Protein AF-A0A0D8XT05-F1 (afdb_monomer_lite)

Secondary structure (DSSP, 8-state):
------S------PPP-----------------------------PPPPHHHHHTS-TT-EEEE-SSTHHHHHHHTSS-GGGEEEEEEHHHHHHHHHH-HHHHHHHHHHSEEEEE--TT-TT-----HHHHHTTT--EE---TTS-SHHHHHHHHHTTSGGG-S--PPPGGGT---HHHHHHS-SS-EEEEEEEEEEESPPPPTT--SS-S---EEEEEEEESSTTT-EEEEPPPPTT-SSS-EEEEEEEEEES-GGG-EEEEEEEE--TTSPEEEEEEEEEGGGPPPEEEEEEEE-TTSPEEEEEEEEEEEEEEETTS-----HHHHHHHHHHHHHHHHHHHHHHHHHHHHHHTT--TT--HHHHHHHHHHHHHHHHHHS-----------------------------------------------

Sequence (428 aa):
MYHLVAGTIRLVSEPEGRRLDCFSDDKEAYENVSISCYSRQKSPRTSLCKELSELIPSFLHVKTFHDLSSTSSNFSTGNCQQIVANFKETTAFRLIQNYPQEFDWLSKDQIVFVSPDSCRTDSSNLNPQEFWNHGIQLVALNYQTPGLMIDLQKGRFSENGGCGYVLKPATMIEDSVEAREKLPASPQILHLRILSGQQFPRPRGSNVKGDSSDPFVVIEIFGTPSDCAEERTKTVRNDGYNPSFDESFQFQVTVPELALVRFLVLDDEFIGDDFIGQYTIPFECLQPGFRHVPLLNNEGDPLPNATLFVHIAITNKRGGGMVDDQFKTAVVPLCESIIMRNKLETALAEWQEECDLGPAGTIRQGIRLIHTRMMALAMTTPPSSPSLASEKNRIKVDAVSFMIESDDRKSSDIRTENTENLNLVKYY

Organism: Dictyocaulus viviparus (NCBI:txid29172)

Foldseek 3Di:
DDDDDPDPDDPDDDDDDDDDDDDDDDDDDDDDDPDDDPPPPPDPPDDDDPVVVVPAPQLEAEDEDQDCVVVVVCVPPPRLSSYEYEYEPVRVVVCCVPPLPSLLVSLQRYAYAYDYDPVPVVQDFDAVLSVVLSNHQHYDGSLVDFDDNVLQVQQLCPPPVNPSDDDRQPVSHDPDPVSVVPQLQFWKKKKKWFFKKAQFDDFPPPPPDPQFFFKKKKKFKGFPPVQTDIDIFHTFTRDPHIGTRGDIDMGTGRDQRSIKIKIWMWTDDPPDTGGGFMHIHRSVPDDAAWDWDFTADRSRHTDPGTTTTMGIFMATPVRDGPCPVVNVVVPVVVVVVVVVVVVVLVVVVVLCVVLVHDSPDDPVNSVVSVVVVVVVVVVPDDDDDDDDDDDDDDDDPDPPDDDDDDDDDDDDDDDDDDDDDDDDDDDD

Radius of gyration: 36.96 Å; chains: 1; bounding box: 57×83×130 Å

Structure (mmCIF, N/CA/C/O backbone):
data_AF-A0A0D8XT05-F1
#
_entry.id   AF-A0A0D8XT05-F1
#
loop_
_atom_site.group_PDB
_atom_site.id
_atom_site.type_symbol
_atom_site.label_atom_id
_atom_site.label_alt_id
_atom_site.label_comp_id
_atom_site.label_asym_id
_atom_site.label_entity_id
_atom_site.label_seq_id
_atom_site.pdbx_PDB_ins_code
_atom_site.Cartn_x
_atom_site.Cartn_y
_atom_site.Cartn_z
_atom_site.occupancy
_atom_site.B_iso_or_equiv
_atom_site.auth_seq_id
_atom_site.auth_comp_id
_atom_site.auth_asym_id
_atom_site.auth_atom_id
_atom_site.pdbx_PDB_model_num
ATOM 1 N N . MET A 1 1 ? -16.859 30.145 3.350 1.00 26.09 1 MET A N 1
ATOM 2 C CA . MET A 1 1 ? -16.898 28.801 2.738 1.00 26.09 1 MET A CA 1
ATOM 3 C C . MET A 1 1 ? -16.712 27.822 3.891 1.00 26.09 1 MET A C 1
ATOM 5 O O . MET A 1 1 ? -15.701 27.910 4.571 1.00 26.09 1 MET A O 1
ATOM 9 N N . TYR A 1 2 ? -17.756 27.075 4.254 1.00 22.02 2 TYR A N 1
ATOM 10 C CA . TYR A 1 2 ? -17.811 26.300 5.500 1.00 22.02 2 TYR A CA 1
ATOM 11 C C . TYR A 1 2 ? -17.007 24.999 5.359 1.00 22.02 2 TYR A C 1
ATOM 13 O O . TYR A 1 2 ? -17.349 24.171 4.521 1.00 22.02 2 TYR A O 1
ATOM 21 N N . HIS A 1 3 ? -15.967 24.811 6.174 1.00 25.38 3 HIS A N 1
ATOM 22 C CA . HIS A 1 3 ? -15.280 23.526 6.314 1.00 25.38 3 HIS A CA 1
ATOM 23 C C . HIS A 1 3 ? -15.941 22.726 7.444 1.00 25.38 3 HIS A C 1
ATOM 25 O O . HIS A 1 3 ? -15.813 23.075 8.617 1.00 25.38 3 HIS A O 1
ATOM 31 N N . LEU A 1 4 ? -16.670 21.664 7.086 1.00 24.69 4 LEU A N 1
ATOM 32 C CA . LEU A 1 4 ? -17.077 20.626 8.030 1.00 24.69 4 LEU A CA 1
ATOM 33 C C . LEU A 1 4 ? -15.859 19.745 8.330 1.00 24.69 4 LEU A C 1
ATOM 35 O O . LEU A 1 4 ? -15.494 18.887 7.533 1.00 24.69 4 LEU A O 1
ATOM 39 N N . VAL A 1 5 ? -15.248 19.945 9.494 1.00 30.88 5 VAL A N 1
ATOM 40 C CA . VAL A 1 5 ? -14.382 18.946 10.125 1.00 30.88 5 VAL A CA 1
ATOM 41 C C . VAL A 1 5 ? -15.262 18.201 11.119 1.00 30.88 5 VAL A C 1
ATOM 43 O O . VAL A 1 5 ? -15.761 18.798 12.073 1.00 30.88 5 VAL A O 1
ATOM 46 N N . ALA A 1 6 ? -15.487 16.907 10.890 1.00 31.94 6 ALA A N 1
ATOM 47 C CA . ALA A 1 6 ? -16.166 16.027 11.836 1.00 31.94 6 ALA A CA 1
ATOM 48 C C . ALA A 1 6 ? -15.231 15.724 13.021 1.00 31.94 6 ALA A C 1
ATOM 50 O O . ALA A 1 6 ? -14.705 14.629 13.182 1.00 31.94 6 ALA A O 1
ATOM 51 N N . GLY A 1 7 ? -14.998 16.744 13.840 1.00 30.02 7 GLY A N 1
ATOM 52 C CA . GLY A 1 7 ? -14.502 16.639 15.200 1.00 30.02 7 GLY A CA 1
ATOM 53 C C . GLY A 1 7 ? -15.605 17.119 16.132 1.00 30.02 7 GLY A C 1
ATOM 54 O O . GLY A 1 7 ? -16.443 17.934 15.752 1.00 30.02 7 GLY A O 1
ATOM 55 N N . THR A 1 8 ? -15.639 16.586 17.348 1.00 29.19 8 THR A N 1
ATOM 56 C CA . THR A 1 8 ? -16.544 17.006 18.422 1.00 29.19 8 THR A CA 1
ATOM 57 C C . THR A 1 8 ? -16.773 18.521 18.394 1.00 29.19 8 THR A C 1
ATOM 59 O O . THR A 1 8 ? -15.820 19.280 18.565 1.00 29.19 8 THR A O 1
ATOM 62 N N . ILE A 1 9 ? -18.023 18.959 18.191 1.00 25.33 9 ILE A N 1
ATOM 63 C CA . ILE A 1 9 ? -18.400 20.375 18.254 1.00 25.33 9 ILE A CA 1
ATOM 64 C C . ILE A 1 9 ? -18.073 20.880 19.666 1.00 25.33 9 ILE A C 1
ATOM 66 O O . ILE A 1 9 ? -18.837 20.700 20.613 1.00 25.33 9 ILE A O 1
ATOM 70 N N . ARG A 1 10 ? -16.904 21.502 19.819 1.00 27.34 10 ARG A N 1
ATOM 71 C CA . ARG A 1 10 ? -16.603 22.411 20.920 1.00 27.34 10 ARG A CA 1
ATOM 72 C C . ARG A 1 10 ? -16.822 23.814 20.385 1.00 27.34 10 ARG A C 1
ATOM 74 O O . ARG A 1 10 ? -15.942 24.386 19.755 1.00 27.34 10 ARG A O 1
ATOM 81 N N . LEU A 1 11 ? -18.007 24.360 20.644 1.00 24.41 11 LEU A N 1
ATOM 82 C CA . LEU A 1 11 ? -18.227 25.797 20.541 1.00 24.41 11 LEU A CA 1
ATOM 83 C C . LEU A 1 11 ? -17.446 26.451 21.684 1.00 24.41 11 LEU A C 1
ATOM 85 O O . LEU A 1 11 ? -17.877 26.429 22.836 1.00 24.41 11 LEU A O 1
ATOM 89 N N . VAL A 1 12 ? -16.259 26.961 21.371 1.00 27.39 12 VAL A N 1
ATOM 90 C CA . VAL A 1 12 ? -15.524 27.867 22.252 1.00 27.39 12 VAL A CA 1
ATOM 91 C C . VAL A 1 12 ? -16.000 29.272 21.906 1.00 27.39 12 VAL A C 1
ATOM 93 O O . VAL A 1 12 ? -15.786 29.740 20.793 1.00 27.39 12 VAL A O 1
ATOM 96 N N . SER A 1 13 ? -16.690 29.931 22.834 1.00 25.09 13 SER A N 1
ATOM 97 C CA . SER A 1 13 ? -16.923 31.371 22.748 1.00 25.09 13 SER A CA 1
ATOM 98 C C . SER A 1 13 ? -15.599 32.084 23.030 1.00 25.09 13 SER A C 1
ATOM 100 O O . SER A 1 13 ? -15.106 32.012 24.158 1.00 25.09 13 SER A O 1
ATOM 102 N N . GLU A 1 14 ? -15.009 32.739 22.033 1.00 25.30 14 GLU A N 1
ATOM 103 C CA . GLU A 1 14 ? -13.878 33.643 22.261 1.00 25.30 14 GLU A CA 1
ATOM 104 C C . GLU A 1 14 ? -14.356 34.901 23.004 1.00 25.30 14 GLU A C 1
ATOM 106 O O . GLU A 1 14 ? -15.332 35.524 22.579 1.00 25.30 14 GLU A O 1
ATOM 111 N N . PRO A 1 15 ? -13.691 35.316 24.096 1.00 29.11 15 PRO A N 1
ATOM 112 C CA . PRO A 1 15 ? -13.760 36.692 24.546 1.00 29.11 15 PRO A CA 1
ATOM 113 C C . PRO A 1 15 ? -12.804 37.544 23.699 1.00 29.11 15 PRO A C 1
ATOM 115 O O . PRO A 1 15 ? -11.661 37.167 23.440 1.00 29.11 15 PRO A O 1
ATOM 118 N N . GLU A 1 16 ? -13.293 38.702 23.271 1.00 27.58 16 GLU A N 1
ATOM 119 C CA . GLU A 1 16 ? -12.567 39.676 22.463 1.00 27.58 16 GLU A CA 1
ATOM 120 C C . GLU A 1 16 ? -11.218 40.090 23.082 1.00 27.58 16 GLU A C 1
ATOM 122 O O . GLU A 1 16 ? -11.130 40.484 24.244 1.00 27.58 16 GLU A O 1
ATOM 127 N N . GLY A 1 17 ? -10.185 40.108 22.236 1.00 29.83 17 GLY A N 1
ATOM 128 C CA . GLY A 1 17 ? -9.115 41.101 22.287 1.00 29.83 17 GLY A CA 1
ATOM 129 C C . GLY A 1 17 ? -7.998 40.901 23.315 1.00 29.83 17 GLY A C 1
ATOM 130 O O . GLY A 1 17 ? -8.048 41.439 24.419 1.00 29.83 17 GLY A O 1
ATOM 131 N N . ARG A 1 18 ? -6.871 40.336 22.860 1.00 26.41 18 ARG A N 1
ATOM 132 C CA . ARG A 1 18 ? -5.553 40.982 23.012 1.00 26.41 18 ARG A CA 1
ATOM 133 C C . ARG A 1 18 ? -4.489 40.317 22.138 1.00 26.41 18 ARG A C 1
ATOM 135 O O . ARG A 1 18 ? -4.141 39.158 22.311 1.00 26.41 18 ARG A O 1
ATOM 142 N N . ARG A 1 19 ? -3.973 41.120 21.212 1.00 26.56 19 ARG A N 1
ATOM 143 C CA . ARG A 1 19 ? -2.763 40.908 20.417 1.00 26.56 19 ARG A CA 1
ATOM 144 C C . ARG A 1 19 ? -1.552 40.894 21.357 1.00 26.56 19 ARG A C 1
ATOM 146 O O . ARG A 1 19 ? -1.458 41.796 22.187 1.00 26.56 19 ARG A O 1
ATOM 153 N N . LEU A 1 20 ? -0.650 39.924 21.224 1.00 25.34 20 LEU A N 1
ATOM 154 C CA . LEU A 1 20 ? 0.716 40.018 21.743 1.00 25.34 20 LEU A CA 1
ATOM 155 C C . LEU A 1 20 ? 1.654 39.192 20.863 1.00 25.34 20 LEU A C 1
ATOM 157 O O . LEU A 1 20 ? 1.377 38.042 20.532 1.00 25.34 20 LEU A O 1
ATOM 161 N N . ASP A 1 21 ? 2.702 39.884 20.440 1.00 23.61 21 ASP A N 1
ATOM 162 C CA . ASP A 1 21 ? 3.666 39.526 19.415 1.00 23.61 21 ASP A CA 1
ATOM 163 C C . ASP A 1 21 ? 4.572 38.354 19.814 1.00 23.61 21 ASP A C 1
ATOM 165 O O . ASP A 1 21 ? 4.884 38.137 20.986 1.00 23.61 21 ASP A O 1
ATOM 169 N N . CYS A 1 22 ? 5.023 37.618 18.800 1.00 21.84 22 CYS A N 1
ATOM 170 C CA . CYS A 1 22 ? 6.042 36.587 18.914 1.00 21.84 22 CYS A CA 1
ATOM 171 C C . CYS A 1 22 ? 7.424 37.245 19.033 1.00 21.84 22 CYS A C 1
ATOM 173 O O . CYS A 1 22 ? 7.827 37.986 18.138 1.00 21.84 22 CYS A O 1
ATOM 175 N N . PHE A 1 23 ? 8.166 36.927 20.093 1.00 24.20 23 PHE A N 1
ATOM 176 C CA . PHE A 1 23 ? 9.620 37.081 20.125 1.00 24.20 23 PHE A CA 1
ATOM 177 C C . PHE A 1 23 ? 10.283 35.719 20.317 1.00 24.20 23 PHE A C 1
ATOM 179 O O . PHE A 1 23 ? 9.770 34.843 21.012 1.00 24.20 23 PHE A O 1
ATOM 186 N N . SER A 1 24 ? 11.397 35.586 19.612 1.00 25.44 24 SER A N 1
ATOM 187 C CA . SER A 1 24 ? 12.261 34.432 19.419 1.00 25.44 24 SER A CA 1
ATOM 188 C C . SER A 1 24 ? 13.253 34.192 20.563 1.00 25.44 24 SER A C 1
ATOM 190 O O . SER A 1 24 ? 13.651 35.126 21.252 1.00 25.44 24 SER A O 1
ATOM 192 N N . ASP A 1 25 ? 13.692 32.933 20.606 1.00 25.72 25 ASP A N 1
ATOM 193 C CA . ASP A 1 25 ? 14.973 32.374 21.052 1.00 25.72 25 ASP A CA 1
ATOM 194 C C . ASP A 1 25 ? 15.390 32.299 22.537 1.00 25.72 25 ASP A C 1
ATOM 196 O O . ASP A 1 25 ? 15.433 33.265 23.293 1.00 25.72 25 ASP A O 1
ATOM 200 N N . ASP A 1 26 ? 15.848 31.073 22.822 1.00 26.12 26 ASP A N 1
ATOM 201 C CA . ASP A 1 26 ? 16.984 30.648 23.643 1.00 26.12 26 ASP A CA 1
ATOM 202 C C . ASP A 1 26 ? 16.828 30.008 25.036 1.00 26.12 26 ASP A C 1
ATOM 204 O O . ASP A 1 26 ? 15.874 30.179 25.791 1.00 26.12 26 ASP A O 1
ATOM 208 N N . LYS A 1 27 ? 17.821 29.134 25.250 1.00 27.27 27 LYS A N 1
ATOM 209 C CA . LYS A 1 27 ? 17.959 27.966 26.128 1.00 27.27 27 LYS A CA 1
ATOM 210 C C . LYS A 1 27 ? 18.143 28.250 27.630 1.00 27.27 27 LYS A C 1
ATOM 212 O O . LYS A 1 27 ? 18.641 29.291 28.029 1.00 27.27 27 LYS A O 1
ATOM 217 N N . GLU A 1 28 ? 17.931 27.159 28.379 1.00 25.52 28 GLU A N 1
ATOM 218 C CA . GLU A 1 28 ? 18.533 26.769 29.672 1.00 25.52 28 GLU A CA 1
ATOM 219 C C . GLU A 1 28 ? 18.052 27.421 30.985 1.00 25.52 28 GLU A C 1
ATOM 221 O O . GLU A 1 28 ? 18.173 28.618 31.206 1.00 25.52 28 GLU A O 1
ATOM 226 N N . ALA A 1 29 ? 17.624 26.540 31.905 1.00 26.58 29 ALA A N 1
ATOM 227 C CA . ALA A 1 29 ? 18.061 26.415 33.308 1.00 26.58 29 ALA A CA 1
ATOM 228 C C . ALA A 1 29 ? 16.904 26.174 34.299 1.00 26.58 29 ALA A C 1
ATOM 230 O O . ALA A 1 29 ? 15.897 26.876 34.338 1.00 26.58 29 ALA A O 1
ATOM 231 N N . TYR A 1 30 ? 17.090 25.138 35.115 1.00 27.47 30 TYR A N 1
ATOM 232 C CA . TYR A 1 30 ? 16.251 24.743 36.241 1.00 27.47 30 TYR A CA 1
ATOM 233 C C . TYR A 1 30 ? 16.379 25.744 37.402 1.00 27.47 30 TYR A C 1
ATOM 235 O O . TYR A 1 30 ? 17.496 25.994 37.832 1.00 27.47 30 TYR A O 1
ATOM 243 N N . GLU A 1 31 ? 15.262 26.238 37.951 1.00 25.47 31 GLU A N 1
ATOM 244 C CA . GLU A 1 31 ? 14.895 26.116 39.379 1.00 25.47 31 GLU A CA 1
ATOM 245 C C . GLU A 1 31 ? 13.611 26.898 39.734 1.00 25.47 31 GLU A C 1
ATOM 247 O O . GLU A 1 31 ? 13.479 28.092 39.491 1.00 25.47 31 GLU A O 1
ATOM 252 N N . ASN A 1 32 ? 12.678 26.177 40.363 1.00 27.86 32 ASN A N 1
ATOM 253 C CA . ASN A 1 32 ? 11.729 26.616 41.393 1.00 27.86 32 ASN A CA 1
ATOM 254 C C . ASN A 1 32 ? 11.041 27.986 41.239 1.00 27.86 32 ASN A C 1
ATOM 256 O O . ASN A 1 32 ? 11.369 28.949 41.929 1.00 27.86 32 ASN A O 1
ATOM 260 N N . VAL A 1 33 ? 9.930 27.999 40.496 1.00 24.09 33 VAL A N 1
ATOM 261 C CA . VAL A 1 33 ? 8.825 28.933 40.757 1.00 24.09 33 VAL A CA 1
ATOM 262 C C . VAL A 1 33 ? 7.605 28.128 41.190 1.00 24.09 33 VAL A C 1
ATOM 264 O O . VAL A 1 33 ? 7.008 27.374 40.423 1.00 24.09 33 VAL A O 1
ATOM 267 N N . SER A 1 34 ? 7.253 28.283 42.460 1.00 28.50 34 SER A N 1
ATOM 268 C CA . SER A 1 34 ? 6.017 27.820 43.075 1.00 28.50 34 SER A CA 1
ATOM 269 C C . SER A 1 34 ? 4.813 28.484 42.400 1.00 28.50 34 SER A C 1
ATOM 271 O O . SER A 1 34 ? 4.380 29.571 42.779 1.00 28.50 34 SER A O 1
ATOM 273 N N . ILE A 1 35 ? 4.248 27.825 41.385 1.00 25.73 35 ILE A N 1
ATOM 274 C CA . ILE A 1 35 ? 2.974 28.246 40.800 1.00 25.73 35 ILE A CA 1
ATOM 275 C C . ILE A 1 35 ? 1.856 27.761 41.717 1.00 25.73 35 ILE A C 1
ATOM 277 O O . ILE A 1 35 ? 1.576 26.569 41.848 1.00 25.73 35 ILE A O 1
ATOM 281 N N . SER A 1 36 ? 1.254 28.738 42.384 1.00 24.23 36 SER A N 1
ATOM 282 C CA . SER A 1 36 ? 0.063 28.613 43.201 1.00 24.23 36 SER A CA 1
ATOM 283 C C . SER A 1 36 ? -1.044 27.841 42.482 1.00 24.23 36 SER A C 1
ATOM 285 O O . SER A 1 36 ? -1.292 27.980 41.283 1.00 24.23 36 SER A O 1
ATOM 287 N N . CYS A 1 37 ? -1.728 27.016 43.264 1.00 25.69 37 CYS A N 1
ATOM 288 C CA . CYS A 1 37 ? -2.872 26.214 42.874 1.00 25.69 37 CYS A CA 1
ATOM 289 C C . CYS A 1 37 ? -4.021 27.125 42.410 1.00 25.69 37 CYS A C 1
ATOM 291 O O . CYS A 1 37 ? -4.890 27.488 43.202 1.00 25.69 37 CYS A O 1
ATOM 293 N N . TYR A 1 38 ? -4.068 27.487 41.128 1.00 25.97 38 TYR A N 1
ATOM 294 C CA . TYR A 1 38 ? -5.300 27.998 40.542 1.00 25.97 38 TYR A CA 1
ATOM 295 C C . TYR A 1 38 ? -6.287 26.837 40.477 1.00 25.97 38 TYR A C 1
ATOM 297 O O . TYR A 1 38 ? -6.140 25.902 39.687 1.00 25.97 38 TYR A O 1
ATOM 305 N N . SER A 1 39 ? -7.294 26.881 41.348 1.00 30.78 39 SER A N 1
ATOM 306 C CA . SER A 1 39 ? -8.466 26.024 41.252 1.00 30.78 39 SER A CA 1
ATOM 307 C C . SER A 1 39 ? -9.000 26.101 39.821 1.00 30.78 39 SER A C 1
ATOM 309 O O . SER A 1 39 ? -9.498 27.151 39.409 1.00 30.78 39 SER A O 1
ATOM 311 N N . ARG A 1 40 ? -8.900 25.004 39.057 1.00 34.19 40 ARG A N 1
ATOM 312 C CA . ARG A 1 40 ? -9.631 24.839 37.796 1.00 34.19 40 ARG A CA 1
ATOM 313 C C . ARG A 1 40 ? -11.112 25.000 38.120 1.00 34.19 40 ARG A C 1
ATOM 315 O O . ARG A 1 40 ? -11.751 24.065 38.603 1.00 34.19 40 ARG A O 1
ATOM 322 N N . GLN A 1 41 ? -11.652 26.192 37.884 1.00 35.78 41 GLN A N 1
ATOM 323 C CA . GLN A 1 41 ? -13.090 26.387 37.848 1.00 35.78 41 GLN A CA 1
ATOM 324 C C . GLN A 1 41 ? -13.620 25.446 36.765 1.00 35.78 41 GLN A C 1
ATOM 326 O O . GLN A 1 41 ? -13.229 25.538 35.601 1.00 35.78 41 GLN A O 1
ATOM 331 N N . LYS A 1 42 ? -14.444 24.469 37.168 1.00 38.94 42 LYS A N 1
ATOM 332 C CA . LYS A 1 42 ? -15.168 23.620 36.222 1.00 38.94 42 LYS A CA 1
ATOM 333 C C . LYS A 1 42 ? -16.013 24.556 35.365 1.00 38.94 42 LYS A C 1
ATOM 335 O O . LYS A 1 42 ? -16.954 25.158 35.875 1.00 38.94 42 LYS A O 1
ATOM 340 N N . SER A 1 43 ? -15.668 24.677 34.086 1.00 49.59 43 SER A N 1
ATOM 341 C CA . SER A 1 43 ? -16.533 25.318 33.103 1.00 49.59 43 SER A CA 1
ATOM 342 C C . SER A 1 43 ? -17.923 24.676 33.184 1.00 49.59 43 SER A C 1
ATOM 344 O O . SER A 1 43 ? -18.002 23.448 33.341 1.00 49.59 43 SER A O 1
ATOM 346 N N . PRO A 1 44 ? -19.013 25.459 33.110 1.00 46.19 44 PRO A N 1
ATOM 347 C CA . PRO A 1 44 ? -20.362 24.912 33.153 1.00 46.19 44 PRO A CA 1
ATOM 348 C C . PRO A 1 44 ? -20.508 23.839 32.069 1.00 46.19 44 PRO A C 1
ATOM 350 O O . PRO A 1 44 ? -20.058 24.024 30.938 1.00 46.19 44 PRO A O 1
ATOM 353 N N . ARG A 1 45 ? -21.090 22.685 32.429 1.00 54.12 45 ARG A N 1
ATOM 354 C CA . ARG A 1 45 ? -21.432 21.641 31.456 1.00 54.12 45 ARG A CA 1
ATOM 355 C C . ARG A 1 45 ? -22.404 22.259 30.460 1.00 54.12 45 ARG A C 1
ATOM 357 O O . ARG A 1 45 ? -23.546 22.535 30.816 1.00 54.12 45 ARG A O 1
ATOM 364 N N . THR A 1 46 ? -21.949 22.484 29.237 1.00 60.84 46 THR A N 1
ATOM 365 C CA . THR A 1 46 ? -22.822 22.843 28.127 1.00 60.84 46 THR A CA 1
ATOM 366 C C . THR A 1 46 ? -23.793 21.686 27.914 1.00 60.84 46 THR A C 1
ATOM 368 O O . THR A 1 46 ? -23.385 20.553 27.656 1.00 60.84 46 THR A O 1
ATOM 371 N N . SER A 1 47 ? -25.086 21.936 28.116 1.00 74.50 47 SER A N 1
ATOM 372 C CA . SER A 1 47 ? -26.124 20.947 27.834 1.00 74.50 47 SER A CA 1
ATOM 373 C C . SER A 1 47 ? -26.278 20.822 26.322 1.00 74.50 47 SER A C 1
ATOM 375 O O . SER A 1 47 ? -26.517 21.826 25.650 1.00 74.50 47 SER A O 1
ATOM 377 N N . LEU A 1 48 ? -26.144 19.606 25.791 1.00 77.94 48 LEU A N 1
ATOM 378 C CA . LEU A 1 48 ? -26.459 19.314 24.393 1.00 77.94 48 LEU A CA 1
ATOM 379 C C . LEU A 1 48 ? -27.941 19.636 24.146 1.00 77.94 48 LEU A C 1
ATOM 381 O O . LEU A 1 48 ? -28.792 19.200 24.924 1.00 77.94 48 LEU A O 1
ATOM 385 N N . CYS A 1 49 ? -28.256 20.417 23.108 1.00 87.12 49 CYS A N 1
ATOM 386 C CA . CYS A 1 49 ? -29.652 20.687 22.776 1.00 87.12 49 CYS A CA 1
ATOM 387 C C . CYS A 1 49 ? -30.341 19.407 22.284 1.00 87.12 49 CYS A C 1
ATOM 389 O O . CYS A 1 49 ? -29.713 18.516 21.702 1.00 87.12 49 CYS A O 1
ATOM 391 N N . LYS A 1 50 ? -31.644 19.311 22.551 1.00 85.12 50 LYS A N 1
ATOM 392 C CA . LYS A 1 50 ? -32.439 18.110 22.289 1.00 85.12 50 LYS A CA 1
ATOM 393 C C . LYS A 1 50 ? -32.450 17.770 20.801 1.00 85.12 50 LYS A C 1
ATOM 395 O O . LYS A 1 50 ? -32.281 16.611 20.453 1.00 85.12 50 LYS A O 1
ATOM 400 N N . GLU A 1 51 ? -32.529 18.784 19.948 1.00 88.88 51 GLU A N 1
ATOM 401 C CA . GLU A 1 51 ? -32.567 18.657 18.493 1.00 88.88 51 GLU A CA 1
ATOM 402 C C . GLU A 1 51 ? -31.298 17.991 17.946 1.00 88.88 51 GLU A C 1
ATOM 404 O O . GLU A 1 51 ? -31.387 17.110 17.100 1.00 88.88 51 GLU A O 1
ATOM 409 N N . LEU A 1 52 ? -30.112 18.351 18.459 1.00 86.12 52 LEU A N 1
ATOM 410 C CA . LEU A 1 52 ? -28.860 17.691 18.066 1.00 86.12 52 LEU A CA 1
ATOM 411 C C . LEU A 1 52 ? -28.733 16.292 18.673 1.00 86.12 52 LEU A C 1
ATOM 413 O O . LEU A 1 52 ? -28.196 15.392 18.032 1.00 86.12 52 LEU A O 1
ATOM 417 N N . SER A 1 53 ? -29.227 16.097 19.897 1.00 84.25 53 SER A N 1
ATOM 418 C CA . SER A 1 53 ? -29.222 14.781 20.538 1.00 84.25 53 SER A CA 1
ATOM 419 C C . SER A 1 53 ? -30.124 13.780 19.813 1.00 84.25 53 SER A C 1
ATOM 421 O O . SER A 1 53 ? -29.788 12.602 19.769 1.00 84.25 53 SER A O 1
ATOM 423 N N . GLU A 1 54 ? -31.248 14.231 19.255 1.00 85.81 54 GLU A N 1
ATOM 424 C CA . GLU A 1 54 ? -32.200 13.399 18.508 1.00 85.81 54 GLU A CA 1
ATOM 425 C C . GLU A 1 54 ? -31.664 12.955 17.138 1.00 85.81 54 GLU A C 1
ATOM 427 O O . GLU A 1 54 ? -32.141 11.959 16.599 1.00 85.81 54 GLU A O 1
ATOM 432 N N . LEU A 1 55 ? -30.650 13.639 16.589 1.00 87.69 55 LEU A N 1
ATOM 433 C CA . LEU A 1 55 ? -29.976 13.217 15.355 1.00 87.69 55 LEU A CA 1
ATOM 434 C C . LEU A 1 55 ? -29.030 12.032 15.562 1.00 87.69 55 LEU A C 1
ATOM 436 O O . LEU A 1 55 ? -28.666 11.376 14.587 1.00 87.69 55 LEU A O 1
ATOM 440 N N . ILE A 1 56 ? -28.598 11.773 16.799 1.00 81.69 56 ILE A N 1
ATOM 441 C CA . ILE A 1 56 ? -27.693 10.667 17.103 1.00 81.69 56 ILE A CA 1
ATOM 442 C C . ILE A 1 56 ? -28.518 9.376 17.137 1.00 81.69 56 ILE A C 1
ATOM 444 O O . ILE A 1 56 ? -29.378 9.235 18.011 1.00 81.69 56 ILE A O 1
ATOM 448 N N . PRO A 1 57 ? -28.267 8.413 16.229 1.00 77.06 57 PRO A N 1
ATOM 449 C CA . PRO A 1 57 ? -28.972 7.144 16.264 1.00 77.06 57 PRO A CA 1
ATOM 450 C C . PRO A 1 57 ? -28.783 6.457 17.615 1.00 77.06 57 PRO A C 1
ATOM 452 O O . PRO A 1 57 ? -27.707 6.511 18.209 1.00 77.06 57 PRO A O 1
ATOM 455 N N . SER A 1 58 ? -29.804 5.740 18.079 1.00 67.94 58 SER A N 1
ATOM 456 C CA . SER A 1 58 ? -29.766 5.022 19.360 1.00 67.94 58 SER A CA 1
ATOM 457 C C . SER A 1 58 ? -28.657 3.966 19.449 1.00 67.94 58 SER A C 1
ATOM 459 O O . SER A 1 58 ? -28.342 3.506 20.537 1.00 67.94 58 SER A O 1
ATOM 461 N N . PHE A 1 59 ? -28.066 3.578 18.315 1.00 68.44 59 PHE A N 1
ATOM 462 C CA . PHE A 1 59 ? -26.936 2.653 18.239 1.00 68.44 59 PHE A CA 1
ATOM 463 C C . PHE A 1 59 ? -25.560 3.339 18.187 1.00 68.44 59 PHE A C 1
ATOM 465 O O . PHE A 1 59 ? -24.555 2.650 18.055 1.00 68.44 59 PHE A O 1
ATOM 472 N N . LEU A 1 60 ? -25.490 4.674 18.233 1.00 73.62 60 LEU A N 1
ATOM 473 C CA . LEU A 1 60 ? -24.248 5.422 18.044 1.00 73.62 60 LEU A CA 1
ATOM 474 C C . LEU A 1 60 ? -23.963 6.331 19.242 1.00 73.62 60 LEU A C 1
ATOM 476 O O . LEU A 1 60 ? -24.197 7.536 19.218 1.00 73.62 60 LEU A O 1
ATOM 480 N N . HIS A 1 61 ? -23.420 5.769 20.313 1.00 78.88 61 HIS A N 1
ATOM 481 C CA . HIS A 1 61 ? -23.002 6.536 21.482 1.00 78.88 61 HIS A CA 1
ATOM 482 C C . HIS A 1 61 ? -21.484 6.637 21.551 1.00 78.88 61 HIS A C 1
ATOM 484 O O . HIS A 1 61 ? -20.799 5.694 21.936 1.00 78.88 61 HIS A O 1
ATOM 490 N N . VAL A 1 62 ? -20.945 7.805 21.199 1.00 79.62 62 VAL A N 1
ATOM 491 C CA . VAL A 1 62 ? -19.501 8.052 21.279 1.00 79.62 62 VAL A CA 1
ATOM 492 C C . VAL A 1 62 ? -19.105 8.281 22.735 1.00 79.62 62 VAL A C 1
ATOM 494 O O . VAL A 1 62 ? -19.529 9.256 23.361 1.00 79.62 62 VAL A O 1
ATOM 497 N N . LYS A 1 63 ? -18.264 7.398 23.276 1.00 82.44 63 LYS A N 1
ATOM 498 C CA . LYS A 1 63 ? -17.679 7.542 24.613 1.00 82.44 63 LYS A CA 1
ATOM 499 C C . LYS A 1 63 ? -16.165 7.623 24.495 1.00 82.44 63 LYS A C 1
ATOM 501 O O . LYS A 1 63 ? -15.539 6.755 23.899 1.00 82.44 63 LYS A O 1
ATOM 506 N N . THR A 1 64 ? -15.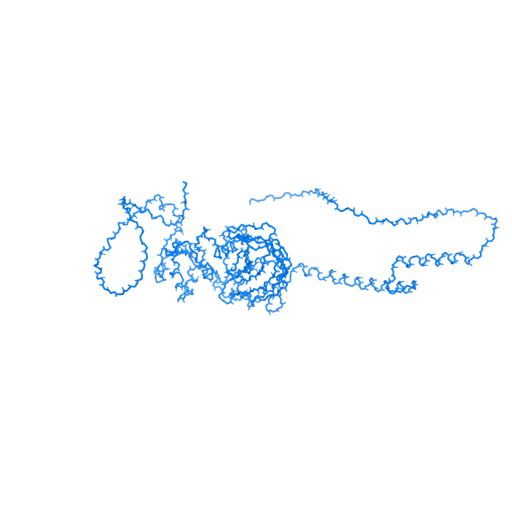580 8.667 25.074 1.00 82.38 64 THR A N 1
ATOM 507 C CA . THR A 1 64 ? -14.123 8.802 25.150 1.00 82.38 64 THR A CA 1
ATOM 508 C C . THR A 1 64 ? -13.595 8.004 26.332 1.00 82.38 64 THR A C 1
ATOM 510 O O . THR A 1 64 ? -14.019 8.234 27.467 1.00 82.38 64 THR A O 1
ATOM 513 N N . PHE A 1 65 ? -12.656 7.104 26.066 1.00 80.94 65 PHE A N 1
ATOM 514 C CA . PHE A 1 65 ? -12.023 6.260 27.070 1.00 80.94 65 PHE A CA 1
ATOM 515 C C . PHE A 1 65 ? -10.556 6.650 27.261 1.00 80.94 65 PHE A C 1
ATOM 517 O O . PHE A 1 65 ? -9.867 7.071 26.333 1.00 80.94 65 PHE A O 1
ATOM 524 N N . HIS A 1 66 ? -10.086 6.520 28.500 1.00 80.31 66 HIS A N 1
ATOM 525 C CA . HIS A 1 66 ? -8.693 6.782 28.876 1.00 80.31 66 HIS A CA 1
ATOM 526 C C . HIS A 1 66 ? -7.947 5.515 29.311 1.00 80.31 66 HIS A C 1
ATOM 528 O O . HIS A 1 66 ? -6.724 5.541 29.418 1.00 80.31 66 HIS A O 1
ATOM 534 N N . ASP A 1 67 ? -8.685 4.435 29.572 1.00 74.94 67 ASP A N 1
ATOM 535 C CA . ASP A 1 67 ? -8.178 3.136 30.002 1.00 74.94 67 ASP A CA 1
ATOM 536 C C . ASP A 1 67 ? -9.247 2.045 29.779 1.00 74.94 67 ASP A C 1
ATOM 538 O O . ASP A 1 67 ? -10.446 2.347 29.718 1.00 74.94 67 ASP A O 1
ATOM 542 N N . LEU A 1 68 ? -8.822 0.781 29.709 1.00 70.62 68 LEU A N 1
ATOM 543 C CA . LEU A 1 68 ? -9.693 -0.390 29.555 1.00 70.62 68 LEU A CA 1
ATOM 544 C C . LEU A 1 68 ? -10.527 -0.670 30.809 1.00 70.62 68 LEU A C 1
ATOM 546 O O . LEU A 1 68 ? -11.670 -1.111 30.696 1.00 70.62 68 LEU A O 1
ATOM 550 N N . SER A 1 69 ? -10.047 -0.338 32.011 1.00 65.88 69 SER A N 1
ATOM 551 C CA . SER A 1 69 ? -10.844 -0.483 33.244 1.00 65.88 69 SER A CA 1
ATOM 552 C C . SER A 1 69 ? -12.175 0.284 33.175 1.00 65.88 69 SER A C 1
ATOM 554 O O . SER A 1 69 ? -13.203 -0.186 33.663 1.00 65.88 69 SER A O 1
ATOM 556 N N . SER A 1 70 ? -12.196 1.416 32.465 1.00 58.84 70 SER A N 1
ATOM 557 C CA . SER A 1 70 ? -13.403 2.220 32.227 1.00 58.84 70 SER A CA 1
ATOM 558 C C . SER A 1 70 ? -14.350 1.607 31.188 1.00 58.84 70 SER A C 1
ATOM 560 O O . SER A 1 70 ? -15.526 1.973 31.133 1.00 58.84 70 SER A O 1
ATOM 562 N N . THR A 1 71 ? -13.860 0.668 30.374 1.00 57.78 71 THR A N 1
ATOM 563 C CA . THR A 1 71 ? -14.692 -0.125 29.460 1.00 57.78 71 THR A CA 1
ATOM 564 C C . THR A 1 71 ? -15.389 -1.266 30.217 1.00 57.78 71 THR A C 1
ATOM 566 O O . THR A 1 71 ? -16.586 -1.463 30.017 1.00 57.78 71 THR A O 1
ATOM 569 N N . SER A 1 72 ? -14.704 -1.910 31.182 1.00 52.44 72 SER A N 1
ATOM 570 C CA . SER A 1 72 ? -15.176 -3.081 31.958 1.00 52.44 72 SER A CA 1
ATOM 571 C C . SER A 1 72 ? -16.516 -2.889 32.691 1.00 52.44 72 SER A C 1
ATOM 573 O O . SER A 1 72 ? -17.374 -3.767 32.649 1.00 52.44 72 SER A O 1
ATOM 575 N N . SER A 1 73 ? -16.761 -1.718 33.291 1.00 46.75 73 SER A N 1
ATOM 576 C CA . SER A 1 73 ? -18.005 -1.427 34.026 1.00 46.75 73 SER A CA 1
ATOM 577 C C . SER A 1 73 ? -19.246 -1.278 33.133 1.00 46.75 73 SER A C 1
ATOM 579 O O . SER A 1 73 ? -20.363 -1.262 33.648 1.00 46.75 73 SER A O 1
ATOM 581 N N . ASN A 1 74 ? -19.069 -1.205 31.807 1.00 48.94 74 ASN A N 1
ATOM 582 C CA . ASN A 1 74 ? -20.154 -1.145 30.824 1.00 48.94 74 ASN A CA 1
ATOM 583 C C . ASN A 1 74 ? -20.346 -2.465 30.047 1.00 48.94 74 ASN A C 1
ATOM 585 O O . ASN A 1 74 ? -21.326 -2.575 29.317 1.00 48.94 74 ASN A O 1
ATOM 589 N N . PHE A 1 75 ? -19.471 -3.472 30.196 1.00 49.38 75 PHE A N 1
ATOM 590 C CA . PHE A 1 75 ? -19.676 -4.790 29.562 1.00 49.38 75 PHE A CA 1
ATOM 591 C C . PHE A 1 75 ? -20.839 -5.570 30.202 1.00 49.38 75 PHE A C 1
ATOM 593 O O . PHE A 1 75 ? -21.446 -6.419 29.558 1.00 49.38 75 PHE A O 1
ATOM 600 N N . SER A 1 76 ? -21.196 -5.254 31.451 1.00 44.19 76 SER A N 1
ATOM 601 C CA . SER A 1 76 ? -22.235 -5.952 32.226 1.00 44.19 76 SER A CA 1
ATOM 602 C C . SER A 1 76 ? -23.650 -5.383 32.055 1.00 44.19 76 SER A C 1
ATOM 604 O O . SER A 1 76 ? -24.593 -5.904 32.648 1.00 44.19 76 SER A O 1
ATOM 606 N N . THR A 1 77 ? -23.822 -4.299 31.293 1.00 45.34 77 THR A N 1
ATOM 607 C CA . THR A 1 77 ? -25.133 -3.682 31.032 1.00 45.34 77 THR A CA 1
ATOM 608 C C . THR A 1 77 ? -25.404 -3.736 29.534 1.00 45.34 77 THR A C 1
ATOM 610 O O . THR A 1 77 ? -24.726 -3.081 28.751 1.00 45.34 77 THR A O 1
ATOM 613 N N . GLY A 1 78 ? -26.352 -4.591 29.137 1.00 48.22 78 GLY A N 1
ATOM 614 C CA . GLY A 1 78 ? -26.642 -4.921 27.741 1.00 48.22 78 GLY A CA 1
ATOM 615 C C . GLY A 1 78 ? -26.748 -3.690 26.836 1.00 48.22 78 GLY A C 1
ATOM 616 O O . GLY A 1 78 ? -27.431 -2.733 27.193 1.00 48.22 78 GLY A O 1
ATOM 617 N N . ASN A 1 79 ? -26.066 -3.775 25.682 1.00 55.72 79 ASN A N 1
ATOM 618 C CA . ASN A 1 79 ? -25.934 -2.814 24.567 1.00 55.72 79 ASN A CA 1
ATOM 619 C C . ASN A 1 79 ? -24.512 -2.253 24.325 1.00 55.72 79 ASN A C 1
ATOM 621 O O . ASN A 1 79 ? -24.355 -1.142 23.824 1.00 55.72 79 ASN A O 1
ATOM 625 N N . CYS A 1 80 ? -23.458 -3.030 24.594 1.00 57.09 80 CYS A N 1
ATOM 626 C CA . CYS A 1 80 ? -22.079 -2.700 24.196 1.00 57.09 80 CYS A CA 1
ATOM 627 C C . CYS A 1 80 ? -21.924 -2.396 22.687 1.00 57.09 80 CYS A C 1
ATOM 629 O O . CYS A 1 80 ? -21.173 -1.497 22.326 1.00 57.09 80 CYS A O 1
ATOM 631 N N . GLN A 1 81 ? -22.708 -3.056 21.826 1.00 60.41 81 GLN A N 1
ATOM 632 C CA . GLN A 1 81 ? -22.726 -2.857 20.366 1.00 60.41 81 GLN A CA 1
ATOM 633 C C . GLN A 1 81 ? -23.220 -1.465 19.921 1.00 60.41 81 GLN A C 1
ATOM 635 O O . GLN A 1 81 ? -23.126 -1.125 18.747 1.00 60.41 81 GLN A O 1
ATOM 640 N N . GLN A 1 82 ? -23.762 -0.659 20.841 1.00 66.31 82 GLN A N 1
ATOM 641 C CA . GLN A 1 82 ? -24.271 0.688 20.560 1.00 66.31 82 GLN A CA 1
ATOM 642 C C . GLN A 1 82 ? -23.250 1.794 20.883 1.00 66.31 82 GLN A C 1
ATOM 644 O O . GLN A 1 82 ? -23.568 2.982 20.802 1.00 66.31 82 GLN A O 1
ATOM 649 N N . ILE A 1 83 ? -22.039 1.432 21.320 1.00 75.38 83 ILE A N 1
ATOM 650 C CA . ILE A 1 83 ? -21.015 2.378 21.767 1.00 75.38 83 ILE A CA 1
ATOM 651 C C . ILE A 1 83 ? -19.880 2.436 20.744 1.00 75.38 83 ILE A C 1
ATOM 653 O O . ILE A 1 83 ? -19.321 1.414 20.358 1.00 75.38 83 ILE A O 1
ATOM 657 N N . VAL A 1 84 ? -19.502 3.657 20.362 1.00 83.56 84 VAL A N 1
ATOM 658 C CA . VAL A 1 84 ? -18.241 3.925 19.665 1.00 83.56 84 VAL A CA 1
ATOM 659 C C . VAL A 1 84 ? -17.202 4.303 20.710 1.00 83.56 84 VAL A C 1
ATOM 661 O O . VAL A 1 84 ? -17.320 5.344 21.370 1.00 83.56 84 VAL A O 1
ATOM 664 N N . ALA A 1 85 ? -16.193 3.454 20.870 1.00 88.62 85 ALA A N 1
ATOM 665 C CA . ALA A 1 85 ? -15.111 3.671 21.813 1.00 88.62 85 ALA A CA 1
ATOM 666 C C . ALA A 1 85 ? -14.064 4.608 21.199 1.00 88.62 85 ALA A C 1
ATOM 668 O O . ALA A 1 85 ? -13.320 4.227 20.302 1.00 88.62 85 ALA A O 1
ATOM 669 N N . ASN A 1 86 ? -14.030 5.855 21.668 1.00 90.62 86 ASN A N 1
ATOM 670 C CA . ASN A 1 86 ? -13.113 6.882 21.184 1.00 90.62 86 ASN A CA 1
ATOM 671 C C . ASN A 1 86 ? -11.842 6.936 22.041 1.00 90.62 86 ASN A C 1
ATOM 673 O O . ASN A 1 86 ? -11.912 7.173 23.252 1.00 90.62 86 ASN A O 1
ATOM 677 N N . PHE A 1 87 ? -10.688 6.804 21.396 1.00 93.19 87 PHE A N 1
ATOM 678 C CA . PHE A 1 87 ? -9.369 6.894 22.000 1.00 93.19 87 PHE A CA 1
ATOM 679 C C . PHE A 1 87 ? -8.513 7.958 21.311 1.00 93.19 87 PHE A C 1
ATOM 681 O O . PHE A 1 87 ? -8.635 8.264 20.121 1.00 93.19 87 PHE A O 1
ATOM 688 N N . LYS A 1 88 ? -7.607 8.529 22.099 1.00 94.44 88 LYS A N 1
ATOM 689 C CA . LYS A 1 88 ? -6.503 9.338 21.591 1.00 94.44 88 LYS A CA 1
ATOM 690 C C . LYS A 1 88 ? -5.344 8.438 21.197 1.00 94.44 88 LYS A C 1
ATOM 692 O O . LYS A 1 88 ? -5.152 7.408 21.840 1.00 94.44 88 LYS A O 1
ATOM 697 N N . GLU A 1 89 ? -4.593 8.836 20.180 1.00 94.62 89 GLU A N 1
ATOM 698 C CA . GLU A 1 89 ? -3.452 8.098 19.633 1.00 94.62 89 GLU A CA 1
ATOM 699 C C . GLU A 1 89 ? -2.516 7.555 20.725 1.00 94.62 89 GLU A C 1
ATOM 701 O O . GLU A 1 89 ? -2.396 6.338 20.855 1.00 94.62 89 GLU A O 1
ATOM 706 N N . THR A 1 90 ? -1.955 8.410 21.592 1.00 94.50 90 THR A N 1
ATOM 707 C CA . THR A 1 90 ? -1.068 7.969 22.689 1.00 94.50 90 THR A CA 1
ATOM 708 C C . THR A 1 90 ? -1.738 6.956 23.627 1.00 94.50 90 THR A C 1
ATOM 710 O O . THR A 1 90 ? -1.083 6.067 24.174 1.00 94.50 90 THR A O 1
ATOM 713 N N . THR A 1 91 ? -3.046 7.085 23.866 1.00 93.62 91 THR A N 1
ATOM 714 C CA . THR A 1 91 ? -3.787 6.143 24.717 1.00 93.62 91 THR A CA 1
ATOM 715 C C . THR A 1 91 ? -3.980 4.807 24.011 1.00 93.62 91 THR A C 1
ATOM 717 O O . THR A 1 91 ? -3.666 3.779 24.600 1.00 93.62 91 THR A O 1
ATOM 720 N N . ALA A 1 92 ? -4.453 4.815 22.764 1.00 94.44 92 ALA A N 1
ATOM 721 C CA . ALA A 1 92 ? -4.668 3.607 21.974 1.00 94.44 92 ALA A CA 1
ATOM 722 C C . ALA A 1 92 ? -3.357 2.835 21.767 1.00 94.44 92 ALA A C 1
ATOM 724 O O . ALA A 1 92 ? -3.317 1.630 21.994 1.00 94.44 92 ALA A O 1
ATOM 725 N N . PHE A 1 93 ? -2.265 3.535 21.453 1.00 94.19 93 PHE A N 1
ATOM 726 C CA . PHE A 1 93 ? -0.942 2.930 21.311 1.00 94.19 93 PHE A CA 1
ATOM 727 C C . PHE A 1 93 ? -0.465 2.269 22.615 1.00 94.19 93 PHE A C 1
ATOM 729 O O . PHE A 1 93 ? 0.016 1.138 22.618 1.00 94.19 93 PHE A O 1
ATOM 736 N N . ARG A 1 94 ? -0.680 2.920 23.766 1.00 94.25 94 ARG A N 1
ATOM 737 C CA . ARG A 1 94 ? -0.372 2.322 25.074 1.00 94.25 94 ARG A CA 1
ATOM 738 C C . ARG A 1 94 ? -1.197 1.060 25.344 1.00 94.25 94 ARG A C 1
ATOM 740 O O . ARG A 1 94 ? -0.676 0.131 25.959 1.00 94.25 94 ARG A O 1
ATOM 747 N N . LEU A 1 95 ? -2.464 1.028 24.927 1.00 91.38 95 LEU A N 1
ATOM 748 C CA . LEU A 1 95 ? -3.319 -0.154 25.075 1.00 91.38 95 LEU A CA 1
ATOM 749 C C . LEU A 1 95 ? -2.841 -1.304 24.190 1.00 91.38 95 LEU A C 1
ATOM 751 O O . LEU A 1 95 ? -2.722 -2.412 24.693 1.00 91.38 95 LEU A O 1
ATOM 755 N N . ILE A 1 96 ? -2.462 -1.023 22.942 1.00 91.88 96 ILE A N 1
ATOM 756 C CA . ILE A 1 96 ? -1.832 -2.000 22.043 1.00 91.88 96 ILE A CA 1
ATOM 757 C C . ILE A 1 96 ? -0.591 -2.630 22.695 1.00 91.88 96 ILE A C 1
ATOM 759 O O . ILE A 1 96 ? -0.420 -3.844 22.665 1.00 91.88 96 ILE A O 1
ATOM 763 N N . GLN A 1 97 ? 0.257 -1.826 23.340 1.00 91.50 97 GLN A N 1
ATOM 764 C CA . GLN A 1 97 ? 1.495 -2.329 23.942 1.00 91.50 97 GLN A CA 1
ATOM 765 C C . GLN A 1 97 ? 1.289 -3.141 25.227 1.00 91.50 97 GLN A C 1
ATOM 767 O O . GLN A 1 97 ? 2.018 -4.102 25.461 1.00 91.50 97 GLN A O 1
ATOM 772 N N . ASN A 1 98 ? 0.352 -2.736 26.089 1.00 91.00 98 ASN A N 1
ATOM 773 C CA . ASN A 1 98 ? 0.208 -3.330 27.424 1.00 91.00 98 ASN A CA 1
ATOM 774 C C . ASN A 1 98 ? -0.918 -4.370 27.511 1.00 91.00 98 ASN A C 1
ATOM 776 O O . ASN A 1 98 ? -0.841 -5.262 28.350 1.00 91.00 98 ASN A O 1
ATOM 780 N N . TYR A 1 99 ? -1.943 -4.249 26.665 1.00 88.19 99 TYR A N 1
ATOM 781 C CA . TYR A 1 99 ? -3.177 -5.043 26.696 1.00 88.19 99 TYR A CA 1
ATOM 782 C C . TYR A 1 99 ? -3.682 -5.374 25.270 1.00 88.19 99 TYR A C 1
ATOM 784 O O . TYR A 1 99 ? -4.818 -5.035 24.919 1.00 88.19 99 TYR A O 1
ATOM 792 N N . PRO A 1 100 ? -2.847 -5.983 24.400 1.00 86.75 100 PRO A N 1
ATOM 793 C CA . PRO A 1 100 ? -3.201 -6.210 22.997 1.00 86.75 100 PRO A CA 1
ATOM 794 C C . PRO A 1 100 ? -4.430 -7.113 22.830 1.00 86.75 100 PRO A C 1
ATOM 796 O O . PRO A 1 100 ? -5.303 -6.806 22.027 1.00 86.75 100 PRO A O 1
ATOM 799 N N . GLN A 1 101 ? -4.540 -8.191 23.616 1.00 84.75 101 GLN A N 1
ATOM 800 C CA . GLN A 1 101 ? -5.636 -9.162 23.481 1.00 84.75 101 GLN A CA 1
ATOM 801 C C . GLN A 1 101 ? -6.988 -8.554 23.860 1.00 84.75 101 GLN A C 1
ATOM 803 O O . GLN A 1 101 ? -7.989 -8.758 23.175 1.00 84.75 101 GLN A O 1
ATOM 808 N N . GLU A 1 102 ? -7.019 -7.778 24.940 1.00 84.69 102 GLU A N 1
ATOM 809 C CA . GLU A 1 102 ? -8.220 -7.092 25.395 1.00 84.69 102 GLU A CA 1
ATOM 810 C C . GLU A 1 102 ? -8.666 -6.023 24.396 1.00 84.69 102 GLU A C 1
ATOM 812 O O . GLU A 1 102 ? -9.865 -5.816 24.201 1.00 84.69 102 GLU A O 1
ATOM 817 N N . PHE A 1 103 ? -7.712 -5.354 23.748 1.00 86.38 103 PHE A N 1
ATOM 818 C CA . PHE A 1 103 ? -8.011 -4.354 22.733 1.00 86.38 103 PHE A CA 1
ATOM 819 C C . PHE A 1 103 ? -8.504 -4.982 21.420 1.00 86.38 103 PHE A C 1
ATOM 821 O O . PHE A 1 103 ? -9.447 -4.459 20.822 1.00 86.38 103 PHE A O 1
ATOM 828 N N . ASP A 1 104 ? -7.968 -6.144 21.036 1.00 87.50 104 ASP A N 1
ATOM 829 C CA . ASP A 1 104 ? -8.477 -6.949 19.916 1.00 87.50 104 ASP A CA 1
ATOM 830 C C . ASP A 1 104 ? -9.918 -7.418 20.167 1.00 87.50 104 ASP A C 1
ATOM 832 O O . ASP A 1 104 ? -10.768 -7.353 19.280 1.00 87.50 104 ASP A O 1
ATOM 836 N N . TRP A 1 105 ? -10.233 -7.864 21.389 1.00 84.56 105 TRP A N 1
ATOM 837 C CA . TRP A 1 105 ? -11.610 -8.213 21.761 1.00 84.56 105 TRP A CA 1
ATOM 838 C C . TRP A 1 105 ? -12.539 -7.002 21.721 1.00 84.56 105 TRP A C 1
ATOM 840 O O . TRP A 1 105 ? -13.656 -7.093 21.210 1.00 84.56 105 TRP A O 1
ATOM 850 N N . LEU A 1 106 ? -12.072 -5.841 22.186 1.00 85.88 106 LEU A N 1
ATOM 851 C CA . LEU A 1 106 ? -12.851 -4.609 22.097 1.00 85.88 106 LEU A CA 1
ATOM 852 C C . LEU A 1 106 ? -13.190 -4.258 20.638 1.00 85.88 106 LEU A C 1
ATOM 854 O O . LEU A 1 106 ? -14.324 -3.872 20.359 1.00 85.88 106 LEU A O 1
ATOM 858 N N . SER A 1 107 ? -12.242 -4.419 19.709 1.00 88.25 107 SER A N 1
ATOM 859 C CA . SER A 1 107 ? -12.444 -4.123 18.283 1.00 88.25 107 SER A CA 1
ATOM 860 C C . SER A 1 107 ? -13.300 -5.164 17.546 1.00 88.25 107 SER A C 1
ATOM 862 O O . SER A 1 107 ? -13.779 -4.909 16.434 1.00 88.25 107 SER A O 1
ATOM 864 N N . LYS A 1 108 ? -13.527 -6.340 18.143 1.00 85.88 108 LYS A N 1
ATOM 865 C CA . LYS A 1 108 ? -14.495 -7.336 17.660 1.00 85.88 108 LYS A CA 1
ATOM 866 C C . LYS A 1 108 ? -15.930 -6.928 17.973 1.00 85.88 108 LYS A C 1
ATOM 868 O O . LYS A 1 108 ? -16.761 -6.917 17.068 1.00 85.88 108 LYS A O 1
ATOM 873 N N . ASP A 1 109 ? -16.186 -6.549 19.221 1.00 79.56 109 ASP A N 1
ATOM 874 C CA . ASP A 1 109 ? -17.544 -6.309 19.724 1.00 79.56 109 ASP A CA 1
ATOM 875 C C . ASP A 1 109 ? -18.028 -4.864 19.546 1.00 79.56 109 ASP A C 1
ATOM 877 O O . ASP A 1 109 ? -19.235 -4.601 19.571 1.00 79.56 109 ASP A O 1
ATOM 881 N N . GLN A 1 110 ? -17.100 -3.913 19.403 1.00 83.38 110 GLN A N 1
ATOM 882 C CA . GLN A 1 110 ? -17.387 -2.483 19.315 1.00 83.38 110 GLN A CA 1
ATOM 883 C C . GLN A 1 110 ? -16.654 -1.823 18.146 1.00 83.38 110 GLN A C 1
ATOM 885 O O . GLN A 1 110 ? -15.618 -2.283 17.659 1.00 83.38 110 GLN A O 1
ATOM 890 N N . ILE A 1 111 ? -17.192 -0.680 17.719 1.00 88.69 111 ILE A N 1
ATOM 891 C CA . ILE A 1 111 ? -16.494 0.211 16.797 1.00 88.69 111 ILE A CA 1
ATOM 892 C C . ILE A 1 111 ? -15.501 1.037 17.610 1.00 88.69 111 ILE A C 1
ATOM 894 O O . ILE A 1 111 ? -15.891 1.792 18.506 1.00 88.69 111 ILE A O 1
ATOM 898 N N . VAL A 1 112 ? -14.220 0.923 17.274 1.00 92.38 112 VAL A N 1
ATOM 899 C CA . VAL A 1 112 ? -13.147 1.683 17.912 1.00 92.38 112 VAL A CA 1
ATOM 900 C C . VAL A 1 112 ? -12.731 2.827 16.993 1.00 92.38 112 VAL A C 1
ATOM 902 O O . VAL A 1 112 ? -12.428 2.626 15.815 1.00 92.38 112 VAL A O 1
ATOM 905 N N . PHE A 1 113 ? -12.732 4.036 17.550 1.00 94.19 113 PHE A N 1
ATOM 906 C CA . PHE A 1 113 ? -12.298 5.261 16.894 1.00 94.19 113 PHE A CA 1
ATOM 907 C C . PHE A 1 113 ? -11.013 5.780 17.528 1.00 94.19 113 PHE A C 1
ATOM 909 O O . PHE A 1 113 ? -10.975 6.043 18.728 1.00 94.19 113 PHE A O 1
ATOM 916 N N . VAL A 1 114 ? -9.969 5.956 16.722 1.00 96.19 114 VAL A N 1
ATOM 917 C CA . VAL A 1 114 ? -8.690 6.536 17.138 1.00 96.19 114 VAL A CA 1
ATOM 918 C C . VAL A 1 114 ? -8.485 7.846 16.397 1.00 96.19 114 VAL A C 1
ATOM 920 O O . VAL A 1 114 ? -8.631 7.912 15.178 1.00 96.19 114 VAL A O 1
ATOM 923 N N . SER A 1 115 ? -8.143 8.896 17.143 1.00 94.38 115 SER A N 1
ATOM 924 C CA . SER A 1 115 ? -7.858 10.222 16.590 1.00 94.38 115 SER A CA 1
ATOM 925 C C . SER A 1 115 ? -6.423 10.665 16.879 1.00 94.38 115 SER A C 1
ATOM 927 O O . SER A 1 115 ? -5.926 10.354 17.969 1.00 94.38 115 SER A O 1
ATOM 929 N N . PRO A 1 116 ? -5.794 11.440 15.969 1.00 95.88 116 PRO A N 1
ATOM 930 C CA . PRO A 1 116 ? -4.472 12.005 16.200 1.00 95.88 116 PRO A CA 1
ATOM 931 C C . PRO A 1 116 ? -4.436 12.824 17.494 1.00 95.88 116 PRO A C 1
ATOM 933 O O . PRO A 1 116 ? -5.437 13.438 17.911 1.00 95.88 116 PRO A O 1
ATOM 936 N N . ASP A 1 117 ? -3.272 12.843 18.135 1.00 93.62 117 ASP A N 1
ATOM 937 C CA . ASP A 1 117 ? -3.076 13.668 19.319 1.00 93.62 117 ASP A CA 1
ATOM 938 C C . ASP A 1 117 ? -3.047 15.161 18.989 1.00 93.62 117 ASP A C 1
ATOM 940 O O . ASP A 1 117 ? -2.575 15.600 17.944 1.00 93.62 117 ASP A O 1
ATOM 944 N N . SER A 1 118 ? -3.515 15.979 19.934 1.00 91.12 118 SER A N 1
ATOM 945 C CA . SER A 1 118 ? -3.540 17.438 19.773 1.00 91.12 118 SER A CA 1
ATOM 946 C C . SER A 1 118 ? -2.149 18.077 19.707 1.00 91.12 118 SER A C 1
ATOM 948 O O . SER A 1 118 ? -2.049 19.256 19.388 1.00 91.12 118 SER A O 1
ATOM 950 N N . CYS A 1 119 ? -1.088 17.336 20.043 1.00 91.81 119 CYS A N 1
ATOM 951 C CA . CYS A 1 119 ? 0.293 17.797 19.897 1.00 91.81 119 CYS A CA 1
ATOM 952 C C . CYS A 1 119 ? 0.771 17.815 18.437 1.00 91.81 119 CYS A C 1
ATOM 954 O O . CYS A 1 119 ? 1.754 18.492 18.152 1.00 91.81 119 CYS A O 1
ATOM 956 N N . ARG A 1 120 ? 0.070 17.140 17.514 1.00 93.50 120 ARG A N 1
ATOM 957 C CA . ARG A 1 120 ? 0.336 17.167 16.066 1.00 93.50 120 ARG A CA 1
ATOM 958 C C . ARG A 1 120 ? -0.182 18.466 15.445 1.00 93.50 120 ARG A C 1
ATOM 960 O O . ARG A 1 120 ? -1.093 18.472 14.619 1.00 93.50 120 ARG A O 1
ATOM 967 N N . THR A 1 121 ? 0.359 19.594 15.901 1.00 94.19 121 THR A N 1
ATOM 968 C CA . THR A 1 121 ? -0.029 20.942 15.453 1.00 94.19 121 THR A CA 1
ATOM 969 C C . THR A 1 121 ? 0.317 21.194 13.987 1.00 94.19 121 THR A C 1
ATOM 971 O O . THR A 1 121 ? -0.328 22.013 13.338 1.00 94.19 121 THR A O 1
ATOM 974 N N . ASP A 1 122 ? 1.285 20.450 13.457 1.00 95.31 122 ASP A N 1
ATOM 975 C CA . ASP A 1 122 ? 1.681 20.404 12.049 1.00 95.31 122 ASP A CA 1
ATOM 976 C C . ASP A 1 122 ? 0.765 19.528 11.179 1.00 95.31 122 ASP A C 1
ATOM 978 O O . ASP A 1 122 ? 0.989 19.401 9.979 1.00 95.31 122 ASP A O 1
ATOM 982 N N . SER A 1 123 ? -0.279 18.927 11.762 1.00 95.81 123 SER A N 1
ATOM 983 C CA . SER A 1 123 ? -1.153 17.954 11.096 1.00 95.81 123 SER A CA 1
ATOM 984 C C . SER A 1 123 ? -0.428 16.701 10.592 1.00 95.81 123 SER A C 1
ATOM 986 O O . SER A 1 123 ? -0.915 16.042 9.670 1.00 95.81 123 SER A O 1
ATOM 988 N N . SER A 1 124 ? 0.707 16.331 11.190 1.00 96.50 124 SER A N 1
ATOM 989 C CA . SER A 1 124 ? 1.342 15.033 10.939 1.00 96.50 124 SER A CA 1
ATOM 990 C C . SER A 1 124 ? 0.381 13.869 11.225 1.00 96.50 124 SER A C 1
ATOM 992 O O . SER A 1 124 ? -0.617 14.014 11.937 1.00 96.50 124 SER A O 1
ATOM 994 N N . ASN A 1 125 ? 0.653 12.703 10.641 1.00 96.81 125 ASN A N 1
ATOM 995 C CA . ASN A 1 125 ? -0.197 11.520 10.764 1.00 96.81 125 ASN A CA 1
ATOM 996 C C . ASN A 1 125 ? 0.434 10.450 11.662 1.00 96.81 125 ASN A C 1
ATOM 998 O O . ASN A 1 125 ? 1.651 10.264 11.670 1.00 96.81 125 ASN A O 1
ATOM 1002 N N . LEU A 1 126 ? -0.418 9.748 12.408 1.00 95.88 126 LEU A N 1
ATOM 1003 C CA . LEU A 1 126 ? -0.125 8.458 13.032 1.00 95.88 126 LEU A CA 1
ATOM 1004 C C . LEU A 1 126 ? -0.041 7.349 11.979 1.00 95.88 126 LEU A C 1
ATOM 1006 O O . LEU A 1 126 ? -0.598 7.491 10.891 1.00 95.88 126 LEU A O 1
ATOM 1010 N N . ASN A 1 127 ? 0.624 6.244 12.318 1.00 96.62 127 ASN A N 1
ATOM 1011 C CA . ASN A 1 127 ? 0.684 5.073 11.453 1.00 96.62 127 ASN A CA 1
ATOM 1012 C C . ASN A 1 127 ? -0.611 4.258 11.555 1.00 96.62 127 ASN A C 1
ATOM 1014 O O . ASN A 1 127 ? -0.848 3.647 12.597 1.00 96.62 127 ASN A O 1
ATOM 1018 N N . PRO A 1 128 ? -1.458 4.212 10.510 1.00 97.31 128 PRO A N 1
ATOM 1019 C CA . PRO A 1 128 ? -2.732 3.519 10.602 1.00 97.31 128 PRO A CA 1
ATOM 1020 C C . PRO A 1 128 ? -2.581 1.993 10.659 1.00 97.31 128 PRO A C 1
ATOM 1022 O O . PRO A 1 128 ? -3.423 1.329 11.268 1.00 97.31 128 PRO A O 1
ATOM 1025 N N . GLN A 1 129 ? -1.495 1.440 10.101 1.00 96.56 129 GLN A N 1
ATOM 1026 C CA . GLN A 1 129 ? -1.246 -0.002 10.070 1.00 96.56 129 GLN A CA 1
ATOM 1027 C C . GLN A 1 129 ? -1.143 -0.591 11.480 1.00 96.56 129 GLN A C 1
ATOM 1029 O O . GLN A 1 129 ? -1.659 -1.679 11.730 1.00 96.56 129 GLN A O 1
ATOM 1034 N N . GLU A 1 130 ? -0.540 0.143 12.421 1.00 95.00 130 GLU A N 1
ATOM 1035 C CA . GLU A 1 130 ? -0.420 -0.295 13.817 1.00 95.00 130 GLU A CA 1
ATOM 1036 C C . GLU A 1 130 ? -1.788 -0.548 14.453 1.00 95.00 130 GLU A C 1
ATOM 1038 O O . GLU A 1 130 ? -1.946 -1.487 15.223 1.00 95.00 130 GLU A O 1
ATOM 1043 N N . PHE A 1 131 ? -2.797 0.244 14.093 1.00 96.38 131 PHE A N 1
ATOM 1044 C CA . PHE A 1 131 ? -4.153 0.106 14.617 1.00 96.38 131 PHE A CA 1
ATOM 1045 C C . PHE A 1 131 ? -4.958 -0.952 13.852 1.00 96.38 131 PHE A C 1
ATOM 1047 O O . PHE A 1 131 ? -5.702 -1.724 14.462 1.00 96.38 131 PHE A O 1
ATOM 1054 N N . TRP A 1 132 ? -4.786 -1.043 12.530 1.00 96.12 132 TRP A N 1
ATOM 1055 C CA . TRP A 1 132 ? -5.439 -2.077 11.717 1.00 96.12 132 TRP A CA 1
ATOM 1056 C C . TRP A 1 132 ? -5.001 -3.487 12.091 1.00 96.12 132 TRP A C 1
ATOM 1058 O O . TRP A 1 132 ? -5.837 -4.387 12.082 1.00 96.12 132 TRP A O 1
ATOM 1068 N N . ASN A 1 133 ? -3.743 -3.664 12.504 1.00 93.75 133 ASN A N 1
ATOM 1069 C CA . ASN A 1 133 ? -3.235 -4.933 13.030 1.00 93.75 133 ASN A CA 1
ATOM 1070 C C . ASN A 1 133 ? -4.022 -5.439 14.254 1.00 93.75 133 ASN A C 1
ATOM 1072 O O . ASN A 1 133 ? -4.044 -6.642 14.496 1.00 93.75 133 ASN A O 1
ATOM 1076 N N . HIS A 1 134 ? -4.705 -4.539 14.970 1.00 92.62 134 HIS A N 1
ATOM 1077 C CA . HIS A 1 134 ? -5.552 -4.820 16.137 1.00 92.62 134 HIS A CA 1
ATOM 1078 C C . HIS A 1 134 ? -7.060 -4.681 15.846 1.00 92.62 134 HIS A C 1
ATOM 1080 O O . HIS A 1 134 ? -7.903 -4.671 16.743 1.00 92.62 134 HIS A O 1
ATOM 1086 N N . GLY A 1 135 ? -7.440 -4.561 14.570 1.00 92.62 135 GLY A N 1
ATOM 1087 C CA . GLY A 1 135 ? -8.831 -4.655 14.111 1.00 92.62 135 GLY A CA 1
ATOM 1088 C C . GLY A 1 135 ? -9.624 -3.371 14.296 1.00 92.62 135 GLY A C 1
ATOM 1089 O O . GLY A 1 135 ? -10.849 -3.369 14.156 1.00 92.62 135 GLY A O 1
ATOM 1090 N N . ILE A 1 136 ? -8.926 -2.283 14.608 1.00 94.94 136 ILE A N 1
ATOM 1091 C CA . ILE A 1 136 ? -9.499 -0.963 14.831 1.00 94.94 136 ILE A CA 1
ATOM 1092 C C . ILE A 1 136 ? -9.945 -0.398 13.490 1.00 94.94 136 ILE A C 1
ATOM 1094 O O . ILE A 1 136 ? -9.170 -0.321 12.539 1.00 94.94 136 ILE A O 1
ATOM 1098 N N . GLN A 1 137 ? -11.213 -0.013 13.417 1.00 93.94 137 GLN A N 1
ATOM 1099 C CA . GLN A 1 137 ? -11.879 0.275 12.152 1.00 93.94 137 GLN A CA 1
ATOM 1100 C C . GLN A 1 137 ? -11.757 1.749 11.769 1.00 93.94 137 GLN A C 1
ATOM 1102 O O . GLN A 1 137 ? -11.481 2.075 10.617 1.00 93.94 137 GLN A O 1
ATOM 1107 N N . LEU A 1 138 ? -11.970 2.651 12.731 1.00 95.38 138 LEU A N 1
ATOM 1108 C CA . LEU A 1 138 ? -12.009 4.085 12.468 1.00 95.38 138 LEU A CA 1
ATOM 1109 C C . LEU A 1 138 ? -10.705 4.735 12.938 1.00 95.38 138 LEU A C 1
ATOM 1111 O O . LEU A 1 138 ? -10.613 5.255 14.047 1.00 95.38 138 LEU A O 1
ATOM 1115 N N . VAL A 1 139 ? -9.687 4.717 12.083 1.00 97.38 139 VAL A N 1
ATOM 1116 C CA . VAL A 1 139 ? -8.414 5.409 12.331 1.00 97.38 139 VAL A CA 1
ATOM 1117 C C . VAL A 1 139 ? -8.439 6.741 11.584 1.00 97.38 139 VAL A C 1
ATOM 1119 O O . VAL A 1 139 ? -8.362 6.773 10.358 1.00 97.38 139 VAL A O 1
ATOM 1122 N N . ALA A 1 140 ? -8.618 7.852 12.301 1.00 96.56 140 ALA A N 1
ATOM 1123 C CA . ALA A 1 140 ? -8.662 9.171 11.676 1.00 96.56 140 ALA A CA 1
ATOM 1124 C C . ALA A 1 140 ? -7.262 9.646 11.296 1.00 96.56 140 ALA A C 1
ATOM 1126 O O . ALA A 1 140 ? -6.381 9.714 12.144 1.00 96.56 140 ALA A O 1
ATOM 1127 N N . LEU A 1 141 ? -7.106 10.067 10.044 1.00 97.06 141 LEU A N 1
ATOM 1128 C CA . LEU A 1 141 ? -5.900 10.703 9.527 1.00 97.06 141 LEU A CA 1
ATOM 1129 C C . LEU A 1 141 ? -6.215 12.132 9.064 1.00 97.06 141 LEU A C 1
ATOM 1131 O O . LEU A 1 141 ? -7.337 12.455 8.671 1.00 97.06 141 LEU A O 1
ATOM 1135 N N . ASN A 1 142 ? -5.197 12.979 9.071 1.00 96.62 142 ASN A N 1
ATOM 1136 C CA . ASN A 1 142 ? -5.162 14.290 8.445 1.00 96.62 142 ASN A CA 1
ATOM 1137 C C . ASN A 1 142 ? -4.961 14.123 6.928 1.00 96.62 142 ASN A C 1
ATOM 1139 O O . ASN A 1 142 ? -3.827 14.068 6.452 1.00 96.62 142 ASN A O 1
ATOM 1143 N N . TYR A 1 143 ? -6.058 14.026 6.169 1.00 95.25 143 TYR A N 1
ATOM 1144 C CA . TYR A 1 143 ? -6.044 13.823 4.707 1.00 95.25 143 TYR A CA 1
ATOM 1145 C C . TYR A 1 143 ? -5.377 14.962 3.925 1.00 95.25 143 TYR A C 1
ATOM 1147 O O . TYR A 1 143 ? -4.951 14.759 2.792 1.00 95.25 143 TYR A O 1
ATOM 1155 N N . GLN A 1 144 ? -5.284 16.152 4.520 1.00 94.56 144 GLN A N 1
ATOM 1156 C CA . GLN A 1 144 ? -4.590 17.302 3.944 1.00 94.56 144 GLN A CA 1
ATOM 1157 C C . GLN A 1 144 ? -3.061 17.164 3.952 1.00 94.56 144 GLN A C 1
ATOM 1159 O O . GLN A 1 144 ? -2.389 17.945 3.285 1.00 94.56 144 GLN A O 1
ATOM 1164 N N . THR A 1 145 ? -2.516 16.215 4.720 1.00 95.69 145 THR A N 1
ATOM 1165 C CA . THR A 1 145 ? -1.072 16.025 4.887 1.00 95.69 145 THR A CA 1
ATOM 1166 C C . THR A 1 145 ? -0.625 14.807 4.077 1.00 95.69 145 THR A C 1
ATOM 1168 O O . THR A 1 145 ? -0.798 13.680 4.553 1.00 95.69 145 THR A O 1
AT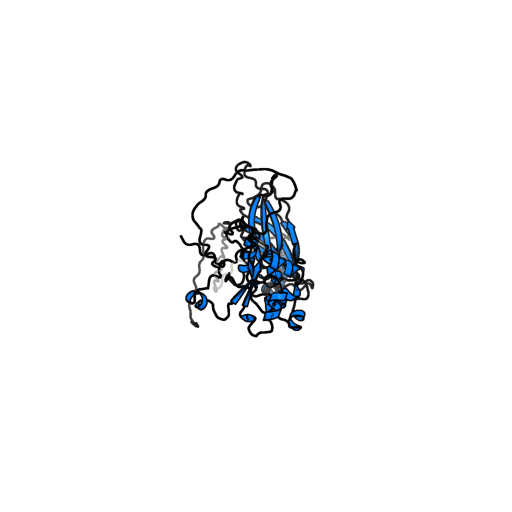OM 1171 N N . PRO A 1 146 ? -0.077 15.000 2.862 1.00 94.69 146 PRO A N 1
ATOM 1172 C CA . PRO A 1 146 ? 0.410 13.900 2.038 1.00 94.69 146 PRO A CA 1
ATOM 1173 C C . PRO A 1 146 ? 1.586 13.165 2.689 1.00 94.69 146 PRO A C 1
ATOM 1175 O O . PRO A 1 146 ? 2.237 13.674 3.604 1.00 94.69 146 PRO A O 1
ATOM 1178 N N . GLY A 1 147 ? 1.863 11.965 2.189 1.00 94.94 147 GLY A N 1
ATOM 1179 C CA . GLY A 1 147 ? 2.967 11.122 2.629 1.00 94.94 147 GLY A CA 1
ATOM 1180 C C . GLY A 1 147 ? 2.518 9.705 2.964 1.00 94.94 147 GLY A C 1
ATOM 1181 O O . GLY A 1 147 ? 1.352 9.343 2.795 1.00 94.94 147 GLY A O 1
ATOM 1182 N N . LEU A 1 148 ? 3.454 8.922 3.506 1.00 96.88 148 LEU A N 1
ATOM 1183 C CA . LEU A 1 148 ? 3.312 7.477 3.698 1.00 96.88 148 LEU A CA 1
ATOM 1184 C C . LEU A 1 148 ? 1.977 7.064 4.337 1.00 96.88 148 LEU A C 1
ATOM 1186 O O . LEU A 1 148 ? 1.311 6.163 3.847 1.00 96.88 148 LEU A O 1
ATOM 1190 N N . MET A 1 149 ? 1.533 7.743 5.394 1.00 97.38 149 MET A N 1
ATOM 1191 C CA . MET A 1 149 ? 0.312 7.336 6.106 1.00 97.38 149 MET A CA 1
ATOM 1192 C C . MET A 1 149 ? -0.954 7.486 5.253 1.00 97.38 149 MET A C 1
ATOM 1194 O O . MET A 1 149 ? -1.862 6.660 5.344 1.00 97.38 149 MET A O 1
ATOM 1198 N N . ILE A 1 150 ? -1.008 8.508 4.393 1.00 97.69 150 ILE A N 1
ATOM 1199 C CA . ILE A 1 150 ? -2.103 8.683 3.432 1.00 97.69 150 ILE A CA 1
ATOM 1200 C C . ILE A 1 150 ? -1.947 7.730 2.245 1.00 97.69 150 ILE A C 1
ATOM 1202 O O . ILE A 1 150 ? -2.961 7.234 1.753 1.00 97.69 150 ILE A O 1
ATOM 1206 N N . ASP A 1 151 ? -0.720 7.410 1.830 1.00 98.06 151 ASP A N 1
ATOM 1207 C CA . ASP A 1 151 ? -0.463 6.386 0.810 1.00 98.06 151 ASP A CA 1
ATOM 1208 C C . ASP A 1 151 ? -1.018 5.021 1.249 1.00 98.06 151 ASP A C 1
ATOM 1210 O O . ASP A 1 151 ? -1.770 4.392 0.501 1.00 98.06 151 ASP A O 1
ATOM 1214 N N . LEU A 1 152 ? -0.733 4.607 2.493 1.00 97.88 152 LEU A N 1
ATOM 1215 C CA . LEU A 1 152 ? -1.251 3.368 3.085 1.00 97.88 152 LEU A CA 1
ATOM 1216 C C . LEU A 1 152 ? -2.780 3.373 3.173 1.00 97.88 152 LEU A C 1
ATOM 1218 O O . LEU A 1 152 ? -3.422 2.395 2.795 1.00 97.88 152 LEU A O 1
ATOM 1222 N N . GLN A 1 153 ? -3.374 4.482 3.621 1.00 97.19 153 GLN A N 1
ATOM 1223 C CA . GLN A 1 153 ? -4.827 4.665 3.669 1.00 97.19 153 GLN A CA 1
ATOM 1224 C C . GLN A 1 153 ? -5.462 4.525 2.283 1.00 97.19 153 GLN A C 1
ATOM 1226 O O . GLN A 1 153 ? -6.397 3.746 2.108 1.00 97.19 153 GLN A O 1
ATOM 1231 N N . LYS A 1 154 ? -4.963 5.256 1.284 1.00 96.31 154 LYS A N 1
ATOM 1232 C CA . LYS A 1 154 ? -5.498 5.194 -0.081 1.00 96.31 154 LYS A CA 1
ATOM 1233 C C . LYS A 1 154 ? -5.310 3.803 -0.691 1.00 96.31 154 LYS A C 1
ATOM 1235 O O . LYS A 1 154 ? -6.235 3.303 -1.323 1.00 96.31 154 LYS A O 1
ATOM 1240 N N . GLY A 1 155 ? -4.162 3.166 -0.453 1.00 96.44 155 GLY A N 1
ATOM 1241 C CA . GLY A 1 155 ? -3.877 1.801 -0.894 1.00 96.44 155 GLY A CA 1
ATOM 1242 C C . GLY A 1 155 ? -4.837 0.782 -0.282 1.00 96.44 155 GLY A C 1
ATOM 1243 O O . GLY A 1 155 ? -5.533 0.083 -1.015 1.00 96.44 155 GLY A O 1
ATOM 1244 N N . ARG A 1 156 ? -4.958 0.745 1.051 1.00 96.44 156 ARG A N 1
ATOM 1245 C CA . ARG A 1 156 ? -5.850 -0.187 1.764 1.00 96.44 156 ARG A CA 1
ATOM 1246 C C . ARG A 1 156 ? -7.305 -0.035 1.340 1.00 96.44 156 ARG A C 1
ATOM 1248 O O . ARG A 1 156 ? -7.975 -1.020 1.061 1.00 96.44 156 ARG A O 1
ATOM 1255 N N . PHE A 1 157 ? -7.793 1.199 1.259 1.00 96.44 157 PHE A N 1
ATOM 1256 C CA . PHE A 1 157 ? -9.183 1.471 0.898 1.00 96.44 157 PHE A CA 1
ATOM 1257 C C . PHE A 1 157 ? -9.428 1.527 -0.613 1.00 96.44 157 PHE A C 1
ATOM 1259 O O . PHE A 1 157 ? -10.538 1.863 -1.009 1.00 96.44 157 PHE A O 1
ATOM 1266 N N . SER A 1 158 ? -8.443 1.177 -1.451 1.00 94.50 158 SER A N 1
ATOM 1267 C CA . SER A 1 158 ? -8.671 0.892 -2.876 1.00 94.50 158 SER A CA 1
ATOM 1268 C C . SER A 1 158 ? -9.343 -0.470 -3.099 1.00 94.50 158 SER A C 1
ATOM 1270 O O . SER A 1 158 ? -9.960 -0.695 -4.143 1.00 94.50 158 SER A O 1
ATOM 1272 N N . GLU A 1 159 ? -9.280 -1.357 -2.096 1.00 91.38 159 GLU A N 1
ATOM 1273 C CA . GLU A 1 159 ? -10.034 -2.608 -2.058 1.00 91.38 159 GLU A CA 1
ATOM 1274 C C . GLU A 1 159 ? -11.542 -2.367 -2.140 1.00 91.38 159 GLU A C 1
ATOM 1276 O O . GLU A 1 159 ? -12.049 -1.274 -1.873 1.00 91.38 159 GLU A O 1
ATOM 1281 N N . ASN A 1 160 ? -12.280 -3.428 -2.477 1.00 92.62 160 ASN A N 1
ATOM 1282 C CA . ASN A 1 160 ? -13.742 -3.418 -2.465 1.00 92.62 160 ASN A CA 1
ATOM 1283 C C . ASN A 1 160 ? -14.341 -2.255 -3.288 1.00 92.62 160 ASN A C 1
ATOM 1285 O O . ASN A 1 160 ? -15.293 -1.586 -2.884 1.00 92.62 160 ASN A O 1
ATOM 1289 N N . GLY A 1 161 ? -13.725 -1.966 -4.439 1.00 91.56 161 GLY A N 1
ATOM 1290 C CA . GLY A 1 161 ? -14.165 -0.909 -5.349 1.00 91.56 161 GLY A CA 1
ATOM 1291 C C . GLY A 1 161 ? -14.022 0.510 -4.794 1.00 91.56 161 GLY A C 1
ATOM 1292 O O . GLY A 1 161 ? -14.690 1.414 -5.293 1.00 91.56 161 GLY A O 1
ATOM 1293 N N . GLY A 1 162 ? -13.195 0.730 -3.767 1.00 93.69 162 GLY A N 1
ATOM 1294 C CA . GLY A 1 162 ? -12.965 2.073 -3.241 1.00 93.69 162 GLY A CA 1
ATOM 1295 C C . GLY A 1 162 ? -14.089 2.610 -2.356 1.00 93.69 162 GLY A C 1
ATOM 1296 O O . GLY A 1 162 ? -14.185 3.819 -2.156 1.00 93.69 162 GLY A O 1
ATOM 1297 N N . CYS A 1 163 ? -14.980 1.755 -1.842 1.00 95.94 163 CYS A N 1
ATOM 1298 C CA . CYS A 1 163 ? -16.196 2.212 -1.158 1.00 95.94 163 CYS A CA 1
ATOM 1299 C C . CYS A 1 163 ? -15.961 2.760 0.265 1.00 95.94 163 CYS A C 1
ATOM 1301 O O . CYS A 1 163 ? -16.911 3.181 0.925 1.00 95.94 163 CYS A O 1
ATOM 1303 N N . GLY A 1 164 ? -14.722 2.711 0.765 1.00 94.00 164 GLY A N 1
ATOM 1304 C CA . GLY A 1 164 ? -14.357 3.141 2.119 1.00 94.00 164 GLY A CA 1
ATOM 1305 C C . GLY A 1 164 ? -14.609 2.102 3.218 1.00 94.00 164 GLY A C 1
ATOM 1306 O O . GLY A 1 164 ? -14.365 2.396 4.384 1.00 94.00 164 GLY A O 1
ATOM 1307 N N . TYR A 1 165 ? -15.053 0.888 2.870 1.00 94.75 165 TYR A N 1
ATOM 1308 C CA . TYR A 1 165 ? -15.258 -0.217 3.810 1.00 94.75 165 TYR A CA 1
ATOM 1309 C C . TYR A 1 165 ? -14.549 -1.473 3.310 1.00 94.75 165 TYR A C 1
ATOM 1311 O O . TYR A 1 165 ? -14.852 -1.974 2.227 1.00 94.75 165 TYR A O 1
ATOM 1319 N N . VAL A 1 166 ? -13.638 -1.996 4.128 1.00 92.75 166 VAL A N 1
ATOM 1320 C CA . VAL A 1 166 ? -12.880 -3.224 3.864 1.00 92.75 166 VAL A CA 1
ATOM 1321 C C . VAL A 1 166 ? -13.183 -4.213 4.981 1.00 92.75 166 VAL A C 1
ATOM 1323 O O . VAL A 1 166 ? -13.156 -3.849 6.160 1.00 92.75 166 VAL A O 1
ATOM 1326 N N . LEU A 1 167 ? -13.530 -5.447 4.617 1.00 90.69 167 LEU A N 1
ATOM 1327 C CA . LEU A 1 167 ? -13.839 -6.487 5.593 1.00 90.69 167 LEU A CA 1
ATOM 1328 C C . LEU A 1 167 ? -12.568 -6.852 6.372 1.00 90.69 167 LEU A C 1
ATOM 1330 O O . LEU A 1 167 ? -11.498 -7.007 5.789 1.00 90.69 167 LEU A O 1
ATOM 1334 N N . LYS A 1 168 ? -12.683 -6.979 7.697 1.00 90.75 168 LYS A N 1
ATOM 1335 C CA . LYS A 1 168 ? -11.563 -7.429 8.529 1.00 90.75 168 LYS A CA 1
ATOM 1336 C C . LYS A 1 168 ? -11.190 -8.883 8.192 1.00 90.75 168 LYS A C 1
ATOM 1338 O O . LYS A 1 168 ? -12.073 -9.652 7.810 1.00 90.75 168 LYS A O 1
ATOM 1343 N N . PRO A 1 169 ? -9.929 -9.279 8.417 1.00 86.12 169 PRO A N 1
ATOM 1344 C CA . PRO A 1 169 ? -9.520 -10.673 8.354 1.00 86.12 169 PRO A CA 1
ATOM 1345 C C . PRO A 1 169 ? -10.409 -11.600 9.183 1.00 86.12 169 PRO A C 1
ATOM 1347 O O . PRO A 1 169 ? -10.846 -11.221 10.276 1.00 86.12 169 PRO A O 1
ATOM 1350 N N . ALA A 1 170 ? -10.624 -12.835 8.724 1.00 81.62 170 ALA A N 1
ATOM 1351 C CA . ALA A 1 170 ? -11.482 -13.796 9.433 1.00 81.62 170 ALA A CA 1
ATOM 1352 C C . ALA A 1 170 ? -10.991 -14.059 10.870 1.00 81.62 170 ALA A C 1
ATOM 1354 O O . ALA A 1 170 ? -11.787 -14.164 11.803 1.00 81.62 170 ALA A O 1
ATOM 1355 N N . THR A 1 171 ? -9.670 -14.050 11.077 1.00 75.56 171 THR A N 1
ATOM 1356 C CA . THR A 1 171 ? -9.020 -14.174 12.395 1.00 75.56 171 THR A CA 1
ATOM 1357 C C . THR A 1 171 ? -9.388 -13.069 13.386 1.00 75.56 171 THR A C 1
ATOM 1359 O O . THR A 1 171 ? -9.281 -13.259 14.599 1.00 75.56 171 THR A O 1
ATOM 1362 N N . MET A 1 172 ? -9.828 -11.917 12.881 1.00 81.12 172 MET A N 1
ATOM 1363 C CA . MET A 1 172 ? -10.179 -10.723 13.652 1.00 81.12 172 MET A CA 1
ATOM 1364 C C . MET A 1 172 ? -11.692 -10.528 13.781 1.00 81.12 172 MET A C 1
ATOM 1366 O O . MET A 1 172 ? -12.139 -9.527 14.348 1.00 81.12 172 MET A O 1
ATOM 1370 N N . ILE A 1 173 ? -12.475 -11.456 13.230 1.00 80.12 173 ILE A N 1
ATOM 1371 C CA . ILE A 1 173 ? -13.938 -11.477 13.298 1.00 80.12 173 ILE A CA 1
ATOM 1372 C C . ILE A 1 173 ? -14.403 -12.699 14.091 1.00 80.12 173 ILE A C 1
ATOM 1374 O O . ILE A 1 173 ? -15.267 -12.570 14.952 1.00 80.12 173 ILE A O 1
ATOM 1378 N N . GLU A 1 174 ? -13.830 -13.875 13.832 1.00 69.75 174 GLU A N 1
ATOM 1379 C CA . GLU A 1 174 ? -14.291 -15.133 14.415 1.00 69.75 174 GLU A CA 1
ATOM 1380 C C . GLU A 1 174 ? -13.513 -15.515 15.687 1.00 69.75 174 GLU A C 1
ATOM 1382 O O . GLU A 1 174 ? -12.292 -15.369 15.776 1.00 69.75 174 GLU A O 1
ATOM 1387 N N . ASP A 1 175 ? -14.229 -16.062 16.673 1.00 62.75 175 ASP A N 1
ATOM 1388 C CA . ASP A 1 175 ? -13.650 -16.712 17.863 1.00 62.75 175 ASP A CA 1
ATOM 1389 C C . ASP A 1 175 ? -13.506 -18.234 17.688 1.00 62.75 175 ASP A C 1
ATOM 1391 O O . ASP A 1 175 ? -13.091 -18.949 18.605 1.00 62.75 175 ASP A O 1
ATOM 1395 N N . SER A 1 176 ? -13.875 -18.751 16.513 1.00 50.84 176 SER A N 1
ATOM 1396 C CA . SER A 1 176 ? -13.993 -20.182 16.263 1.00 50.84 176 SER A CA 1
ATOM 1397 C C . SER A 1 176 ? -12.616 -20.860 16.186 1.00 50.84 176 SER A C 1
ATOM 1399 O O . SER A 1 176 ? -11.663 -20.362 15.582 1.00 50.84 176 SER A O 1
ATOM 1401 N N . VAL A 1 177 ? -12.512 -22.051 16.785 1.00 49.91 177 VAL A N 1
ATOM 1402 C CA . VAL A 1 177 ? -11.362 -22.959 16.611 1.00 49.91 177 VAL A CA 1
ATOM 1403 C C . VAL A 1 177 ? -11.163 -23.290 15.121 1.00 49.91 177 VAL A C 1
ATOM 1405 O O . VAL A 1 177 ? -10.033 -23.425 14.664 1.00 49.91 177 VAL A O 1
ATOM 1408 N N . GLU A 1 178 ? -12.249 -23.293 14.343 1.00 47.41 178 GLU A N 1
ATOM 1409 C CA . GLU A 1 178 ? -12.257 -23.519 12.895 1.00 47.41 178 GLU A CA 1
ATOM 1410 C C . GLU A 1 178 ? -11.563 -22.405 12.091 1.00 47.41 178 GLU A C 1
ATOM 1412 O O . GLU A 1 178 ? -10.910 -22.709 11.096 1.00 47.41 178 GLU A O 1
ATOM 1417 N N . ALA A 1 179 ? -11.634 -21.133 12.507 1.00 48.00 179 ALA A N 1
ATOM 1418 C CA . ALA A 1 179 ? -10.897 -20.037 11.862 1.00 48.00 179 ALA A CA 1
ATOM 1419 C C . ALA A 1 179 ? -9.379 -20.190 12.038 1.00 48.00 179 ALA A C 1
ATOM 1421 O O . ALA A 1 179 ? -8.606 -19.902 11.125 1.00 48.00 179 ALA A O 1
ATOM 1422 N N . ARG A 1 180 ? -8.944 -20.715 13.193 1.00 46.81 180 ARG A N 1
ATOM 1423 C CA . ARG A 1 180 ? -7.530 -21.039 13.450 1.00 46.81 180 ARG A CA 1
ATOM 1424 C C . ARG A 1 180 ? -7.044 -22.229 12.621 1.00 46.81 180 ARG A C 1
ATOM 1426 O O . ARG A 1 180 ? -5.863 -22.284 12.292 1.00 46.81 180 ARG A O 1
ATOM 1433 N N . GLU A 1 181 ? -7.941 -23.151 12.274 1.00 44.09 181 GLU A N 1
ATOM 1434 C CA . GLU A 1 181 ? -7.655 -24.315 11.425 1.00 44.09 181 GLU A CA 1
ATOM 1435 C C . GLU A 1 181 ? -7.769 -24.019 9.914 1.00 44.09 181 GLU A C 1
ATOM 1437 O O . GLU A 1 181 ? -7.084 -24.666 9.122 1.00 44.09 181 GLU A O 1
ATOM 1442 N N . LYS A 1 182 ? -8.589 -23.035 9.505 1.00 45.97 182 LYS A N 1
ATOM 1443 C CA . LYS A 1 182 ? -8.777 -22.589 8.105 1.00 45.97 182 LYS A CA 1
ATOM 1444 C C . LYS A 1 182 ? -7.762 -21.557 7.620 1.00 45.97 182 LYS A C 1
ATOM 1446 O O . LYS A 1 182 ? -7.676 -21.331 6.414 1.00 45.97 182 LYS A O 1
ATOM 1451 N N . LEU A 1 183 ? -7.002 -20.938 8.522 1.00 51.03 183 LEU A N 1
ATOM 1452 C CA . LEU A 1 183 ? -5.851 -20.123 8.148 1.00 51.03 183 LEU A CA 1
ATOM 1453 C C . LEU A 1 183 ? -4.962 -20.918 7.180 1.00 51.03 183 LEU A C 1
ATOM 1455 O O . LEU A 1 183 ? -4.699 -22.098 7.441 1.00 51.03 183 LEU A O 1
ATOM 1459 N N . PRO A 1 184 ? -4.431 -20.316 6.102 1.00 51.97 184 PRO A N 1
ATOM 1460 C CA . PRO A 1 184 ? -3.318 -20.928 5.408 1.00 51.97 184 PRO A CA 1
ATOM 1461 C C . PRO A 1 184 ? -2.168 -20.993 6.417 1.00 51.97 184 PRO A C 1
ATOM 1463 O O . PRO A 1 184 ? -1.414 -20.046 6.600 1.00 51.97 184 PRO A O 1
ATOM 1466 N N . ALA A 1 185 ? -2.025 -22.135 7.096 1.00 55.34 185 ALA A N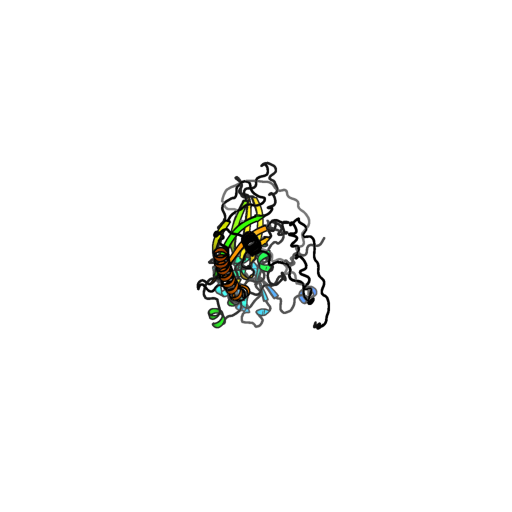 1
ATOM 1467 C CA . ALA A 1 185 ? -1.002 -22.391 8.112 1.00 55.34 185 ALA A CA 1
ATOM 1468 C C . ALA A 1 185 ? 0.435 -22.268 7.562 1.00 55.34 185 ALA A C 1
ATOM 1470 O O . ALA A 1 185 ? 1.413 -22.500 8.269 1.00 55.34 185 ALA A O 1
ATOM 1471 N N . SER A 1 186 ? 0.577 -21.956 6.274 1.00 68.44 186 SER A N 1
ATOM 1472 C CA . SER A 1 186 ? 1.828 -21.678 5.603 1.00 68.44 186 SER A CA 1
ATOM 1473 C C . SER A 1 186 ? 1.843 -20.231 5.108 1.00 68.44 186 SER A C 1
ATOM 1475 O O . SER A 1 186 ? 1.029 -19.910 4.242 1.00 68.44 186 SER A O 1
ATOM 1477 N N . PRO A 1 187 ? 2.804 -19.413 5.571 1.00 82.94 187 PRO A N 1
ATOM 1478 C CA . PRO A 1 187 ? 3.108 -18.120 4.978 1.00 82.94 187 PRO A CA 1
ATOM 1479 C C . PRO A 1 187 ? 3.178 -18.187 3.451 1.00 82.94 187 PRO A C 1
ATOM 1481 O O . PRO A 1 187 ? 3.701 -19.161 2.882 1.00 82.94 187 PRO A O 1
ATOM 1484 N N . GLN A 1 188 ? 2.675 -17.138 2.813 1.00 89.88 188 GLN A N 1
ATOM 1485 C CA . GLN A 1 188 ? 2.837 -16.925 1.386 1.00 89.88 188 GLN A CA 1
ATOM 1486 C C . GLN A 1 188 ? 4.208 -16.298 1.122 1.00 89.88 188 GLN A C 1
ATOM 1488 O O . GLN A 1 188 ? 4.775 -15.598 1.960 1.00 89.88 188 GLN A O 1
ATOM 1493 N N . ILE A 1 189 ? 4.771 -16.597 -0.038 1.00 93.06 189 ILE A N 1
ATOM 1494 C CA . ILE A 1 189 ? 6.030 -16.044 -0.514 1.00 93.06 189 ILE A CA 1
ATOM 1495 C C . ILE A 1 189 ? 5.720 -15.220 -1.757 1.00 93.06 189 ILE A C 1
ATOM 1497 O O . ILE A 1 189 ? 5.280 -15.773 -2.771 1.00 93.06 189 ILE A O 1
ATOM 1501 N N . LEU A 1 190 ? 5.983 -13.921 -1.667 1.00 96.06 190 LEU A N 1
ATOM 1502 C CA . LEU A 1 190 ? 5.953 -12.989 -2.783 1.00 96.06 190 LEU A CA 1
ATOM 1503 C C . LEU A 1 190 ? 7.326 -12.966 -3.445 1.00 96.06 190 LEU A C 1
ATOM 1505 O O . LEU A 1 190 ? 8.303 -12.527 -2.843 1.00 96.06 190 LEU A O 1
ATOM 1509 N N . HIS A 1 191 ? 7.378 -13.425 -4.689 1.00 96.94 191 HIS A N 1
ATOM 1510 C CA . HIS A 1 191 ? 8.512 -13.254 -5.588 1.00 96.94 191 HIS A CA 1
ATOM 1511 C C . HIS A 1 191 ? 8.223 -12.059 -6.483 1.00 96.94 191 HIS A C 1
ATOM 1513 O O . HIS A 1 191 ? 7.268 -12.075 -7.267 1.00 96.94 191 HIS A O 1
ATOM 1519 N N . LEU A 1 192 ? 9.043 -11.027 -6.364 1.00 97.75 192 LEU A N 1
ATOM 1520 C CA . LEU A 1 192 ? 8.855 -9.772 -7.071 1.00 97.75 192 LEU A CA 1
ATOM 1521 C C . LEU A 1 192 ? 10.111 -9.453 -7.866 1.00 97.75 192 LEU A C 1
ATOM 1523 O O . LEU A 1 192 ? 11.186 -9.319 -7.295 1.00 97.75 192 LEU A O 1
ATOM 1527 N N . ARG A 1 193 ? 9.980 -9.305 -9.182 1.00 97.94 193 ARG A N 1
ATOM 1528 C CA . ARG A 1 193 ? 11.072 -8.840 -10.038 1.00 97.94 193 ARG A CA 1
ATOM 1529 C C . ARG A 1 193 ? 10.746 -7.455 -10.565 1.00 97.94 193 ARG A C 1
ATOM 1531 O O . ARG A 1 193 ? 9.754 -7.292 -11.274 1.00 97.94 193 ARG A O 1
ATOM 1538 N N . ILE A 1 194 ? 11.574 -6.478 -10.218 1.00 98.25 194 ILE A N 1
ATOM 1539 C CA . ILE A 1 194 ? 11.503 -5.117 -10.744 1.00 98.25 194 ILE A CA 1
ATOM 1540 C C . ILE A 1 194 ? 12.330 -5.089 -12.023 1.00 98.25 194 ILE A C 1
ATOM 1542 O O . ILE A 1 194 ? 13.547 -5.244 -11.979 1.00 98.25 194 ILE A O 1
ATOM 1546 N N . LEU A 1 195 ? 11.666 -4.953 -13.171 1.00 97.38 195 LEU A N 1
ATOM 1547 C CA . LEU A 1 195 ? 12.318 -5.054 -14.475 1.00 97.38 195 LEU A CA 1
ATOM 1548 C C . LEU A 1 195 ? 12.785 -3.677 -14.935 1.00 97.38 195 LEU A C 1
ATOM 1550 O O . LEU A 1 195 ? 13.983 -3.459 -15.094 1.00 97.38 195 LEU A O 1
ATOM 1554 N N . SER A 1 196 ? 11.854 -2.738 -15.104 1.00 97.69 196 SER A N 1
ATOM 1555 C CA . SER A 1 196 ? 12.162 -1.414 -15.646 1.00 97.69 196 SER A CA 1
ATOM 1556 C C . SER A 1 196 ? 11.165 -0.340 -15.224 1.00 97.69 196 SER A C 1
ATOM 1558 O O . SER A 1 196 ? 10.006 -0.637 -14.948 1.00 97.69 196 SER A O 1
ATOM 1560 N N . GLY A 1 197 ? 11.587 0.921 -15.246 1.00 97.00 197 GLY A N 1
ATOM 1561 C CA . GLY A 1 197 ? 10.718 2.097 -15.177 1.00 97.00 197 GLY A CA 1
ATOM 1562 C C . GLY A 1 197 ? 10.355 2.632 -16.558 1.00 97.00 197 GLY A C 1
ATOM 1563 O O . GLY A 1 197 ? 11.020 2.316 -17.545 1.00 97.00 197 GLY A O 1
ATOM 1564 N N . GLN A 1 198 ? 9.269 3.390 -16.651 1.00 95.62 198 GLN A N 1
ATOM 1565 C CA . GLN A 1 198 ? 8.845 4.070 -17.872 1.00 95.62 198 GLN A CA 1
ATOM 1566 C C . GLN A 1 198 ? 8.459 5.506 -17.527 1.00 95.62 198 GLN A C 1
ATOM 1568 O O . GLN A 1 198 ? 7.629 5.709 -16.645 1.00 95.62 198 GLN A O 1
ATOM 1573 N N . GLN A 1 199 ? 9.028 6.470 -18.251 1.00 91.88 199 GLN A N 1
ATOM 1574 C CA . GLN A 1 199 ? 8.675 7.894 -18.252 1.00 91.88 199 GLN A CA 1
ATOM 1575 C C . GLN A 1 199 ? 8.538 8.517 -16.855 1.00 91.88 199 GLN A C 1
ATOM 1577 O O . GLN A 1 199 ? 7.521 9.142 -16.546 1.00 91.88 199 GLN A O 1
ATOM 1582 N N . PHE A 1 200 ? 9.552 8.365 -15.999 1.00 92.31 200 PHE A N 1
ATOM 1583 C CA . PHE A 1 200 ? 9.509 9.001 -14.687 1.00 92.31 200 PHE A CA 1
ATOM 1584 C C . PHE A 1 200 ? 9.497 10.531 -14.814 1.00 92.31 200 PHE A C 1
ATOM 1586 O O . PHE A 1 200 ? 10.258 11.097 -15.609 1.00 92.31 200 PHE A O 1
ATOM 1593 N N . PRO A 1 201 ? 8.615 11.225 -14.069 1.00 87.94 201 PRO A N 1
ATOM 1594 C CA . PRO A 1 201 ? 8.614 12.675 -14.051 1.00 87.94 201 PRO A CA 1
ATOM 1595 C C . PRO A 1 201 ? 9.900 13.181 -13.405 1.00 87.94 201 PRO A C 1
ATOM 1597 O O . PRO A 1 201 ? 10.440 12.571 -12.485 1.00 87.94 201 PRO A O 1
ATOM 1600 N N . ARG A 1 202 ? 10.359 14.346 -13.853 1.00 79.25 202 ARG A N 1
ATOM 1601 C CA . ARG A 1 202 ? 11.486 15.014 -13.206 1.00 79.25 202 ARG A CA 1
ATOM 1602 C C . ARG A 1 202 ? 11.052 15.558 -11.839 1.00 79.25 202 ARG A C 1
ATOM 1604 O O . ARG A 1 202 ? 10.009 16.226 -11.785 1.00 79.25 202 ARG A O 1
ATOM 1611 N N . PRO A 1 203 ? 11.835 15.340 -10.771 1.00 69.69 203 PRO A N 1
ATOM 1612 C CA . PRO A 1 203 ? 11.595 15.980 -9.486 1.00 69.69 203 PRO A CA 1
ATOM 1613 C C . PRO A 1 203 ? 11.520 17.510 -9.613 1.00 69.69 203 PRO A C 1
ATOM 1615 O O . PRO A 1 203 ? 12.222 18.145 -10.411 1.00 69.69 203 PRO A O 1
ATOM 1618 N N . ARG A 1 204 ? 10.618 18.139 -8.850 1.00 62.31 204 ARG A N 1
ATOM 1619 C CA . ARG A 1 204 ? 10.407 19.595 -8.898 1.00 62.31 204 ARG A CA 1
ATOM 1620 C C . ARG A 1 204 ? 11.619 20.310 -8.288 1.00 62.31 204 ARG A C 1
ATOM 1622 O O . ARG A 1 204 ? 11.722 20.400 -7.075 1.00 62.31 204 ARG A O 1
ATOM 1629 N N . GLY A 1 205 ? 12.481 20.891 -9.125 1.00 59.50 205 GLY A N 1
ATOM 1630 C CA . GLY A 1 205 ? 13.655 21.659 -8.673 1.00 59.50 205 GLY A CA 1
ATOM 1631 C C . GLY A 1 205 ? 14.953 21.331 -9.412 1.00 59.50 205 GLY A C 1
ATOM 1632 O O . GLY A 1 205 ? 15.920 22.086 -9.307 1.00 59.50 205 GLY A O 1
ATOM 1633 N N . SER A 1 206 ? 14.951 20.284 -10.242 1.00 57.72 206 SER A N 1
ATOM 1634 C CA . SER A 1 206 ? 16.112 19.737 -10.958 1.00 57.72 206 SER A CA 1
ATOM 1635 C C . SER A 1 206 ? 16.641 20.602 -12.125 1.00 57.72 206 SER A C 1
ATOM 1637 O O . SER A 1 206 ? 17.173 20.083 -13.104 1.00 57.72 206 SER A O 1
ATOM 1639 N N . ASN A 1 207 ? 16.511 21.932 -12.073 1.00 53.16 207 ASN A N 1
ATOM 1640 C CA . ASN A 1 207 ? 16.998 22.833 -13.133 1.00 53.16 207 ASN A CA 1
ATOM 1641 C C . ASN A 1 207 ? 18.535 22.973 -13.156 1.00 53.16 207 ASN A C 1
ATOM 1643 O O . ASN A 1 207 ? 19.077 23.627 -14.046 1.00 53.16 207 ASN A O 1
ATOM 1647 N N . VAL A 1 208 ? 19.234 22.415 -12.160 1.00 53.38 208 VAL A N 1
ATOM 1648 C CA . VAL A 1 208 ? 20.674 22.627 -11.928 1.00 53.38 208 VAL A CA 1
ATOM 1649 C C . VAL A 1 208 ? 21.538 21.467 -12.446 1.00 53.38 208 VAL A C 1
ATOM 1651 O O . VAL A 1 208 ? 22.711 21.680 -12.751 1.00 53.38 208 VAL A O 1
ATOM 1654 N N . LYS A 1 209 ? 20.974 20.267 -12.635 1.00 52.41 209 LYS A N 1
ATOM 1655 C CA . LYS A 1 209 ? 21.654 19.125 -13.265 1.00 52.41 209 LYS A CA 1
ATOM 1656 C C . LYS A 1 209 ? 20.984 18.839 -14.606 1.00 52.41 209 LYS A C 1
ATOM 1658 O O . LYS A 1 209 ? 19.773 18.665 -14.678 1.00 52.41 209 LYS A O 1
ATOM 1663 N N . GLY A 1 210 ? 21.761 18.867 -15.685 1.00 55.78 210 GLY A N 1
ATOM 1664 C CA . GLY A 1 210 ? 21.253 18.556 -17.018 1.00 55.78 210 GLY A CA 1
ATOM 1665 C C . GLY A 1 210 ? 20.671 17.146 -17.065 1.00 55.78 210 GLY A C 1
ATOM 1666 O O . GLY A 1 210 ? 21.327 16.244 -16.593 1.00 55.78 210 GLY A O 1
ATOM 1667 N N . ASP A 1 211 ? 19.466 17.011 -17.619 1.00 57.69 211 ASP A N 1
ATOM 1668 C CA . ASP A 1 211 ? 18.742 15.833 -18.152 1.00 57.69 211 ASP A CA 1
ATOM 1669 C C . ASP A 1 211 ? 18.842 14.430 -17.499 1.00 57.69 211 ASP A C 1
ATOM 1671 O O . ASP A 1 211 ? 18.208 13.499 -17.987 1.00 57.69 211 ASP A O 1
ATOM 1675 N N . SER A 1 212 ? 19.590 14.239 -16.417 1.00 70.75 212 SER A N 1
ATOM 1676 C CA . SER A 1 212 ? 19.899 12.933 -15.844 1.00 70.75 212 SER A CA 1
ATOM 1677 C C . SER A 1 212 ? 19.345 12.810 -14.429 1.00 70.75 212 SER A C 1
ATOM 1679 O O . SER A 1 212 ? 19.853 13.458 -13.515 1.00 70.75 212 SER A O 1
ATOM 1681 N N . SER A 1 213 ? 18.324 11.975 -14.262 1.00 84.25 213 SER A N 1
ATOM 1682 C CA . SER A 1 213 ? 17.914 11.438 -12.962 1.00 84.25 213 SER A CA 1
ATOM 1683 C C . SER A 1 213 ? 18.555 10.068 -12.750 1.00 84.25 213 SER A C 1
ATOM 1685 O O . SER A 1 213 ? 18.747 9.313 -13.715 1.00 84.25 213 SER A O 1
ATOM 1687 N N . ASP A 1 214 ? 18.806 9.739 -11.494 1.00 91.88 214 ASP A N 1
ATOM 1688 C CA . ASP A 1 214 ? 19.413 8.513 -11.004 1.00 91.88 214 ASP A CA 1
ATOM 1689 C C . ASP A 1 214 ? 18.373 7.691 -10.204 1.00 91.88 214 ASP A C 1
ATOM 1691 O O . ASP A 1 214 ? 18.451 7.603 -8.978 1.00 91.88 214 ASP A O 1
ATOM 1695 N N . PRO A 1 215 ? 17.346 7.095 -10.847 1.00 94.88 215 PRO A N 1
ATOM 1696 C CA . PRO A 1 215 ? 16.257 6.469 -10.112 1.00 94.88 215 PRO A CA 1
ATOM 1697 C C . PRO A 1 215 ? 16.642 5.142 -9.445 1.00 94.88 215 PRO A C 1
ATOM 1699 O O . PRO A 1 215 ? 17.412 4.339 -9.985 1.00 94.88 215 PRO A O 1
ATOM 1702 N N . PHE A 1 216 ? 15.991 4.857 -8.318 1.00 97.31 216 PHE A N 1
ATOM 1703 C CA . PHE A 1 216 ? 15.914 3.539 -7.686 1.00 97.31 216 PHE A CA 1
ATOM 1704 C C . PHE A 1 216 ? 14.507 3.272 -7.140 1.00 97.31 216 PHE A C 1
ATOM 1706 O O . PHE A 1 216 ? 13.698 4.186 -6.964 1.00 97.31 216 PHE A O 1
ATOM 1713 N N . VAL A 1 217 ? 14.197 1.996 -6.901 1.00 98.38 217 VAL A N 1
ATOM 1714 C CA . VAL A 1 217 ? 12.896 1.552 -6.392 1.00 98.38 217 VAL A CA 1
ATOM 1715 C C . VAL A 1 217 ? 13.077 0.927 -5.017 1.00 98.38 217 VAL A C 1
ATOM 1717 O O . VAL A 1 217 ? 13.877 0.008 -4.853 1.00 98.38 217 VAL A O 1
ATOM 1720 N N . VAL A 1 218 ? 12.302 1.395 -4.047 1.00 98.62 218 VAL A N 1
ATOM 1721 C CA . VAL A 1 218 ? 12.137 0.785 -2.728 1.00 98.62 218 VAL A CA 1
ATOM 1722 C C . VAL A 1 218 ? 10.828 -0.000 -2.722 1.00 98.62 218 VAL A C 1
ATOM 1724 O O . VAL A 1 218 ? 9.792 0.480 -3.190 1.00 98.62 218 VAL A O 1
ATOM 1727 N N . ILE A 1 219 ? 10.889 -1.229 -2.224 1.00 98.56 219 ILE A N 1
ATOM 1728 C CA . ILE A 1 219 ? 9.747 -2.108 -2.015 1.00 98.56 219 ILE A CA 1
ATOM 1729 C C . ILE A 1 219 ? 9.570 -2.268 -0.513 1.00 98.56 219 ILE A C 1
ATOM 1731 O O . ILE A 1 219 ? 10.442 -2.811 0.164 1.00 98.56 219 ILE A O 1
ATOM 1735 N N . GLU A 1 220 ? 8.422 -1.835 -0.013 1.00 98.50 220 GLU A N 1
ATOM 1736 C CA . GLU A 1 220 ? 8.071 -1.927 1.398 1.00 98.50 220 GLU A CA 1
ATOM 1737 C C . GLU A 1 220 ? 6.854 -2.837 1.567 1.00 98.50 220 GLU A C 1
ATOM 1739 O O . GLU A 1 220 ? 5.847 -2.712 0.862 1.00 98.50 220 GLU A O 1
ATOM 1744 N N . ILE A 1 221 ? 6.937 -3.746 2.530 1.00 98.38 221 ILE A N 1
ATOM 1745 C CA . ILE A 1 221 ? 5.821 -4.556 3.000 1.00 98.38 221 ILE A CA 1
ATOM 1746 C C . ILE A 1 221 ? 5.376 -3.971 4.334 1.00 98.38 221 ILE A C 1
ATOM 1748 O O . ILE A 1 221 ? 6.150 -3.924 5.288 1.00 98.38 221 ILE A O 1
ATOM 1752 N N . PHE A 1 222 ? 4.121 -3.542 4.406 1.00 98.25 222 PHE A N 1
ATOM 1753 C CA . PHE A 1 222 ? 3.463 -3.136 5.644 1.00 98.25 222 PHE A CA 1
ATOM 1754 C C . PHE A 1 222 ? 2.464 -4.209 6.037 1.00 98.25 222 PHE A C 1
ATOM 1756 O O . PHE A 1 222 ? 1.821 -4.796 5.178 1.00 98.25 222 PHE A O 1
ATOM 1763 N N . GLY A 1 223 ? 2.315 -4.479 7.326 1.00 95.19 223 GLY A N 1
ATOM 1764 C CA . GLY A 1 223 ? 1.427 -5.528 7.803 1.00 95.19 223 GLY A CA 1
ATOM 1765 C C . GLY A 1 223 ? 1.622 -5.748 9.291 1.00 95.19 223 GLY A C 1
ATOM 1766 O O . GLY A 1 223 ? 1.869 -4.803 10.046 1.00 95.19 223 GLY A O 1
ATOM 1767 N N . THR A 1 224 ? 1.558 -7.010 9.710 1.00 92.12 224 THR A N 1
ATOM 1768 C CA . THR A 1 224 ? 1.988 -7.391 11.057 1.00 92.12 224 THR A CA 1
ATOM 1769 C C . THR A 1 224 ? 3.492 -7.136 11.233 1.00 92.12 224 THR A C 1
ATOM 1771 O O . THR A 1 224 ? 4.234 -7.207 10.252 1.00 92.12 224 THR A O 1
ATOM 1774 N N . PRO A 1 225 ? 3.992 -6.899 12.461 1.00 92.31 225 PRO A N 1
ATOM 1775 C CA . PRO A 1 225 ? 5.418 -6.641 12.682 1.00 92.31 225 PRO A CA 1
ATOM 1776 C C . PRO A 1 225 ? 6.357 -7.728 12.138 1.00 92.31 225 PRO A C 1
ATOM 1778 O O . PRO A 1 225 ? 7.497 -7.430 11.804 1.00 92.31 225 PRO A O 1
ATOM 1781 N N . SER A 1 226 ? 5.896 -8.982 12.043 1.00 91.31 226 SER A N 1
ATOM 1782 C CA . SER A 1 226 ? 6.670 -10.092 11.471 1.00 91.31 226 SER A CA 1
ATOM 1783 C C . SER A 1 226 ? 6.738 -10.093 9.945 1.00 91.31 226 SER A C 1
ATOM 1785 O O . SER A 1 226 ? 7.611 -10.759 9.395 1.00 91.31 226 SER A O 1
ATOM 1787 N N . ASP A 1 227 ? 5.814 -9.398 9.282 1.00 94.31 227 ASP A N 1
ATOM 1788 C CA . ASP A 1 227 ? 5.735 -9.318 7.821 1.00 94.31 227 ASP A CA 1
ATOM 1789 C C . ASP A 1 227 ? 6.366 -8.026 7.281 1.00 94.31 227 ASP A C 1
ATOM 1791 O O . ASP A 1 227 ? 6.626 -7.933 6.083 1.00 94.31 227 ASP A O 1
ATOM 1795 N N . CYS A 1 228 ? 6.623 -7.040 8.150 1.00 96.75 228 CYS A N 1
ATOM 1796 C CA . CYS A 1 228 ? 7.248 -5.781 7.767 1.00 96.75 228 CYS A CA 1
ATOM 1797 C C . CYS A 1 228 ? 8.651 -6.007 7.192 1.00 96.75 228 CYS A C 1
ATOM 1799 O O . CYS A 1 228 ? 9.520 -6.581 7.852 1.00 96.75 228 CYS A O 1
ATOM 1801 N N . ALA A 1 229 ? 8.879 -5.518 5.977 1.00 97.38 229 ALA A N 1
ATOM 1802 C CA . ALA A 1 229 ? 10.148 -5.649 5.274 1.00 97.38 229 ALA A CA 1
ATOM 1803 C C . ALA A 1 229 ? 10.363 -4.460 4.336 1.00 97.38 229 ALA A C 1
ATOM 1805 O O . ALA A 1 229 ? 9.403 -3.896 3.819 1.00 97.38 229 ALA A O 1
ATOM 1806 N N . GLU A 1 230 ? 11.621 -4.114 4.091 1.00 97.88 230 GLU A N 1
ATOM 1807 C CA . GLU A 1 230 ? 12.019 -3.064 3.160 1.00 97.88 230 GLU A CA 1
ATOM 1808 C C . GLU A 1 230 ? 13.251 -3.543 2.396 1.00 97.88 230 GLU A C 1
ATOM 1810 O O . GLU A 1 230 ? 14.233 -3.978 2.998 1.00 97.88 230 GLU A O 1
ATOM 1815 N N . GLU A 1 231 ? 13.188 -3.484 1.073 1.00 98.31 231 GLU A N 1
ATOM 1816 C CA . GLU A 1 231 ? 14.302 -3.787 0.176 1.00 98.31 231 GLU A CA 1
ATOM 1817 C C . GLU A 1 231 ? 14.361 -2.722 -0.917 1.00 98.31 231 GLU A C 1
ATOM 1819 O O . GLU A 1 231 ? 13.346 -2.110 -1.256 1.00 98.31 231 GLU A O 1
ATOM 1824 N N . ARG A 1 232 ? 15.535 -2.508 -1.513 1.00 97.81 232 ARG A N 1
ATOM 1825 C CA . ARG A 1 232 ? 15.687 -1.541 -2.607 1.00 97.81 232 ARG A CA 1
ATOM 1826 C C . ARG A 1 232 ? 16.521 -2.079 -3.756 1.00 97.81 232 ARG A C 1
ATOM 1828 O O . ARG A 1 232 ? 17.448 -2.862 -3.550 1.00 97.81 232 ARG A O 1
ATOM 1835 N N . THR A 1 233 ? 16.224 -1.606 -4.961 1.00 98.38 233 THR A N 1
ATOM 1836 C CA . THR A 1 233 ? 17.076 -1.817 -6.132 1.00 98.38 233 THR A CA 1
ATOM 1837 C C . THR A 1 233 ? 18.354 -0.991 -6.025 1.00 98.38 233 THR A C 1
ATOM 1839 O O . THR A 1 233 ? 18.474 -0.044 -5.241 1.00 98.38 233 THR A O 1
ATOM 1842 N N . LYS A 1 234 ? 19.319 -1.319 -6.872 1.00 97.12 234 LYS A N 1
ATOM 1843 C CA . LYS A 1 234 ? 20.433 -0.438 -7.194 1.00 97.12 234 LYS A CA 1
ATOM 1844 C C . LYS A 1 234 ? 19.925 0.778 -7.959 1.00 97.12 234 LYS A C 1
ATOM 1846 O O . LYS A 1 234 ? 18.951 0.708 -8.711 1.00 97.12 234 LYS A O 1
ATOM 1851 N N . THR A 1 235 ? 20.652 1.870 -7.789 1.00 96.31 235 THR A N 1
ATOM 1852 C CA . THR A 1 235 ? 20.476 3.102 -8.545 1.00 96.31 235 THR A CA 1
ATOM 1853 C C . THR A 1 235 ? 20.886 2.906 -10.001 1.00 96.31 235 THR A C 1
ATOM 1855 O O . THR A 1 235 ? 22.013 2.478 -10.286 1.00 96.31 235 THR A O 1
ATOM 1858 N N . VAL A 1 236 ? 19.994 3.251 -10.927 1.00 94.19 236 VAL A N 1
ATOM 1859 C CA . VAL A 1 236 ? 20.306 3.338 -12.358 1.00 94.19 236 VAL A CA 1
ATOM 1860 C C . VAL A 1 236 ? 20.757 4.759 -12.648 1.00 94.19 236 VAL A C 1
ATOM 1862 O O . VAL A 1 236 ? 20.006 5.695 -12.428 1.00 94.19 236 VAL A O 1
ATOM 1865 N N . ARG A 1 237 ? 21.986 4.936 -13.136 1.00 90.44 237 ARG A N 1
ATOM 1866 C CA . ARG A 1 237 ? 22.553 6.274 -13.344 1.00 90.44 237 ARG A CA 1
ATOM 1867 C C . ARG A 1 237 ? 22.164 6.874 -14.690 1.00 90.44 237 ARG A C 1
ATOM 1869 O O . ARG A 1 237 ? 22.371 6.242 -15.724 1.00 90.44 237 ARG A O 1
ATOM 1876 N N . ASN A 1 238 ? 21.777 8.140 -14.668 1.00 82.75 238 ASN A N 1
ATOM 1877 C CA . ASN A 1 238 ? 21.482 9.007 -15.798 1.00 82.75 238 ASN A CA 1
ATOM 1878 C C . ASN A 1 238 ? 20.416 8.460 -16.760 1.00 82.75 238 ASN A C 1
ATOM 1880 O O . ASN A 1 238 ? 20.503 8.697 -17.966 1.00 82.75 238 ASN A O 1
ATOM 1884 N N . ASP A 1 239 ? 19.421 7.736 -16.244 1.00 81.81 239 ASP A N 1
ATOM 1885 C CA . ASP A 1 239 ? 18.313 7.207 -17.043 1.00 81.81 239 ASP A CA 1
ATOM 1886 C C . ASP A 1 239 ? 16.994 7.240 -16.260 1.00 81.81 239 ASP A C 1
ATOM 1888 O O . ASP A 1 239 ? 16.584 6.270 -15.633 1.00 81.81 239 ASP A O 1
ATOM 1892 N N . GLY A 1 240 ? 16.304 8.380 -16.311 1.00 77.62 240 GLY A N 1
ATOM 1893 C CA . GLY A 1 240 ? 14.932 8.511 -15.804 1.00 77.62 240 GLY A CA 1
ATOM 1894 C C . GLY A 1 240 ? 13.849 8.095 -16.781 1.00 77.62 240 GLY A C 1
ATOM 1895 O O . GLY A 1 240 ? 12.684 7.972 -16.404 1.00 77.62 240 GLY A O 1
ATOM 1896 N N . TYR A 1 241 ? 14.196 7.935 -18.057 1.00 85.19 241 TYR A N 1
ATOM 1897 C CA . TYR A 1 241 ? 13.183 7.757 -19.085 1.00 85.19 241 TYR A CA 1
ATOM 1898 C C . TYR A 1 241 ? 12.781 6.290 -19.203 1.00 85.19 241 TYR A C 1
ATOM 1900 O O . TYR A 1 241 ? 11.585 6.012 -19.228 1.00 85.19 241 TYR A O 1
ATOM 1908 N N . ASN A 1 242 ? 13.745 5.362 -19.229 1.00 90.69 242 ASN A N 1
ATOM 1909 C CA . ASN A 1 242 ? 13.473 3.921 -19.260 1.00 90.69 242 ASN A CA 1
ATOM 1910 C C . ASN A 1 242 ? 14.511 3.110 -18.450 1.00 90.69 242 ASN A C 1
ATOM 1912 O O . ASN A 1 242 ? 15.140 2.207 -19.014 1.00 90.69 242 ASN A O 1
ATOM 1916 N N . PRO A 1 243 ? 14.688 3.376 -17.141 1.00 94.38 243 PRO A N 1
ATOM 1917 C CA . PRO A 1 243 ? 15.679 2.665 -16.339 1.00 94.38 243 PRO A CA 1
ATOM 1918 C C . PRO A 1 243 ? 15.405 1.162 -16.328 1.00 94.38 243 PRO A C 1
ATOM 1920 O O . PRO A 1 243 ? 14.270 0.737 -16.115 1.00 94.38 243 PRO A O 1
ATOM 1923 N N . SER A 1 244 ? 16.449 0.352 -16.505 1.00 96.38 244 SER A N 1
ATOM 1924 C CA . SER A 1 244 ? 16.394 -1.105 -16.357 1.00 96.38 244 SER A CA 1
ATOM 1925 C C . SER A 1 244 ? 17.041 -1.511 -15.036 1.00 96.38 244 SER A C 1
ATOM 1927 O O . SER A 1 244 ? 18.253 -1.379 -14.880 1.00 96.38 244 SER A O 1
ATOM 1929 N N . PHE A 1 245 ? 16.241 -2.032 -14.110 1.00 96.56 245 PHE A N 1
ATOM 1930 C CA . PHE A 1 245 ? 16.698 -2.513 -12.805 1.00 96.56 245 PHE A CA 1
ATOM 1931 C C . PHE A 1 245 ? 17.077 -3.994 -12.875 1.00 96.56 245 PHE A C 1
ATOM 1933 O O . PHE A 1 245 ? 18.185 -4.379 -12.518 1.00 96.56 245 PHE A O 1
ATOM 1940 N N . ASP A 1 246 ? 16.161 -4.807 -13.399 1.00 95.75 246 ASP A N 1
ATOM 1941 C CA . ASP A 1 246 ? 16.253 -6.264 -13.493 1.00 95.75 246 ASP A CA 1
ATOM 1942 C C . ASP A 1 246 ? 16.683 -6.986 -12.196 1.00 95.75 246 ASP A C 1
ATOM 1944 O O . ASP A 1 246 ? 17.534 -7.878 -12.198 1.00 95.75 246 ASP A O 1
ATOM 1948 N N . GLU A 1 247 ? 16.072 -6.616 -11.067 1.00 97.44 247 GLU A N 1
ATOM 1949 C CA . GLU A 1 247 ? 16.374 -7.182 -9.745 1.00 97.44 247 GLU A CA 1
ATOM 1950 C C . GLU A 1 247 ? 15.188 -7.962 -9.174 1.00 97.44 247 GLU A C 1
ATOM 1952 O O . GLU A 1 247 ? 14.028 -7.614 -9.394 1.00 97.44 247 GLU A O 1
ATOM 1957 N N . SER A 1 248 ? 15.479 -9.060 -8.471 1.00 97.31 248 SER A N 1
ATOM 1958 C CA . SER A 1 248 ? 14.477 -9.964 -7.897 1.00 97.31 248 SER A CA 1
ATOM 1959 C C . SER A 1 248 ? 14.553 -9.968 -6.376 1.00 97.31 248 SER A C 1
ATOM 1961 O O . SER A 1 248 ? 15.633 -10.098 -5.806 1.00 97.31 248 SER A O 1
ATOM 1963 N N . PHE A 1 249 ? 13.390 -9.897 -5.746 1.00 97.69 249 PHE A N 1
ATOM 1964 C CA . PHE A 1 249 ? 13.188 -9.837 -4.308 1.00 97.69 249 PHE A CA 1
ATOM 1965 C C . PHE A 1 249 ? 12.225 -10.935 -3.874 1.00 97.69 249 PHE A C 1
ATOM 1967 O O . PHE A 1 249 ? 11.357 -11.372 -4.640 1.00 97.69 249 PHE A O 1
ATOM 1974 N N . GLN A 1 250 ? 12.376 -11.370 -2.628 1.00 96.62 250 GLN A N 1
ATOM 1975 C CA . GLN A 1 250 ? 11.529 -12.386 -2.032 1.00 96.62 250 GLN A CA 1
ATOM 1976 C C . GLN A 1 250 ? 11.089 -11.939 -0.641 1.00 96.62 250 GLN A C 1
ATOM 1978 O O . GLN A 1 250 ? 11.923 -11.716 0.231 1.00 96.62 250 GLN A O 1
ATOM 1983 N N . PHE A 1 251 ? 9.778 -11.893 -0.421 1.00 96.38 251 PHE A N 1
ATOM 1984 C CA . PHE A 1 251 ? 9.188 -11.533 0.865 1.00 96.38 251 PHE A CA 1
ATOM 1985 C C . PHE A 1 251 ? 8.322 -12.672 1.383 1.00 96.38 251 PHE A C 1
ATOM 1987 O O . PHE A 1 251 ? 7.598 -13.317 0.622 1.00 96.38 251 PHE A O 1
ATOM 1994 N N . GLN A 1 252 ? 8.391 -12.926 2.685 1.00 93.94 252 GLN A N 1
ATOM 1995 C CA . GLN A 1 252 ? 7.518 -13.881 3.351 1.00 93.94 252 GLN A CA 1
ATOM 1996 C C . GLN A 1 252 ? 6.399 -13.119 4.059 1.00 93.94 252 GLN A C 1
ATOM 1998 O O . GLN A 1 252 ? 6.679 -12.331 4.953 1.00 93.94 252 GLN A O 1
ATOM 2003 N N . VAL A 1 253 ? 5.150 -13.409 3.702 1.00 93.19 253 VAL A N 1
ATOM 2004 C CA . VAL A 1 253 ? 3.963 -12.767 4.272 1.00 93.19 253 VAL A CA 1
ATOM 2005 C C . VAL A 1 253 ? 3.126 -13.807 5.009 1.00 93.19 253 VAL A C 1
ATOM 2007 O O . VAL A 1 253 ? 2.638 -14.780 4.426 1.00 93.19 253 VAL A O 1
ATOM 2010 N N . THR A 1 254 ? 3.005 -13.627 6.319 1.00 89.06 254 THR A N 1
ATOM 2011 C CA . THR A 1 254 ? 2.305 -14.529 7.238 1.00 89.06 254 THR A CA 1
ATOM 2012 C C . THR A 1 254 ? 0.817 -14.219 7.293 1.00 89.06 254 THR A C 1
ATOM 2014 O O . THR A 1 254 ? 0.019 -15.157 7.303 1.00 89.06 254 THR A O 1
ATOM 2017 N N . VAL A 1 255 ? 0.436 -12.935 7.277 1.00 88.50 255 VAL A N 1
ATOM 2018 C CA . VAL A 1 255 ? -0.968 -12.490 7.272 1.00 88.50 255 VAL A CA 1
ATOM 2019 C C . VAL A 1 255 ? -1.259 -11.619 6.038 1.00 88.50 255 VAL A C 1
ATOM 2021 O O . VAL A 1 255 ? -1.325 -10.393 6.142 1.00 88.50 255 VAL A O 1
ATOM 2024 N N . PRO A 1 256 ? -1.461 -12.243 4.860 1.00 90.38 256 PRO A N 1
ATOM 2025 C CA . PRO A 1 256 ? -1.756 -11.555 3.599 1.00 90.38 256 PRO A CA 1
ATOM 2026 C C . PRO A 1 256 ? -2.906 -10.540 3.667 1.00 90.38 256 PRO A C 1
ATOM 2028 O O . PRO A 1 256 ? -2.795 -9.439 3.140 1.00 90.38 256 PRO A O 1
ATOM 2031 N N . GLU A 1 257 ? -3.976 -10.865 4.397 1.00 89.44 257 GLU A N 1
ATOM 2032 C CA . GLU A 1 257 ? -5.188 -10.036 4.515 1.00 89.44 257 GLU A CA 1
ATOM 2033 C C . GLU A 1 257 ? -4.948 -8.673 5.203 1.00 89.44 257 GLU A C 1
ATOM 2035 O O . GLU A 1 257 ? -5.777 -7.764 5.093 1.00 89.44 257 GLU A O 1
ATOM 2040 N N . LEU A 1 258 ? -3.827 -8.518 5.919 1.00 92.50 258 LEU A N 1
ATOM 2041 C CA . LEU A 1 258 ? -3.389 -7.259 6.541 1.00 92.50 258 LEU A CA 1
ATOM 2042 C C . LEU A 1 258 ? -2.212 -6.603 5.817 1.00 92.50 258 LEU A C 1
ATOM 2044 O O . LEU A 1 258 ? -1.831 -5.493 6.192 1.00 92.50 258 LEU A O 1
ATOM 2048 N N . ALA A 1 259 ? -1.619 -7.285 4.838 1.00 96.06 259 ALA A N 1
ATOM 2049 C CA . ALA A 1 259 ? -0.399 -6.838 4.203 1.00 96.06 259 ALA A CA 1
ATOM 2050 C C . ALA A 1 259 ? -0.677 -5.854 3.054 1.00 96.06 259 ALA A C 1
ATOM 2052 O O . ALA A 1 259 ? -1.556 -6.067 2.217 1.00 96.06 259 ALA A O 1
ATOM 2053 N N . LEU A 1 260 ? 0.119 -4.792 2.986 1.00 98.25 260 LEU A N 1
ATOM 2054 C CA . LEU A 1 260 ? 0.186 -3.827 1.894 1.00 98.25 260 LEU A CA 1
ATOM 2055 C C . LEU A 1 260 ? 1.593 -3.882 1.301 1.00 98.25 260 LEU A C 1
ATOM 2057 O O . LEU A 1 260 ? 2.580 -3.935 2.031 1.00 98.25 260 LEU A O 1
ATOM 2061 N N . VAL A 1 261 ? 1.681 -3.839 -0.021 1.00 98.44 261 VAL A N 1
ATOM 2062 C CA . VAL A 1 261 ? 2.934 -3.716 -0.763 1.00 98.44 261 VAL A CA 1
ATOM 2063 C C . VAL A 1 261 ? 2.998 -2.314 -1.342 1.00 98.44 261 VAL A C 1
ATOM 2065 O O . VAL A 1 261 ? 2.111 -1.905 -2.096 1.00 98.44 261 VAL A O 1
ATOM 2068 N N . ARG A 1 262 ? 4.039 -1.570 -0.983 1.00 98.56 262 ARG A N 1
ATOM 2069 C CA . ARG A 1 262 ? 4.292 -0.219 -1.473 1.00 98.56 262 ARG A CA 1
ATOM 2070 C C . ARG A 1 262 ? 5.532 -0.214 -2.352 1.00 98.56 262 ARG A C 1
ATOM 2072 O O . ARG A 1 262 ? 6.592 -0.693 -1.967 1.00 98.56 262 ARG A O 1
ATOM 2079 N N . PHE A 1 263 ? 5.367 0.333 -3.546 1.00 98.62 263 PHE A N 1
ATOM 2080 C CA . PHE A 1 263 ? 6.431 0.638 -4.486 1.00 98.62 263 PHE A CA 1
ATOM 2081 C C . PHE A 1 263 ? 6.717 2.127 -4.369 1.00 98.62 263 PHE A C 1
ATOM 2083 O O . PHE A 1 263 ? 5.818 2.937 -4.592 1.00 98.62 263 PHE A O 1
ATOM 2090 N N . LEU A 1 264 ? 7.944 2.491 -4.031 1.00 98.31 264 LEU A N 1
ATOM 2091 C CA . LEU A 1 264 ? 8.388 3.873 -3.925 1.00 98.31 264 LEU A CA 1
ATOM 2092 C C . LEU A 1 264 ? 9.543 4.088 -4.897 1.00 98.31 264 LEU A C 1
ATOM 2094 O O . LEU A 1 264 ? 10.536 3.372 -4.852 1.00 98.31 264 LEU A O 1
ATOM 2098 N N . VAL A 1 265 ? 9.413 5.071 -5.777 1.00 97.00 265 VAL A N 1
ATOM 2099 C CA . VAL A 1 265 ? 10.455 5.459 -6.727 1.00 97.00 265 VAL A CA 1
ATOM 2100 C C . VAL A 1 265 ? 11.050 6.780 -6.273 1.00 97.00 265 VAL A C 1
ATOM 2102 O O . VAL A 1 265 ? 10.322 7.760 -6.072 1.00 97.00 265 VAL A O 1
ATOM 2105 N N . LEU A 1 266 ? 12.368 6.789 -6.122 1.00 95.25 266 LEU A N 1
ATOM 2106 C CA . LEU A 1 266 ? 13.153 7.934 -5.679 1.00 95.25 266 LEU A CA 1
ATOM 2107 C C . LEU A 1 266 ? 14.284 8.209 -6.671 1.00 95.25 266 LEU A C 1
ATOM 2109 O O . LEU A 1 266 ? 14.721 7.298 -7.375 1.00 95.25 266 LEU A O 1
ATOM 2113 N N . ASP A 1 267 ? 14.735 9.456 -6.715 1.00 92.69 267 ASP A N 1
ATOM 2114 C CA . ASP A 1 267 ? 15.931 9.910 -7.422 1.00 92.69 267 ASP A CA 1
ATOM 2115 C C . ASP A 1 267 ? 17.095 10.015 -6.420 1.00 92.69 267 ASP A C 1
ATOM 2117 O O . ASP A 1 267 ? 16.980 10.739 -5.429 1.00 92.69 267 ASP A O 1
ATOM 2121 N N . ASP A 1 268 ? 18.178 9.263 -6.637 1.00 91.75 268 ASP A N 1
ATOM 2122 C CA . ASP A 1 268 ? 19.356 9.215 -5.755 1.00 91.75 268 ASP A CA 1
ATOM 2123 C C . ASP A 1 268 ? 20.155 10.520 -5.870 1.00 91.75 268 ASP A C 1
ATOM 2125 O O . ASP A 1 268 ? 20.866 10.779 -6.849 1.00 91.75 268 ASP A O 1
ATOM 2129 N N . GLU A 1 269 ? 20.042 11.366 -4.851 1.00 85.94 269 GLU A N 1
ATOM 2130 C CA . GLU A 1 269 ? 20.701 12.664 -4.798 1.00 85.94 269 GLU A CA 1
ATOM 2131 C C . GLU A 1 269 ? 21.701 12.742 -3.637 1.00 85.94 269 GLU A C 1
ATOM 2133 O O . GLU A 1 269 ? 21.510 12.218 -2.544 1.00 85.94 269 GLU A O 1
ATOM 2138 N N . PHE A 1 270 ? 22.777 13.515 -3.828 1.00 79.38 270 PHE A N 1
ATOM 2139 C CA . PHE A 1 270 ? 23.792 13.731 -2.788 1.00 79.38 270 PHE A CA 1
ATOM 2140 C C . PHE A 1 270 ? 23.235 14.310 -1.476 1.00 79.38 270 PHE A C 1
ATOM 2142 O O . PHE A 1 270 ? 23.870 14.146 -0.432 1.00 79.38 270 PHE A O 1
ATOM 2149 N N . ILE A 1 271 ? 22.114 15.040 -1.526 1.00 81.31 271 ILE A N 1
ATOM 2150 C CA . ILE A 1 271 ? 21.505 15.706 -0.367 1.00 81.31 271 ILE A CA 1
ATOM 2151 C C . ILE A 1 271 ? 20.045 15.259 -0.232 1.00 81.31 271 ILE A C 1
ATOM 2153 O O . ILE A 1 271 ? 19.128 16.065 -0.336 1.00 81.31 271 ILE A O 1
ATOM 2157 N N . GLY A 1 272 ? 19.864 13.971 0.059 1.00 82.06 272 GLY A N 1
ATOM 2158 C CA . GLY A 1 272 ? 18.555 13.374 0.315 1.00 82.06 272 GLY A CA 1
ATOM 2159 C C . GLY A 1 272 ? 17.807 13.049 -0.970 1.00 82.06 272 GLY A C 1
ATOM 2160 O O . GLY A 1 272 ? 17.785 13.848 -1.894 1.00 82.06 272 GLY A O 1
ATOM 2161 N N . ASP A 1 273 ? 17.201 11.868 -1.004 1.00 90.88 273 ASP A N 1
ATOM 2162 C CA . ASP A 1 273 ? 16.595 11.341 -2.220 1.00 90.88 273 ASP A CA 1
ATOM 2163 C C . ASP A 1 273 ? 15.288 12.065 -2.564 1.00 90.88 273 ASP A C 1
ATOM 2165 O O . ASP A 1 273 ? 14.421 12.283 -1.708 1.00 90.88 273 ASP A O 1
ATOM 2169 N N . ASP A 1 274 ? 15.134 12.405 -3.838 1.00 90.88 274 ASP A N 1
ATOM 2170 C CA . ASP A 1 274 ? 13.991 13.158 -4.334 1.00 90.88 274 ASP A CA 1
ATOM 2171 C C . ASP A 1 274 ? 12.830 12.214 -4.677 1.00 90.88 274 ASP A C 1
ATOM 2173 O O . ASP A 1 274 ? 12.983 11.207 -5.369 1.00 90.88 274 ASP A O 1
ATOM 2177 N N . PHE A 1 275 ? 11.621 12.540 -4.218 1.00 93.25 275 PHE A N 1
ATOM 2178 C CA . PHE A 1 275 ? 10.439 11.727 -4.501 1.00 93.25 275 PHE A CA 1
ATOM 2179 C C . PHE A 1 275 ? 10.017 11.833 -5.973 1.00 93.25 275 PHE A C 1
ATOM 2181 O O . PHE A 1 275 ? 9.692 12.922 -6.455 1.00 93.25 275 PHE A O 1
ATOM 2188 N N . ILE A 1 276 ? 9.920 10.689 -6.658 1.00 93.62 276 ILE A N 1
ATOM 2189 C CA . ILE A 1 276 ? 9.387 10.606 -8.024 1.00 93.62 276 ILE A CA 1
ATOM 2190 C C . ILE A 1 276 ? 7.916 10.186 -7.991 1.00 93.62 276 ILE A C 1
ATOM 2192 O O . ILE A 1 276 ? 7.057 10.874 -8.548 1.00 93.62 276 ILE A O 1
ATOM 2196 N N . GLY A 1 277 ? 7.615 9.056 -7.351 1.00 96.06 277 GLY A N 1
ATOM 2197 C CA . GLY A 1 277 ? 6.265 8.507 -7.328 1.00 96.06 277 GLY A CA 1
ATOM 2198 C C . GLY A 1 277 ? 6.125 7.287 -6.430 1.00 96.06 277 GLY A C 1
ATOM 2199 O O . GLY A 1 277 ? 7.111 6.642 -6.084 1.00 96.06 277 GLY A O 1
ATOM 2200 N N . GLN A 1 278 ? 4.891 6.949 -6.070 1.00 98.00 278 GLN A N 1
ATOM 2201 C CA . GLN A 1 278 ? 4.594 5.760 -5.272 1.00 98.00 278 GLN A CA 1
ATOM 2202 C C . GLN A 1 278 ? 3.350 5.029 -5.763 1.00 98.00 278 GLN A C 1
ATOM 2204 O O . GLN A 1 278 ? 2.482 5.621 -6.403 1.00 98.00 278 GLN A O 1
ATOM 2209 N N . TYR A 1 279 ? 3.238 3.752 -5.426 1.00 98.44 279 TYR A N 1
ATOM 2210 C CA . TYR A 1 279 ? 1.984 3.020 -5.517 1.00 98.44 279 TYR A CA 1
ATOM 2211 C C . TYR A 1 279 ? 1.871 2.024 -4.370 1.00 98.44 279 TYR A C 1
ATOM 2213 O O . TYR A 1 279 ? 2.769 1.211 -4.163 1.00 98.44 279 TYR A O 1
ATOM 2221 N N . THR A 1 280 ? 0.755 2.054 -3.647 1.00 98.50 280 THR A N 1
ATOM 2222 C CA . THR A 1 280 ? 0.476 1.123 -2.550 1.00 98.50 280 THR A CA 1
ATOM 2223 C C . THR A 1 280 ? -0.708 0.245 -2.916 1.00 98.50 280 THR A C 1
ATOM 2225 O O . THR A 1 280 ? -1.773 0.756 -3.259 1.00 98.50 280 THR A O 1
ATOM 2228 N N . ILE A 1 281 ? -0.531 -1.071 -2.819 1.00 97.69 281 ILE A N 1
ATOM 2229 C CA . ILE A 1 281 ? -1.551 -2.066 -3.142 1.00 97.69 281 ILE A CA 1
ATOM 2230 C C . ILE A 1 281 ? -1.654 -3.114 -2.028 1.00 97.69 281 ILE A C 1
ATOM 2232 O O . ILE A 1 281 ? -0.633 -3.589 -1.533 1.00 97.69 281 ILE A O 1
ATOM 2236 N N . PRO A 1 282 ? -2.863 -3.516 -1.626 1.00 97.06 282 PRO A N 1
ATOM 2237 C CA . PRO A 1 282 ? -3.040 -4.662 -0.750 1.00 97.06 282 PRO A CA 1
ATOM 2238 C C . PRO A 1 282 ? -2.529 -5.949 -1.366 1.00 97.06 282 PRO A C 1
ATOM 2240 O O . PRO A 1 282 ? -2.704 -6.198 -2.559 1.00 97.06 282 PRO A O 1
ATOM 2243 N N . PHE A 1 283 ? -1.934 -6.790 -0.528 1.00 95.81 283 PHE A N 1
ATOM 2244 C CA . PHE A 1 283 ? -1.329 -8.040 -0.959 1.00 95.81 283 PHE A CA 1
ATOM 2245 C C . PHE A 1 283 ? -2.333 -8.938 -1.695 1.00 95.81 283 PHE A C 1
ATOM 2247 O O . PHE A 1 283 ? -2.030 -9.432 -2.776 1.00 95.81 283 PHE A O 1
ATOM 2254 N N . GLU A 1 284 ? -3.555 -9.068 -1.173 1.00 91.69 284 GLU A N 1
ATOM 2255 C CA . GLU A 1 284 ? -4.636 -9.858 -1.789 1.00 91.69 284 GLU A CA 1
ATOM 2256 C C . GLU A 1 284 ? -5.093 -9.316 -3.156 1.00 91.69 284 GLU A C 1
ATOM 2258 O O . GLU A 1 284 ? -5.692 -10.034 -3.954 1.00 91.69 284 GLU A O 1
ATOM 2263 N N . CYS A 1 285 ? -4.796 -8.051 -3.461 1.00 94.50 285 CYS A N 1
ATOM 2264 C CA . CYS A 1 285 ? -5.123 -7.436 -4.746 1.00 94.50 285 CYS A CA 1
ATOM 2265 C C . CYS A 1 285 ? -4.001 -7.578 -5.787 1.00 94.50 285 CYS A C 1
ATOM 2267 O O . CYS A 1 285 ? -4.221 -7.254 -6.961 1.00 94.50 285 CYS A O 1
ATOM 2269 N N . LEU A 1 286 ? -2.815 -8.070 -5.405 1.00 94.56 286 LEU A N 1
ATOM 2270 C CA . LEU A 1 286 ? -1.706 -8.276 -6.334 1.00 94.56 286 LEU A CA 1
ATOM 2271 C C . LEU A 1 286 ? -2.066 -9.314 -7.397 1.00 94.56 286 LEU A C 1
ATOM 2273 O O . LEU A 1 286 ? -2.383 -10.465 -7.111 1.00 94.56 286 LEU A O 1
ATOM 2277 N N . GLN A 1 287 ? -1.951 -8.907 -8.658 1.00 92.69 287 GLN A N 1
ATOM 2278 C CA . GLN A 1 287 ? -2.184 -9.791 -9.790 1.00 92.69 287 GLN A CA 1
ATOM 2279 C C . GLN A 1 287 ? -0.863 -10.422 -10.247 1.00 92.69 287 GLN A C 1
ATOM 2281 O O . GLN A 1 287 ? 0.072 -9.683 -10.567 1.00 92.69 287 GLN A O 1
ATOM 2286 N N . PRO A 1 288 ? -0.765 -11.761 -10.339 1.00 93.62 288 PRO A N 1
ATOM 2287 C CA . PRO A 1 288 ? 0.453 -12.423 -10.789 1.00 93.62 288 PRO A CA 1
ATOM 2288 C C . PRO A 1 288 ? 0.743 -12.158 -12.276 1.00 93.62 288 PRO A C 1
ATOM 2290 O O . PRO A 1 288 ? -0.117 -11.691 -13.040 1.00 93.62 288 PRO A O 1
ATOM 2293 N N . GLY A 1 289 ? 1.969 -12.486 -12.683 1.00 95.31 289 GLY A N 1
ATOM 2294 C CA . GLY A 1 289 ? 2.499 -12.323 -14.033 1.00 95.31 289 GLY A CA 1
ATOM 2295 C C . GLY A 1 289 ? 3.203 -10.984 -14.250 1.00 95.31 289 GLY A C 1
ATOM 2296 O O . GLY A 1 289 ? 3.584 -10.294 -13.305 1.00 95.31 289 GLY A O 1
ATOM 2297 N N . PHE A 1 290 ? 3.392 -10.629 -15.520 1.00 97.44 290 PHE A N 1
ATOM 2298 C CA . PHE A 1 290 ? 3.960 -9.344 -15.924 1.00 97.44 290 PHE A CA 1
ATOM 2299 C C . PHE A 1 290 ? 2.905 -8.241 -15.827 1.00 97.44 290 PHE A C 1
ATOM 2301 O O . PHE A 1 290 ? 1.837 -8.348 -16.434 1.00 97.44 290 PHE A O 1
ATOM 2308 N N . ARG A 1 291 ? 3.194 -7.185 -15.065 1.00 98.00 291 ARG A N 1
ATOM 2309 C CA . ARG A 1 291 ? 2.262 -6.086 -14.783 1.00 98.00 291 ARG A CA 1
ATOM 2310 C C . ARG A 1 291 ? 2.965 -4.740 -14.874 1.00 98.00 291 ARG A C 1
ATOM 2312 O O . ARG A 1 291 ? 4.157 -4.636 -14.601 1.00 98.00 291 ARG A O 1
ATOM 2319 N N . HIS A 1 292 ? 2.193 -3.713 -15.217 1.00 97.81 292 HIS A N 1
ATOM 2320 C CA . HIS A 1 292 ? 2.591 -2.328 -15.000 1.00 97.81 292 HIS A CA 1
ATOM 2321 C C . HIS A 1 292 ? 1.970 -1.818 -13.702 1.00 97.81 292 HIS A C 1
ATOM 2323 O O . HIS A 1 292 ? 0.763 -1.957 -13.499 1.00 97.81 292 HIS A O 1
ATOM 2329 N N . VAL A 1 293 ? 2.791 -1.213 -12.852 1.00 98.06 293 VAL A N 1
ATOM 2330 C CA . VAL A 1 293 ? 2.368 -0.498 -11.649 1.00 98.06 293 VAL A CA 1
ATOM 2331 C C . VAL A 1 293 ? 2.316 0.992 -11.991 1.00 98.06 293 VAL A C 1
ATOM 2333 O O . VAL A 1 293 ? 3.370 1.572 -12.263 1.00 98.06 293 VAL A O 1
ATOM 2336 N N . PRO A 1 294 ? 1.127 1.617 -12.038 1.00 97.62 294 PRO A N 1
ATOM 2337 C CA . PRO A 1 294 ? 1.007 3.047 -12.291 1.00 97.62 294 PRO A CA 1
ATOM 2338 C C . PRO A 1 294 ? 1.461 3.846 -11.073 1.00 97.62 294 PRO A C 1
ATOM 2340 O O . PRO A 1 294 ? 1.033 3.565 -9.959 1.00 97.62 294 PRO A O 1
ATOM 2343 N N . LEU A 1 295 ? 2.314 4.846 -11.276 1.00 97.88 295 LEU A N 1
ATOM 2344 C CA . LEU A 1 295 ? 2.822 5.665 -10.180 1.00 97.88 295 LEU A CA 1
ATOM 2345 C C . LEU A 1 295 ? 1.883 6.835 -9.878 1.00 97.88 295 LEU A C 1
ATOM 2347 O O . LEU A 1 295 ? 1.272 7.423 -10.772 1.00 97.88 295 LEU A O 1
ATOM 2351 N N . LEU A 1 296 ? 1.797 7.184 -8.601 1.00 97.31 296 LEU A N 1
ATOM 2352 C CA . LEU A 1 296 ? 1.088 8.347 -8.085 1.00 97.31 296 LEU A CA 1
ATOM 2353 C C . LEU A 1 296 ? 2.094 9.385 -7.590 1.00 97.31 296 LEU A C 1
ATOM 2355 O O . LEU A 1 296 ? 3.176 9.039 -7.112 1.00 97.31 296 LEU A O 1
ATOM 2359 N N . ASN A 1 297 ? 1.733 10.660 -7.683 1.00 94.69 297 ASN A N 1
ATOM 2360 C CA . ASN A 1 297 ? 2.504 11.743 -7.082 1.00 94.69 297 ASN A CA 1
ATOM 2361 C C . ASN A 1 297 ? 2.290 11.789 -5.550 1.00 94.69 297 ASN A C 1
ATOM 2363 O O . ASN A 1 297 ? 1.514 11.016 -4.990 1.00 94.69 297 ASN A O 1
ATOM 2367 N N . ASN A 1 298 ? 2.936 12.736 -4.866 1.00 92.06 298 ASN A N 1
ATOM 2368 C CA . ASN A 1 298 ? 2.813 12.894 -3.411 1.00 92.06 298 ASN A CA 1
ATOM 2369 C C . ASN A 1 298 ? 1.382 13.258 -2.952 1.00 92.06 298 ASN A C 1
ATOM 2371 O O . ASN A 1 298 ? 0.978 12.945 -1.840 1.00 92.06 298 ASN A O 1
ATOM 2375 N N . GLU A 1 299 ? 0.586 13.904 -3.805 1.00 91.44 299 GLU A N 1
ATOM 2376 C CA . GLU A 1 299 ? -0.820 14.240 -3.527 1.00 91.44 299 GLU A CA 1
ATOM 2377 C C . GLU A 1 299 ? -1.744 13.013 -3.722 1.00 91.44 299 GLU A C 1
ATOM 2379 O O . GLU A 1 299 ? -2.892 12.991 -3.263 1.00 91.44 299 GLU A O 1
ATOM 2384 N N . GLY A 1 300 ? -1.218 11.935 -4.314 1.00 92.19 300 GLY A N 1
ATOM 2385 C CA . GLY A 1 300 ? -1.915 10.699 -4.657 1.00 92.19 300 GLY A CA 1
ATOM 2386 C C . GLY A 1 300 ? -2.648 10.753 -5.996 1.00 92.19 300 GLY A C 1
ATOM 2387 O O . GLY A 1 300 ? -3.537 9.932 -6.218 1.00 92.19 300 GLY A O 1
ATOM 2388 N N . ASP A 1 301 ? -2.301 11.701 -6.868 1.00 94.50 301 ASP A N 1
ATOM 2389 C CA . ASP A 1 301 ? -2.828 11.769 -8.229 1.00 94.50 301 ASP A CA 1
ATOM 2390 C C . ASP A 1 301 ? -1.986 10.915 -9.188 1.00 94.50 301 ASP A C 1
ATOM 2392 O O . ASP A 1 301 ? -0.758 10.869 -9.049 1.00 94.50 301 ASP A O 1
ATOM 2396 N N . PRO A 1 302 ? -2.603 10.277 -10.200 1.00 95.62 302 PRO A N 1
ATOM 2397 C CA . PRO A 1 302 ? -1.879 9.494 -11.194 1.00 95.62 302 PRO A CA 1
ATOM 2398 C C . PRO A 1 302 ? -0.853 10.323 -11.968 1.00 95.62 302 PRO A C 1
ATOM 2400 O O . PRO A 1 302 ? -1.178 11.373 -12.526 1.00 95.62 302 PRO A O 1
ATOM 2403 N N . LEU A 1 303 ? 0.373 9.810 -12.063 1.00 95.00 303 LEU A N 1
ATOM 2404 C CA . LEU A 1 303 ? 1.408 10.352 -12.934 1.00 95.00 303 LEU A CA 1
ATOM 2405 C C . LEU A 1 303 ? 1.203 9.810 -14.358 1.00 95.00 303 LEU A C 1
ATOM 2407 O O . LEU A 1 303 ? 1.285 8.597 -14.569 1.00 95.00 303 LEU A O 1
ATOM 2411 N N . PRO A 1 304 ? 0.934 10.669 -15.359 1.00 93.56 304 PRO A N 1
ATOM 2412 C CA . PRO A 1 304 ? 0.692 10.207 -16.720 1.00 93.56 304 PRO A CA 1
ATOM 2413 C C . PRO A 1 304 ? 1.898 9.448 -17.277 1.00 93.56 304 PRO A C 1
ATOM 2415 O O . PRO A 1 304 ? 3.010 9.965 -17.269 1.00 93.56 304 PRO A O 1
ATOM 2418 N N . ASN A 1 305 ? 1.656 8.241 -17.791 1.00 92.00 305 ASN A N 1
ATOM 2419 C CA . ASN A 1 305 ? 2.641 7.344 -18.411 1.00 92.00 305 ASN A CA 1
ATOM 2420 C C . ASN A 1 305 ? 3.793 6.854 -17.507 1.00 92.00 305 ASN A C 1
ATOM 2422 O O . ASN A 1 305 ? 4.575 6.012 -17.953 1.00 92.00 305 ASN A O 1
ATOM 2426 N N . ALA A 1 306 ? 3.880 7.320 -16.259 1.00 96.06 306 ALA A N 1
ATOM 2427 C CA . ALA A 1 306 ? 4.896 6.892 -15.310 1.00 96.06 306 ALA A CA 1
ATOM 2428 C C . ALA A 1 306 ? 4.513 5.535 -14.706 1.00 96.06 306 ALA A C 1
ATOM 2430 O O . ALA A 1 306 ? 3.558 5.431 -13.929 1.00 96.06 306 ALA A O 1
ATOM 2431 N N . THR A 1 307 ? 5.230 4.478 -15.085 1.00 98.00 307 THR A N 1
ATOM 2432 C CA . THR A 1 307 ? 4.923 3.112 -14.633 1.00 98.00 307 THR A CA 1
ATOM 2433 C C . THR A 1 307 ? 6.184 2.323 -14.288 1.00 98.00 307 THR A C 1
ATOM 2435 O O . THR A 1 307 ? 7.269 2.612 -14.793 1.00 98.00 307 THR A O 1
ATOM 2438 N N . LEU A 1 308 ? 6.039 1.322 -13.419 1.00 98.19 308 LEU A N 1
ATOM 2439 C CA . LEU A 1 308 ? 7.033 0.266 -13.223 1.00 98.19 308 LEU A CA 1
ATOM 2440 C C . LEU A 1 308 ? 6.562 -1.003 -13.919 1.00 98.19 308 LEU A C 1
ATOM 2442 O O . LEU A 1 308 ? 5.439 -1.446 -13.696 1.00 98.19 308 LEU A O 1
ATOM 2446 N N . PHE A 1 309 ? 7.433 -1.627 -14.697 1.00 98.44 309 PHE A N 1
ATOM 2447 C CA . PHE A 1 309 ? 7.212 -2.952 -15.244 1.00 98.44 309 PHE A CA 1
ATOM 2448 C C . PHE A 1 309 ? 7.789 -3.991 -14.286 1.00 98.44 309 PHE A C 1
ATOM 2450 O O . PHE A 1 309 ? 8.984 -3.982 -13.975 1.00 98.44 309 PHE A O 1
ATOM 2457 N N . VAL A 1 310 ? 6.927 -4.876 -13.797 1.00 98.44 310 VAL A N 1
ATOM 2458 C CA . VAL A 1 310 ? 7.260 -5.857 -12.763 1.00 98.44 310 VAL A CA 1
ATOM 2459 C C . VAL A 1 310 ? 6.763 -7.241 -13.153 1.00 98.44 310 VAL A C 1
ATOM 2461 O O . VAL A 1 310 ? 5.798 -7.387 -13.904 1.00 98.44 310 VAL A O 1
ATOM 2464 N N . HIS A 1 311 ? 7.401 -8.271 -12.608 1.00 97.81 311 HIS A N 1
ATOM 2465 C CA . HIS A 1 311 ? 6.876 -9.629 -12.622 1.00 97.81 311 HIS A CA 1
ATOM 2466 C C . HIS A 1 311 ? 6.567 -10.073 -11.194 1.00 97.81 311 HIS A C 1
ATOM 2468 O O . HIS A 1 311 ? 7.446 -10.069 -10.331 1.00 97.81 311 HIS A O 1
ATOM 2474 N N . ILE A 1 312 ? 5.319 -10.474 -10.965 1.00 97.62 312 ILE A N 1
ATOM 2475 C CA . ILE A 1 312 ? 4.794 -10.864 -9.657 1.00 97.62 312 ILE A CA 1
ATOM 2476 C C . ILE A 1 312 ? 4.481 -12.359 -9.681 1.00 97.62 312 ILE A C 1
ATOM 2478 O O . ILE A 1 312 ? 3.754 -12.836 -10.552 1.00 97.62 312 ILE A O 1
ATOM 2482 N N . ALA A 1 313 ? 4.985 -13.108 -8.705 1.00 95.19 313 ALA A N 1
ATOM 2483 C CA . ALA A 1 313 ? 4.569 -14.483 -8.468 1.00 95.19 313 ALA A CA 1
ATOM 2484 C C . ALA A 1 313 ? 4.352 -14.722 -6.974 1.00 95.19 313 ALA A C 1
ATOM 2486 O O . ALA A 1 313 ? 5.197 -14.386 -6.149 1.00 95.19 313 ALA A O 1
ATOM 2487 N N . ILE A 1 314 ? 3.221 -15.332 -6.630 1.00 92.44 314 ILE A N 1
ATOM 2488 C CA . ILE A 1 314 ? 2.850 -15.635 -5.249 1.00 92.44 314 ILE A CA 1
ATOM 2489 C C . ILE A 1 314 ? 2.793 -17.152 -5.096 1.00 92.44 314 ILE A C 1
ATOM 2491 O O . ILE A 1 314 ? 2.128 -17.855 -5.859 1.00 92.44 314 ILE A O 1
ATOM 2495 N N . THR A 1 315 ? 3.532 -17.675 -4.122 1.00 88.50 315 THR A N 1
ATOM 2496 C CA . THR A 1 315 ? 3.633 -19.118 -3.872 1.00 88.50 315 THR A CA 1
ATOM 2497 C C . THR A 1 315 ? 3.375 -19.424 -2.407 1.00 88.50 315 THR A C 1
ATOM 2499 O O . THR A 1 315 ? 3.789 -18.673 -1.533 1.00 88.50 315 THR A O 1
ATOM 2502 N N . ASN A 1 316 ? 2.733 -20.550 -2.103 1.00 80.44 316 ASN A N 1
ATOM 2503 C CA . ASN A 1 316 ? 2.689 -21.034 -0.724 1.00 80.44 316 ASN A CA 1
ATOM 2504 C C . ASN A 1 316 ? 4.014 -21.724 -0.376 1.00 80.44 316 ASN A C 1
ATOM 2506 O O . ASN A 1 316 ? 4.579 -22.422 -1.221 1.00 80.44 316 ASN A O 1
ATOM 2510 N N . LYS A 1 317 ? 4.468 -21.642 0.886 1.00 59.09 317 LYS A N 1
ATOM 2511 C CA . LYS A 1 317 ? 5.679 -22.349 1.372 1.00 59.09 317 LYS A CA 1
ATOM 2512 C C . LYS A 1 317 ? 5.728 -23.857 1.059 1.00 59.09 317 LYS A C 1
ATOM 2514 O O . LYS A 1 317 ? 6.806 -24.439 1.085 1.00 59.09 317 LYS A O 1
ATOM 2519 N N . ARG A 1 318 ? 4.594 -24.505 0.756 1.00 51.56 318 ARG A N 1
ATOM 2520 C CA . ARG A 1 318 ? 4.521 -25.923 0.341 1.00 51.56 318 ARG A CA 1
ATOM 2521 C C . ARG A 1 318 ? 4.612 -26.149 -1.180 1.00 51.56 318 ARG A C 1
ATOM 2523 O O . ARG A 1 318 ? 4.299 -27.241 -1.638 1.00 51.56 318 ARG A O 1
ATOM 2530 N N . GLY A 1 319 ? 4.982 -25.140 -1.972 1.00 45.06 319 GLY A N 1
ATOM 2531 C CA . GLY A 1 319 ? 5.151 -25.253 -3.430 1.00 45.06 319 GLY A CA 1
ATOM 2532 C C . GLY A 1 319 ? 3.849 -25.277 -4.241 1.00 45.06 319 GLY A C 1
ATOM 2533 O O . GLY A 1 319 ? 3.893 -25.286 -5.466 1.00 45.06 319 GLY A O 1
ATOM 2534 N N . GLY A 1 320 ? 2.686 -25.241 -3.585 1.00 47.34 320 GLY A N 1
ATOM 2535 C CA . GLY A 1 320 ? 1.387 -25.064 -4.231 1.00 47.34 320 GLY A CA 1
ATOM 2536 C C . GLY A 1 320 ? 1.011 -23.589 -4.276 1.00 47.34 320 GLY A C 1
ATOM 2537 O O . GLY A 1 320 ? 0.222 -23.141 -3.448 1.00 47.34 320 GLY A O 1
ATOM 2538 N N . GLY A 1 321 ? 1.609 -22.810 -5.180 1.00 48.78 321 GLY A N 1
ATOM 2539 C CA . GLY A 1 321 ? 1.039 -21.504 -5.529 1.00 48.78 321 GLY A CA 1
ATOM 2540 C C . GLY A 1 321 ? -0.383 -21.674 -6.071 1.00 48.78 321 GLY A C 1
ATOM 2541 O O . GLY A 1 321 ? -0.759 -22.773 -6.490 1.00 48.78 321 GLY A O 1
ATOM 2542 N N . MET A 1 322 ? -1.180 -20.604 -6.073 1.00 51.28 322 MET A N 1
ATOM 2543 C CA . MET A 1 322 ? -2.393 -20.571 -6.888 1.00 51.28 322 MET A CA 1
ATOM 2544 C C . MET A 1 322 ? -1.943 -20.684 -8.343 1.00 51.28 322 MET A C 1
ATOM 2546 O O . MET A 1 322 ? -1.551 -19.703 -8.966 1.00 51.28 322 MET A O 1
ATOM 2550 N N . VAL A 1 323 ? -1.898 -21.910 -8.864 1.00 51.88 323 VAL A N 1
ATOM 2551 C CA . VAL A 1 323 ? -1.771 -22.126 -10.299 1.00 51.88 323 VAL A CA 1
ATOM 2552 C C . VAL A 1 323 ? -3.026 -21.502 -10.874 1.00 51.88 323 VAL A C 1
ATOM 2554 O O . VAL A 1 323 ? -4.113 -22.044 -10.658 1.00 51.88 323 VAL A O 1
ATOM 2557 N N . ASP A 1 324 ? -2.855 -20.346 -11.515 1.00 55.91 324 ASP A N 1
ATOM 2558 C CA . ASP A 1 324 ? -3.904 -19.658 -12.255 1.00 55.91 324 ASP A CA 1
ATOM 2559 C C . ASP A 1 324 ? -4.671 -20.718 -13.053 1.00 55.91 324 ASP A C 1
ATOM 2561 O O . ASP A 1 324 ? -4.065 -21.567 -13.720 1.00 55.91 324 ASP A O 1
ATOM 2565 N N . ASP A 1 325 ? -5.996 -20.743 -12.939 1.00 57.06 325 ASP A N 1
ATOM 2566 C CA . ASP A 1 325 ? -6.801 -21.706 -13.685 1.00 57.06 325 ASP A CA 1
ATOM 2567 C C . ASP A 1 325 ? -6.579 -21.537 -15.199 1.00 57.06 325 ASP A C 1
ATOM 2569 O O . ASP A 1 325 ? -6.689 -22.514 -15.948 1.00 57.06 325 ASP A O 1
ATOM 2573 N N . GLN A 1 326 ? -6.124 -20.356 -15.648 1.00 56.50 326 GLN A N 1
ATOM 2574 C CA . GLN A 1 326 ? -5.599 -20.160 -17.001 1.00 56.50 326 GLN A CA 1
ATOM 2575 C C . GLN A 1 326 ? -4.353 -21.006 -17.278 1.00 56.50 326 GLN A C 1
ATOM 2577 O O . GLN A 1 326 ? -4.276 -21.642 -18.326 1.00 56.50 326 GLN A O 1
ATOM 2582 N N . PHE A 1 327 ? -3.400 -21.078 -16.344 1.00 62.94 327 PHE A N 1
ATOM 2583 C CA . PHE A 1 327 ? -2.196 -21.893 -16.502 1.00 62.94 327 PHE A CA 1
ATOM 2584 C C . PHE A 1 327 ? -2.539 -23.385 -16.537 1.00 62.94 327 PHE A C 1
ATOM 2586 O O . PHE A 1 327 ? -2.034 -24.088 -17.409 1.00 62.94 327 PHE A O 1
ATOM 2593 N N . LYS A 1 328 ? -3.457 -23.866 -15.680 1.00 65.75 328 LYS A N 1
ATOM 2594 C CA . LYS A 1 328 ? -3.945 -25.264 -15.731 1.00 65.75 328 LYS A CA 1
ATOM 2595 C C . LYS A 1 328 ? -4.600 -25.587 -17.071 1.00 65.75 328 LYS A C 1
ATOM 2597 O O . LYS A 1 328 ? -4.331 -26.638 -17.650 1.00 65.75 328 LYS A O 1
ATOM 2602 N N . THR A 1 329 ? -5.428 -24.670 -17.566 1.00 70.94 329 THR A N 1
ATOM 2603 C CA . THR A 1 329 ? -6.119 -24.815 -18.853 1.00 70.94 329 THR A CA 1
ATOM 2604 C C . THR A 1 329 ? -5.135 -24.760 -20.026 1.00 70.94 329 THR A C 1
ATOM 2606 O O . THR A 1 329 ? -5.337 -25.440 -21.028 1.00 70.94 329 THR A O 1
ATOM 2609 N N . ALA A 1 330 ? -4.033 -24.015 -19.892 1.00 71.75 330 ALA A N 1
ATOM 2610 C CA . ALA A 1 330 ? -3.012 -23.866 -20.925 1.00 71.75 330 ALA A CA 1
ATOM 2611 C C . ALA A 1 330 ? -2.003 -25.027 -20.999 1.00 71.75 330 ALA A C 1
ATOM 2613 O O . ALA A 1 330 ? -1.359 -25.184 -22.036 1.00 71.75 330 ALA A O 1
ATOM 2614 N N . VAL A 1 331 ? -1.860 -25.866 -19.961 1.00 80.38 331 VAL A N 1
ATOM 2615 C CA . VAL A 1 331 ? -0.865 -26.962 -19.957 1.00 80.38 331 VAL A CA 1
ATOM 2616 C C . VAL A 1 331 ? -1.070 -27.923 -21.128 1.00 80.38 331 VAL A C 1
ATOM 2618 O O . VAL A 1 331 ? -0.122 -28.224 -21.851 1.00 80.38 331 VAL A O 1
ATOM 2621 N N . VAL A 1 332 ? -2.303 -28.389 -21.337 1.00 81.69 332 VAL A N 1
ATOM 2622 C CA . VAL A 1 332 ? -2.631 -29.353 -22.400 1.00 81.69 332 VAL A CA 1
ATOM 2623 C C . VAL A 1 332 ? -2.333 -28.791 -23.798 1.00 81.69 332 VAL A C 1
ATOM 2625 O O . VAL A 1 332 ? -1.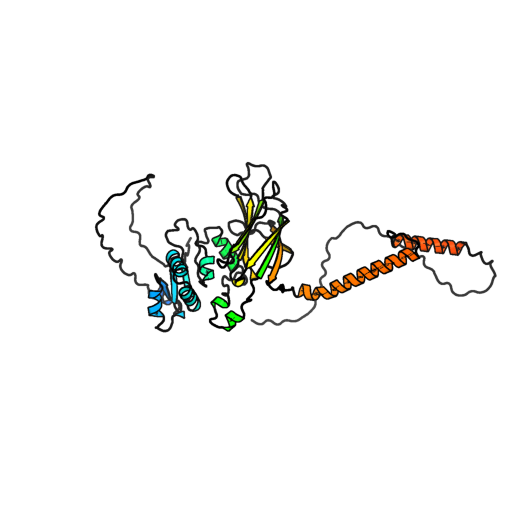531 -29.409 -24.503 1.00 81.69 332 VAL A O 1
ATOM 2628 N N . PRO A 1 333 ? -2.866 -27.619 -24.206 1.00 86.56 333 PRO A N 1
ATOM 2629 C CA . PRO A 1 333 ? -2.573 -27.070 -25.529 1.00 86.56 333 PRO A CA 1
ATOM 2630 C C . PRO A 1 333 ? -1.089 -26.711 -25.708 1.00 86.56 333 PRO A C 1
ATOM 2632 O O . PRO A 1 333 ? -0.558 -26.857 -26.809 1.00 86.56 333 PRO A O 1
ATOM 2635 N N . LEU A 1 334 ? -0.376 -26.310 -24.647 1.00 79.00 334 LEU A N 1
ATOM 2636 C CA . LEU A 1 334 ? 1.070 -26.080 -24.722 1.00 79.00 334 LEU A CA 1
ATOM 2637 C C . LEU A 1 334 ? 1.840 -27.383 -24.969 1.00 79.00 334 LEU A C 1
ATOM 2639 O O . LEU A 1 334 ? 2.693 -27.423 -25.858 1.00 79.00 334 LEU A O 1
ATOM 2643 N N . CYS A 1 335 ? 1.519 -28.465 -24.259 1.00 84.00 335 CYS A N 1
ATOM 2644 C CA . CYS A 1 335 ? 2.115 -29.778 -24.511 1.00 84.00 335 CYS A CA 1
ATOM 2645 C C . CYS A 1 335 ? 1.837 -30.269 -25.941 1.00 84.00 335 CYS A C 1
ATOM 2647 O O . CYS A 1 335 ? 2.757 -30.732 -26.619 1.00 84.00 335 CYS A O 1
ATOM 2649 N N . GLU A 1 336 ? 0.603 -30.123 -26.427 1.00 89.88 336 GLU A N 1
ATOM 2650 C CA . GLU A 1 336 ? 0.240 -30.469 -27.806 1.00 89.88 336 GLU A CA 1
ATOM 2651 C C . GLU A 1 336 ? 1.021 -29.636 -28.830 1.00 89.88 336 GLU A C 1
ATOM 2653 O O . GLU A 1 336 ? 1.516 -30.185 -29.818 1.00 89.88 336 GLU A O 1
ATOM 2658 N N . SER A 1 337 ? 1.215 -28.338 -28.569 1.00 85.25 337 SER A N 1
ATOM 2659 C CA . SER A 1 337 ? 1.995 -27.453 -29.442 1.00 85.25 337 SER A CA 1
ATOM 2660 C C . SER A 1 337 ? 3.469 -27.869 -29.539 1.00 85.25 337 SER A C 1
ATOM 2662 O O . SER A 1 337 ? 4.036 -27.878 -30.633 1.00 85.25 337 SER A O 1
ATOM 2664 N N . ILE A 1 338 ? 4.075 -28.304 -28.427 1.00 89.50 338 ILE A N 1
ATOM 2665 C CA . ILE A 1 338 ? 5.461 -28.793 -28.391 1.00 89.50 338 ILE A CA 1
ATOM 2666 C C . ILE A 1 338 ? 5.583 -30.097 -29.185 1.00 89.50 338 ILE A C 1
ATOM 2668 O O . ILE A 1 338 ? 6.506 -30.253 -29.986 1.00 89.50 338 ILE A O 1
ATOM 2672 N N . ILE A 1 339 ? 4.631 -31.020 -29.014 1.00 91.75 339 ILE A N 1
ATOM 2673 C CA . ILE A 1 339 ? 4.594 -32.277 -29.774 1.00 91.75 339 ILE A CA 1
ATOM 2674 C C . ILE A 1 339 ? 4.445 -31.993 -31.274 1.00 91.75 339 ILE A C 1
ATOM 2676 O O . ILE A 1 339 ? 5.156 -32.589 -32.082 1.00 91.75 339 ILE A O 1
ATOM 2680 N N . MET A 1 340 ? 3.546 -31.082 -31.655 1.00 90.69 340 MET A N 1
ATOM 2681 C CA . MET A 1 340 ? 3.337 -30.687 -33.052 1.00 90.69 340 MET A CA 1
ATOM 2682 C C . MET A 1 340 ? 4.588 -30.053 -33.660 1.00 90.69 340 MET A C 1
ATOM 2684 O O . MET A 1 340 ? 4.960 -30.413 -34.776 1.00 90.69 340 MET A O 1
ATOM 2688 N N . ARG A 1 341 ? 5.278 -29.177 -32.919 1.00 92.81 341 ARG A N 1
ATOM 2689 C CA . ARG A 1 341 ? 6.546 -28.585 -33.361 1.00 92.81 341 ARG A CA 1
ATOM 2690 C C . ARG A 1 341 ? 7.597 -29.660 -33.626 1.00 92.81 341 ARG A C 1
ATOM 2692 O O . ARG A 1 341 ? 8.177 -29.677 -34.703 1.00 92.81 341 ARG A O 1
ATOM 2699 N N . ASN A 1 342 ? 7.785 -30.594 -32.696 1.00 91.62 342 ASN A N 1
ATOM 2700 C CA . ASN A 1 342 ? 8.776 -31.661 -32.853 1.00 91.62 342 ASN A CA 1
ATOM 2701 C C . ASN A 1 342 ? 8.438 -32.586 -34.041 1.00 91.62 342 ASN A C 1
ATOM 2703 O O . ASN A 1 342 ? 9.332 -33.010 -34.774 1.00 91.62 342 ASN A O 1
ATOM 2707 N N . LYS A 1 343 ? 7.146 -32.870 -34.274 1.00 93.75 343 LYS A N 1
ATOM 2708 C CA . LYS A 1 343 ? 6.691 -33.614 -35.463 1.00 93.75 343 LYS A CA 1
ATOM 2709 C C . LYS A 1 343 ? 6.997 -32.861 -36.757 1.00 93.75 343 LYS A C 1
ATOM 2711 O O . LYS A 1 343 ? 7.476 -33.475 -37.703 1.00 93.75 343 LYS A O 1
ATOM 2716 N N . LEU A 1 344 ? 6.740 -31.552 -36.793 1.00 91.00 344 LEU A N 1
ATOM 2717 C CA . LEU A 1 344 ? 7.037 -30.710 -37.952 1.00 91.00 344 LEU A CA 1
ATOM 2718 C C . LEU A 1 344 ? 8.543 -30.654 -38.234 1.00 91.00 344 LEU A C 1
ATOM 2720 O O . LEU A 1 344 ? 8.943 -30.795 -39.383 1.00 91.00 344 LEU A O 1
ATOM 2724 N N . GLU A 1 345 ? 9.367 -30.481 -37.199 1.00 90.50 345 GLU A N 1
ATOM 2725 C CA . GLU A 1 345 ? 10.830 -30.474 -37.319 1.00 90.50 345 GLU A CA 1
ATOM 2726 C C . GLU A 1 345 ? 11.355 -31.809 -37.867 1.00 90.50 345 GLU A C 1
ATOM 2728 O O . GLU A 1 345 ? 12.194 -31.813 -38.765 1.00 90.50 345 GLU A O 1
ATOM 2733 N N . THR A 1 346 ? 10.807 -32.933 -37.394 1.00 92.88 346 THR A N 1
ATOM 2734 C CA . THR A 1 346 ? 11.175 -34.274 -37.881 1.00 92.88 346 THR A CA 1
ATOM 2735 C C . THR A 1 346 ? 10.775 -34.466 -39.345 1.00 92.88 346 THR A C 1
ATOM 2737 O O . THR A 1 346 ? 11.613 -34.821 -40.167 1.00 92.88 346 THR A O 1
ATOM 2740 N N . ALA A 1 347 ? 9.522 -34.157 -39.698 1.00 91.75 347 ALA A N 1
ATOM 2741 C CA . ALA A 1 347 ? 9.032 -34.288 -41.071 1.00 91.75 347 ALA A CA 1
ATOM 2742 C C . ALA A 1 347 ? 9.773 -33.361 -42.049 1.00 91.75 347 ALA A C 1
ATOM 2744 O O . ALA A 1 347 ? 10.001 -33.720 -43.203 1.00 91.75 347 ALA A O 1
ATOM 2745 N N . LEU A 1 348 ? 10.165 -32.164 -41.600 1.00 89.44 348 LEU A N 1
ATOM 2746 C CA . LEU A 1 348 ? 10.953 -31.242 -42.413 1.00 89.44 348 LEU A CA 1
ATOM 2747 C C . LEU A 1 348 ? 12.361 -31.789 -42.671 1.00 89.44 348 LEU A C 1
ATOM 2749 O O . LEU A 1 348 ? 12.844 -31.657 -43.792 1.00 89.44 348 LEU A O 1
ATOM 2753 N N . ALA A 1 349 ? 12.993 -32.409 -41.672 1.00 89.00 349 ALA A N 1
ATOM 2754 C CA . ALA A 1 349 ? 14.303 -33.035 -41.828 1.00 89.00 349 ALA A CA 1
ATOM 2755 C C . ALA A 1 349 ? 14.259 -34.226 -42.803 1.00 89.00 349 ALA A C 1
ATOM 2757 O O . ALA A 1 349 ? 15.088 -34.297 -43.707 1.00 89.00 349 ALA A O 1
ATOM 2758 N N . GLU A 1 350 ? 13.255 -35.102 -42.678 1.00 90.69 350 GLU A N 1
ATOM 2759 C CA . GLU A 1 350 ? 13.029 -36.219 -43.612 1.00 90.69 350 GLU A CA 1
ATOM 2760 C C . GLU A 1 350 ? 12.813 -35.712 -45.047 1.00 90.69 350 GLU A C 1
ATOM 2762 O O . GLU A 1 350 ? 13.456 -36.170 -45.990 1.00 90.69 350 GLU A O 1
ATOM 2767 N N . TRP A 1 351 ? 11.963 -34.695 -45.221 1.00 90.50 351 TRP A N 1
ATOM 2768 C CA . TRP A 1 351 ? 11.703 -34.103 -46.534 1.00 90.50 351 TRP A CA 1
ATOM 2769 C C . TRP A 1 351 ? 12.941 -33.417 -47.135 1.00 90.50 351 TRP A C 1
ATOM 2771 O O . TRP A 1 351 ? 13.162 -33.480 -48.348 1.00 90.50 351 TRP A O 1
ATOM 2781 N N . GLN A 1 352 ? 13.755 -32.752 -46.307 1.00 88.38 352 GLN A N 1
ATOM 2782 C CA . GLN A 1 352 ? 15.027 -32.170 -46.740 1.00 88.38 352 GLN A CA 1
ATOM 2783 C C . GLN A 1 352 ? 15.982 -33.258 -47.246 1.00 88.38 352 GLN A C 1
ATOM 2785 O O . GLN A 1 352 ? 16.581 -33.063 -48.303 1.00 88.38 352 GLN A O 1
ATOM 2790 N N . GLU A 1 353 ? 16.077 -34.396 -46.553 1.00 88.75 353 GLU A N 1
ATOM 2791 C CA . GLU A 1 353 ? 16.886 -35.546 -46.974 1.00 88.75 353 GLU A CA 1
ATOM 2792 C C . GLU A 1 353 ? 16.400 -36.125 -48.313 1.00 88.75 353 GLU A C 1
ATOM 2794 O O . GLU A 1 353 ? 17.197 -36.265 -49.238 1.00 88.75 353 GLU A O 1
ATOM 2799 N N . GLU A 1 354 ? 15.092 -36.353 -48.479 1.00 86.31 354 GLU A N 1
ATOM 2800 C CA . GLU A 1 354 ? 14.511 -36.827 -49.750 1.00 86.31 354 GLU A CA 1
ATOM 2801 C C . GLU A 1 354 ? 14.764 -35.866 -50.924 1.00 86.31 354 GLU A C 1
ATOM 2803 O O . GLU A 1 354 ? 14.898 -36.276 -52.084 1.00 86.31 354 GLU A O 1
ATOM 2808 N N . CYS A 1 355 ? 14.824 -34.566 -50.636 1.00 86.12 355 CYS A N 1
ATOM 2809 C CA . CYS A 1 355 ? 15.111 -33.534 -51.624 1.00 86.12 355 CYS A CA 1
ATOM 2810 C C . CYS A 1 355 ? 16.613 -33.298 -51.845 1.00 86.12 355 CYS A C 1
ATOM 2812 O O . CYS A 1 355 ? 16.952 -32.397 -52.614 1.00 86.12 355 CYS A O 1
ATOM 2814 N N . ASP A 1 356 ? 17.501 -34.057 -51.193 1.00 87.31 356 ASP A N 1
ATOM 2815 C CA . ASP A 1 356 ? 18.955 -33.838 -51.164 1.00 87.31 356 ASP A CA 1
ATOM 2816 C C . ASP A 1 356 ? 19.340 -32.397 -50.771 1.00 87.31 356 ASP A C 1
ATOM 2818 O O . ASP A 1 356 ? 20.280 -31.793 -51.303 1.00 87.31 356 ASP A O 1
ATOM 2822 N N . LEU A 1 357 ? 18.576 -31.806 -49.854 1.00 86.56 357 LEU A N 1
ATOM 2823 C CA . LEU A 1 357 ? 18.869 -30.509 -49.264 1.00 86.56 357 LEU A CA 1
ATOM 2824 C C . LEU A 1 357 ? 19.687 -30.685 -47.986 1.00 86.56 357 LEU A C 1
ATOM 2826 O O . LEU A 1 357 ? 19.462 -31.593 -47.192 1.00 86.56 357 LEU A O 1
ATOM 2830 N N . GLY A 1 358 ? 20.612 -29.756 -47.743 1.00 84.00 358 GLY A N 1
ATOM 2831 C CA . GLY A 1 358 ? 21.268 -29.669 -46.441 1.00 84.00 358 GLY A CA 1
ATOM 2832 C C . GLY A 1 358 ? 20.294 -29.240 -45.325 1.00 84.00 358 GLY A C 1
ATOM 2833 O O . GLY A 1 358 ? 19.218 -28.720 -45.623 1.00 84.00 358 GLY A O 1
ATOM 2834 N N . PRO A 1 359 ? 20.697 -29.332 -44.043 1.00 80.81 359 PRO A N 1
ATOM 2835 C CA . PRO A 1 359 ? 19.837 -29.033 -42.883 1.00 80.81 359 PRO A CA 1
ATOM 2836 C C . PRO A 1 359 ? 19.260 -27.605 -42.845 1.00 80.81 359 PRO A C 1
ATOM 2838 O O . PRO A 1 359 ? 18.240 -27.344 -42.216 1.00 80.81 359 PRO A O 1
ATOM 2841 N N . ALA A 1 360 ? 19.908 -26.656 -43.529 1.00 84.75 360 ALA A N 1
ATOM 2842 C CA . ALA A 1 360 ? 19.446 -25.272 -43.672 1.00 84.75 360 ALA A CA 1
ATOM 2843 C C . ALA A 1 360 ? 18.590 -25.038 -44.939 1.00 84.75 360 ALA A C 1
ATOM 2845 O O . ALA A 1 360 ? 18.294 -23.896 -45.296 1.00 84.75 360 ALA A O 1
ATOM 2846 N N . GLY A 1 361 ? 18.239 -26.103 -45.662 1.00 83.50 361 GLY A N 1
ATOM 2847 C CA . GLY A 1 361 ? 17.503 -26.044 -46.917 1.00 83.50 361 GLY A CA 1
ATOM 2848 C C . GLY A 1 361 ? 16.057 -25.610 -46.715 1.00 83.50 361 GLY A C 1
ATOM 2849 O O . GLY A 1 361 ? 15.308 -26.188 -45.936 1.00 83.50 361 GLY A O 1
ATOM 2850 N N . THR A 1 362 ? 15.632 -24.586 -47.441 1.00 88.94 362 THR A N 1
ATOM 2851 C CA . THR A 1 362 ? 14.259 -24.074 -47.341 1.00 88.94 362 THR A CA 1
ATOM 2852 C C . THR A 1 362 ? 13.286 -24.890 -48.192 1.00 88.94 362 THR A C 1
ATOM 2854 O O . THR A 1 362 ? 13.651 -25.405 -49.252 1.00 88.94 362 THR A O 1
ATOM 2857 N N . ILE A 1 363 ? 12.003 -24.902 -47.808 1.00 88.94 363 ILE A N 1
ATOM 2858 C CA . ILE A 1 363 ? 10.932 -25.540 -48.598 1.00 88.94 363 ILE A CA 1
ATOM 2859 C C . ILE A 1 363 ? 10.920 -25.022 -50.048 1.00 88.94 363 ILE A C 1
ATOM 2861 O O . ILE A 1 363 ? 10.798 -25.776 -51.013 1.00 88.94 363 ILE A O 1
ATOM 2865 N N . ARG A 1 364 ? 11.149 -23.716 -50.227 1.00 86.50 364 ARG A N 1
ATOM 2866 C CA . ARG A 1 364 ? 11.238 -23.078 -51.548 1.00 86.50 364 ARG A CA 1
ATOM 2867 C C . ARG A 1 364 ? 12.368 -23.657 -52.407 1.00 86.50 364 ARG A C 1
ATOM 2869 O O . ARG A 1 364 ? 12.194 -23.801 -53.617 1.00 86.50 364 ARG A O 1
ATOM 2876 N N . GLN A 1 365 ? 13.524 -23.951 -51.812 1.00 86.56 365 GLN A N 1
ATOM 2877 C CA . GLN A 1 365 ? 14.654 -24.543 -52.533 1.00 86.56 365 GLN A CA 1
ATOM 2878 C C . GLN A 1 365 ? 14.339 -25.976 -52.969 1.00 86.56 365 GLN A C 1
ATOM 2880 O O . GLN A 1 365 ? 14.593 -26.302 -54.128 1.00 86.56 365 GLN A O 1
ATOM 2885 N N . GLY A 1 366 ? 13.713 -26.787 -52.112 1.00 88.00 366 GLY A N 1
ATOM 2886 C CA . GLY A 1 366 ? 13.347 -28.160 -52.485 1.00 88.00 366 GLY A CA 1
ATOM 2887 C C . GLY A 1 366 ? 12.304 -28.220 -53.589 1.00 88.00 366 GLY A C 1
ATOM 2888 O O . GLY A 1 366 ? 12.502 -28.947 -54.557 1.00 88.00 366 GLY A O 1
ATOM 2889 N N . ILE A 1 367 ? 11.272 -27.369 -53.549 1.00 89.75 367 ILE A N 1
ATOM 2890 C CA . ILE A 1 367 ? 10.278 -27.293 -54.638 1.00 89.75 367 ILE A CA 1
ATOM 2891 C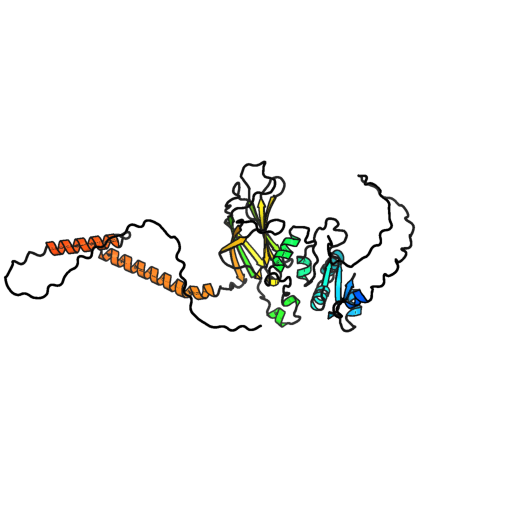 C . ILE A 1 367 ? 10.951 -26.966 -55.981 1.00 89.75 367 ILE A C 1
ATOM 2893 O O . ILE A 1 367 ? 10.646 -27.585 -57.002 1.00 89.75 367 ILE A O 1
ATOM 2897 N N . ARG A 1 368 ? 11.906 -26.025 -55.998 1.00 86.00 368 ARG A N 1
ATOM 2898 C CA . ARG A 1 368 ? 12.662 -25.688 -57.218 1.00 86.00 368 ARG A CA 1
ATOM 2899 C C . ARG A 1 368 ? 13.513 -26.857 -57.711 1.00 86.00 368 ARG A C 1
ATOM 2901 O O . ARG A 1 368 ? 13.605 -27.076 -58.923 1.00 86.00 368 ARG A O 1
ATOM 2908 N N . LEU A 1 369 ? 14.128 -27.600 -56.794 1.00 86.12 369 LEU A N 1
ATOM 2909 C CA . LEU A 1 369 ? 14.957 -28.751 -57.134 1.00 86.12 369 LEU A CA 1
ATOM 2910 C C . LEU A 1 369 ? 14.110 -29.885 -57.726 1.00 86.12 369 LEU A C 1
ATOM 2912 O O . LEU A 1 369 ? 14.447 -30.398 -58.792 1.00 86.12 369 LEU A O 1
ATOM 2916 N N . ILE A 1 370 ? 12.974 -30.203 -57.098 1.00 87.19 370 ILE A N 1
ATOM 2917 C CA . ILE A 1 370 ? 12.006 -31.195 -57.589 1.00 87.19 370 ILE A CA 1
ATOM 2918 C C . ILE A 1 370 ? 11.515 -30.808 -58.986 1.00 87.19 370 ILE A C 1
ATOM 2920 O O . ILE A 1 370 ? 11.570 -31.626 -59.902 1.00 87.19 370 ILE A O 1
ATOM 2924 N N . HIS A 1 371 ? 11.110 -29.549 -59.186 1.00 85.94 371 HIS A N 1
ATOM 2925 C CA . HIS A 1 371 ? 10.686 -29.055 -60.498 1.00 85.94 371 HIS A CA 1
ATOM 2926 C C . HIS A 1 371 ? 11.774 -29.261 -61.563 1.00 85.94 371 HIS A C 1
ATOM 2928 O O . HIS A 1 371 ? 11.503 -29.752 -62.658 1.00 85.94 371 HIS A O 1
ATOM 2934 N N . THR A 1 372 ? 13.026 -28.937 -61.232 1.00 86.31 372 THR A N 1
ATOM 2935 C CA . THR A 1 372 ? 14.160 -29.113 -62.151 1.00 86.31 372 THR A CA 1
ATOM 2936 C C . THR A 1 372 ? 14.394 -30.590 -62.481 1.00 86.31 372 THR A C 1
ATOM 2938 O O . THR A 1 372 ? 14.587 -30.926 -63.650 1.00 86.31 372 THR A O 1
ATOM 2941 N N . ARG A 1 373 ? 14.310 -31.485 -61.485 1.00 85.06 373 ARG A N 1
ATOM 29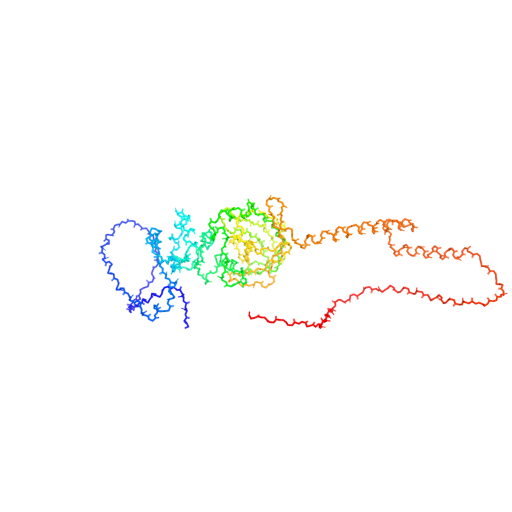42 C CA . ARG A 1 373 ? 14.407 -32.943 -61.683 1.00 85.06 373 ARG A CA 1
ATOM 2943 C C . ARG A 1 373 ? 13.310 -33.453 -62.616 1.00 85.06 373 ARG A C 1
ATOM 2945 O O . ARG A 1 373 ? 13.608 -34.186 -63.555 1.00 85.06 373 ARG A O 1
ATOM 2952 N N . MET A 1 374 ? 12.066 -33.019 -62.413 1.00 84.88 374 MET A N 1
ATOM 2953 C CA . MET A 1 374 ? 10.931 -33.407 -63.259 1.00 84.88 374 MET A CA 1
ATOM 2954 C C . MET A 1 374 ? 11.098 -32.946 -64.712 1.00 84.88 374 MET A C 1
ATOM 2956 O O . MET A 1 374 ? 10.836 -33.719 -65.631 1.00 84.88 374 MET A O 1
ATOM 2960 N N . MET A 1 375 ? 11.573 -31.717 -64.934 1.00 83.38 375 MET A N 1
ATOM 2961 C CA . MET A 1 375 ? 11.837 -31.212 -66.287 1.00 83.38 375 MET A CA 1
ATOM 2962 C C . MET A 1 375 ? 12.981 -31.973 -66.972 1.00 83.38 375 MET A C 1
ATOM 2964 O O . MET A 1 375 ? 12.878 -32.298 -68.154 1.00 83.38 375 MET A O 1
ATOM 2968 N N . ALA A 1 376 ? 14.044 -32.315 -66.236 1.00 79.06 376 ALA A N 1
ATOM 2969 C CA . ALA A 1 376 ? 15.153 -33.109 -66.765 1.00 79.06 376 ALA A CA 1
ATOM 2970 C C . ALA A 1 376 ? 14.717 -34.536 -67.151 1.00 79.06 376 ALA A C 1
ATOM 2972 O O . ALA A 1 376 ? 15.117 -35.033 -68.202 1.00 79.06 376 ALA A O 1
ATOM 2973 N N . LEU A 1 377 ? 13.855 -35.169 -66.347 1.00 76.81 377 LEU A N 1
ATOM 2974 C CA . LEU A 1 377 ? 13.234 -36.466 -66.651 1.00 76.81 377 LEU A CA 1
ATOM 2975 C C . LEU A 1 377 ? 12.337 -36.414 -67.902 1.00 76.81 377 LEU A C 1
ATOM 2977 O O . LEU A 1 377 ? 12.352 -37.342 -68.704 1.00 76.81 377 LEU A O 1
ATOM 2981 N N . ALA A 1 378 ? 11.597 -35.322 -68.114 1.00 71.31 378 ALA A N 1
ATOM 2982 C CA . ALA A 1 378 ? 10.781 -35.128 -69.319 1.00 71.31 378 ALA A CA 1
ATOM 2983 C C . ALA A 1 378 ? 11.616 -34.907 -70.597 1.00 71.31 378 ALA A C 1
ATOM 2985 O O . ALA A 1 378 ? 11.154 -35.187 -71.702 1.00 71.31 378 ALA A O 1
ATOM 2986 N N . MET A 1 379 ? 12.845 -34.401 -70.463 1.00 66.25 379 MET A N 1
ATOM 2987 C CA . MET A 1 379 ? 13.769 -34.204 -71.586 1.00 66.25 379 MET A CA 1
ATOM 2988 C C . MET A 1 379 ? 14.570 -35.462 -71.964 1.00 66.25 379 MET A C 1
ATOM 2990 O O . MET A 1 379 ? 15.099 -35.521 -73.073 1.00 66.25 379 MET A O 1
ATOM 2994 N N . THR A 1 380 ? 14.673 -36.467 -71.086 1.00 57.59 380 THR A N 1
ATOM 2995 C CA . THR A 1 380 ? 15.412 -37.719 -71.356 1.00 57.59 380 THR A CA 1
ATOM 2996 C C . THR A 1 380 ? 14.542 -38.837 -71.932 1.00 57.59 380 THR A C 1
ATOM 2998 O O . THR A 1 380 ? 15.068 -39.853 -72.389 1.00 57.59 380 THR A O 1
ATOM 3001 N N . THR A 1 381 ? 13.223 -38.648 -71.994 1.00 54.97 381 THR A N 1
ATOM 3002 C CA . THR A 1 381 ? 12.317 -39.501 -72.772 1.00 54.97 381 THR A CA 1
ATOM 3003 C C . THR A 1 381 ? 12.380 -39.134 -74.260 1.00 54.97 381 THR A C 1
ATOM 3005 O O . THR A 1 381 ? 12.113 -37.980 -74.603 1.00 54.97 381 THR A O 1
ATOM 3008 N N . PRO A 1 382 ? 12.712 -40.072 -75.171 1.00 50.72 382 PRO A N 1
ATOM 3009 C CA . PRO A 1 382 ? 12.782 -39.769 -76.598 1.00 50.72 382 PRO A CA 1
ATOM 3010 C C . PRO A 1 382 ? 11.392 -39.396 -77.141 1.00 50.72 382 PRO A C 1
ATOM 3012 O O . PRO A 1 382 ? 10.393 -39.961 -76.688 1.00 50.72 382 PRO A O 1
ATOM 3015 N N . PRO A 1 383 ? 11.291 -38.483 -78.126 1.00 47.53 383 PRO A N 1
ATOM 3016 C CA . PRO A 1 383 ? 10.007 -38.134 -78.711 1.00 47.53 383 PRO A CA 1
ATOM 3017 C C . PRO A 1 383 ? 9.452 -39.348 -79.463 1.00 47.53 383 PRO A C 1
ATOM 3019 O O . PRO A 1 383 ? 10.004 -39.780 -80.476 1.00 47.53 383 PRO A O 1
ATOM 3022 N N . SER A 1 384 ? 8.341 -39.901 -78.982 1.00 48.50 384 SER A N 1
ATOM 3023 C CA . SER A 1 384 ? 7.527 -40.827 -79.765 1.00 48.50 384 SER A CA 1
ATOM 3024 C C . SER A 1 384 ? 7.050 -40.114 -81.034 1.00 48.50 384 SER A C 1
ATOM 3026 O O . SER A 1 384 ? 6.405 -39.066 -80.967 1.00 48.50 384 SER A O 1
ATOM 3028 N N . SER A 1 385 ? 7.417 -40.668 -82.190 1.00 40.34 385 SER A N 1
ATOM 3029 C CA . SER A 1 385 ? 7.091 -40.163 -83.527 1.00 40.34 385 SER A CA 1
ATOM 3030 C C . SER A 1 385 ? 5.570 -40.067 -83.746 1.00 40.34 385 SER A C 1
ATOM 3032 O O . SER A 1 385 ? 4.821 -40.854 -83.162 1.00 40.34 385 SER A O 1
ATOM 3034 N N . PRO A 1 386 ? 5.080 -39.144 -84.596 1.00 43.56 386 PRO A N 1
ATOM 3035 C CA . PRO A 1 386 ? 3.651 -38.910 -84.745 1.00 43.56 386 PRO A CA 1
ATOM 3036 C C . PRO A 1 386 ? 3.010 -40.026 -85.579 1.00 43.56 386 PRO A C 1
ATOM 3038 O O . PRO A 1 386 ? 3.269 -40.155 -86.773 1.00 43.56 386 PRO A O 1
ATOM 3041 N N . SER A 1 387 ? 2.141 -40.816 -84.953 1.00 34.62 387 SER A N 1
ATOM 3042 C CA . SER A 1 387 ? 1.209 -41.718 -85.633 1.00 34.62 387 SER A CA 1
ATOM 3043 C C . SER A 1 387 ? -0.180 -41.084 -85.618 1.00 34.62 387 SER A C 1
ATOM 3045 O O . SER A 1 387 ? -0.752 -40.862 -84.552 1.00 34.62 387 SER A O 1
ATOM 3047 N N . LEU A 1 388 ? -0.725 -40.793 -86.802 1.00 41.44 388 LEU A N 1
ATOM 3048 C CA . LEU A 1 388 ? -2.130 -40.430 -86.991 1.00 41.44 388 LEU A CA 1
ATOM 3049 C C . LEU A 1 388 ? -3.039 -41.554 -86.459 1.00 41.44 388 LEU A C 1
ATOM 3051 O O . LEU A 1 388 ? -3.057 -42.625 -87.056 1.00 41.44 388 LEU A O 1
ATOM 3055 N N . ALA A 1 389 ? -3.820 -41.292 -85.405 1.00 35.34 389 ALA A N 1
ATOM 3056 C CA . ALA A 1 389 ? -5.229 -41.702 -85.281 1.00 35.34 389 ALA A CA 1
ATOM 3057 C C . ALA A 1 389 ? -5.854 -41.278 -83.931 1.00 35.34 389 ALA A C 1
ATOM 3059 O O . ALA A 1 389 ? -5.274 -41.474 -82.869 1.00 35.34 389 ALA A O 1
ATOM 3060 N N . SER A 1 390 ? -7.088 -40.767 -84.028 1.00 34.31 390 SER A N 1
ATOM 3061 C CA . SER A 1 390 ? -8.157 -40.671 -83.015 1.00 34.31 390 SER A CA 1
ATOM 3062 C C . SER A 1 390 ? -7.964 -39.802 -81.759 1.00 34.31 390 SER A C 1
ATOM 3064 O O . SER A 1 390 ? -7.568 -40.251 -80.692 1.00 34.31 390 SER A O 1
ATOM 3066 N N . GLU A 1 391 ? -8.383 -38.547 -81.895 1.00 44.78 391 GLU A N 1
ATOM 3067 C CA . GLU A 1 391 ? -9.405 -37.870 -81.079 1.00 44.78 391 GLU A CA 1
ATOM 3068 C C . GLU A 1 391 ? -9.968 -38.621 -79.844 1.00 44.78 391 GLU A C 1
ATOM 3070 O O . GLU A 1 391 ? -10.775 -39.540 -79.989 1.00 44.78 391 GLU A O 1
ATOM 3075 N N . LYS A 1 392 ? -9.614 -38.159 -78.628 1.00 41.91 392 LYS A N 1
ATOM 3076 C CA . LYS A 1 392 ? -10.537 -37.809 -77.517 1.00 41.91 392 LYS A CA 1
ATOM 3077 C C . LYS A 1 392 ? -9.790 -37.348 -76.250 1.00 41.91 392 LYS A C 1
ATOM 3079 O O . LYS A 1 392 ? -8.783 -37.920 -75.863 1.00 41.91 392 LYS A O 1
ATOM 3084 N N . ASN A 1 393 ? -10.385 -36.353 -75.586 1.00 34.53 393 ASN A N 1
ATOM 3085 C CA . ASN A 1 393 ? -10.084 -35.785 -74.260 1.00 34.53 393 ASN A CA 1
ATOM 3086 C C . ASN A 1 393 ? -8.897 -34.818 -74.132 1.00 34.53 393 ASN A C 1
ATOM 3088 O O . ASN A 1 393 ? -7.821 -35.115 -73.625 1.00 34.53 393 ASN A O 1
ATOM 3092 N N . ARG A 1 394 ? -9.199 -33.569 -74.491 1.00 32.59 394 ARG A N 1
ATOM 3093 C CA . ARG A 1 394 ? -8.468 -32.358 -74.122 1.00 32.59 394 ARG A CA 1
ATOM 3094 C C . ARG A 1 394 ? -8.674 -32.089 -72.619 1.00 32.59 394 ARG A C 1
ATOM 3096 O O . ARG A 1 394 ? -9.684 -31.505 -72.241 1.00 32.59 394 ARG A O 1
ATOM 3103 N N . ILE A 1 395 ? -7.742 -32.506 -71.763 1.00 36.56 395 ILE A N 1
ATOM 3104 C CA . ILE A 1 395 ? -7.633 -31.954 -70.404 1.00 36.56 395 ILE A CA 1
ATOM 3105 C C . ILE A 1 395 ? -6.805 -30.673 -70.525 1.00 36.56 395 ILE A C 1
ATOM 3107 O O . ILE A 1 395 ? -5.636 -30.711 -70.906 1.00 36.56 395 ILE A O 1
ATOM 3111 N N . LYS A 1 396 ? -7.437 -29.525 -70.265 1.00 31.91 396 LYS A N 1
ATOM 3112 C CA . LYS A 1 396 ? -6.745 -28.248 -70.066 1.00 31.91 396 LYS A CA 1
ATOM 3113 C C . LYS A 1 396 ? -5.834 -28.399 -68.847 1.00 31.91 396 LYS A C 1
ATOM 3115 O O . LYS A 1 396 ? -6.329 -28.539 -67.735 1.00 31.91 396 LYS A O 1
ATOM 3120 N N . VAL A 1 397 ? -4.524 -28.361 -69.056 1.00 34.12 397 VAL A N 1
ATOM 3121 C CA . VAL A 1 397 ? -3.581 -28.043 -67.984 1.00 34.12 397 VAL A CA 1
ATOM 3122 C C . VAL A 1 397 ? -3.483 -26.525 -67.980 1.00 34.12 397 VAL A C 1
ATOM 3124 O O . VAL A 1 397 ? -2.769 -25.945 -68.797 1.00 34.12 397 VAL A O 1
ATOM 3127 N N . ASP A 1 398 ? -4.284 -25.874 -67.139 1.00 32.41 398 ASP A N 1
ATOM 3128 C CA . ASP A 1 398 ? -4.081 -24.458 -66.852 1.00 32.41 398 ASP A CA 1
ATOM 3129 C C . ASP A 1 398 ? -2.714 -24.327 -66.165 1.00 32.41 398 ASP A C 1
ATOM 3131 O O . ASP A 1 398 ? -2.428 -24.995 -65.169 1.00 32.41 398 ASP A O 1
ATOM 3135 N N . ALA A 1 399 ? -1.833 -23.513 -66.745 1.00 34.06 399 ALA A N 1
ATOM 3136 C CA . ALA A 1 399 ? -0.547 -23.191 -66.150 1.00 34.06 399 ALA A CA 1
ATOM 3137 C C . ALA A 1 399 ? -0.798 -22.495 -64.806 1.00 34.06 399 ALA A C 1
ATOM 3139 O O . ALA A 1 399 ? -1.284 -21.364 -64.768 1.00 34.06 399 ALA A O 1
ATOM 3140 N N . VAL A 1 400 ? -0.481 -23.171 -63.700 1.00 31.66 400 VAL A N 1
ATOM 3141 C CA . VAL A 1 400 ? -0.540 -22.567 -62.368 1.00 31.66 400 VAL A CA 1
ATOM 3142 C C . VAL A 1 400 ? 0.613 -21.571 -62.263 1.00 31.66 400 VAL A C 1
ATOM 3144 O O . VAL A 1 400 ? 1.759 -21.929 -62.001 1.00 31.66 400 VAL A O 1
ATOM 3147 N N . SER A 1 401 ? 0.304 -20.305 -62.535 1.00 32.75 401 SER A N 1
ATOM 3148 C CA . SER A 1 401 ? 1.168 -19.175 -62.218 1.00 32.75 401 SER A CA 1
ATOM 3149 C C . SER A 1 401 ? 1.166 -18.979 -60.704 1.00 32.75 401 SER A C 1
ATOM 3151 O O . SER A 1 401 ? 0.149 -18.611 -60.122 1.00 32.75 401 SER A O 1
ATOM 3153 N N . PHE A 1 402 ? 2.299 -19.241 -60.055 1.00 33.62 402 PHE A N 1
ATOM 3154 C CA . PHE A 1 402 ? 2.532 -18.791 -58.686 1.00 33.62 402 PHE A CA 1
ATOM 3155 C C . PHE A 1 402 ? 3.132 -17.383 -58.735 1.00 33.62 402 PHE A C 1
ATOM 3157 O O . PHE A 1 402 ? 4.326 -17.222 -58.993 1.00 33.62 402 PHE A O 1
ATOM 3164 N N . MET A 1 403 ? 2.310 -16.361 -58.481 1.00 30.98 403 MET A N 1
ATOM 3165 C CA . MET A 1 403 ? 2.811 -15.043 -58.089 1.00 30.98 403 MET A CA 1
ATOM 3166 C C . MET A 1 403 ? 3.200 -15.092 -56.610 1.00 30.98 403 MET A C 1
ATOM 3168 O O . MET A 1 403 ? 2.372 -15.387 -55.754 1.00 30.98 403 MET A O 1
ATOM 3172 N N . ILE A 1 404 ? 4.473 -14.825 -56.319 1.00 35.41 404 ILE A N 1
ATOM 3173 C CA . ILE A 1 404 ? 4.936 -14.525 -54.963 1.00 35.41 404 ILE A CA 1
ATOM 3174 C C . ILE A 1 404 ? 4.748 -13.021 -54.789 1.00 35.41 404 ILE A C 1
ATOM 3176 O O . ILE A 1 404 ? 5.491 -12.239 -55.380 1.00 35.41 404 ILE A O 1
ATOM 3180 N N . GLU A 1 405 ? 3.729 -12.633 -54.030 1.00 31.64 405 GLU A N 1
ATOM 3181 C CA . GLU A 1 405 ? 3.489 -11.242 -53.656 1.00 31.64 405 GLU A CA 1
ATOM 3182 C C . GLU A 1 405 ? 4.553 -10.813 -52.632 1.00 31.64 405 GLU A C 1
ATOM 3184 O O . GLU A 1 405 ? 4.862 -11.541 -51.686 1.00 31.64 405 GLU A O 1
ATOM 3189 N N . SER A 1 406 ? 5.200 -9.677 -52.884 1.00 35.41 406 SER A N 1
ATOM 3190 C CA . SER A 1 406 ? 6.202 -9.082 -52.002 1.00 35.41 406 SER A CA 1
ATOM 3191 C C . SER A 1 406 ? 5.516 -8.341 -50.856 1.00 35.41 406 SER A C 1
ATOM 3193 O O . SER A 1 406 ? 4.712 -7.447 -51.108 1.00 35.41 406 SER A O 1
ATOM 3195 N N . ASP A 1 407 ? 5.866 -8.698 -49.619 1.00 35.38 407 ASP A N 1
ATOM 3196 C CA . ASP A 1 407 ? 5.450 -8.011 -48.393 1.00 35.38 407 ASP A CA 1
ATOM 3197 C C . ASP A 1 407 ? 5.870 -6.533 -48.413 1.00 35.38 407 ASP A C 1
ATOM 3199 O O . ASP A 1 407 ? 7.049 -6.220 -48.254 1.00 35.38 407 ASP A O 1
ATOM 3203 N N . ASP A 1 408 ? 4.897 -5.626 -48.530 1.00 33.00 408 ASP A N 1
ATOM 3204 C CA . ASP A 1 408 ? 5.051 -4.215 -48.172 1.00 33.00 408 ASP A CA 1
ATOM 3205 C C . ASP A 1 408 ? 3.822 -3.721 -47.381 1.00 33.00 408 ASP A C 1
ATOM 3207 O O . ASP A 1 408 ? 2.746 -3.457 -47.910 1.00 33.00 408 ASP A O 1
ATOM 3211 N N . ARG A 1 409 ? 4.029 -3.632 -46.061 1.00 38.62 409 ARG A N 1
ATOM 3212 C CA . ARG A 1 409 ? 3.366 -2.820 -45.019 1.00 38.62 409 ARG A CA 1
ATOM 3213 C C . ARG A 1 409 ? 2.024 -2.132 -45.351 1.00 38.62 409 ARG A C 1
ATOM 3215 O O . ARG A 1 409 ? 2.001 -1.144 -46.081 1.00 38.62 409 ARG A O 1
ATOM 3222 N N . LYS A 1 410 ? 0.988 -2.467 -44.560 1.00 30.20 410 LYS A N 1
ATOM 3223 C CA . LYS A 1 410 ? 0.115 -1.528 -43.804 1.00 30.20 410 LYS A CA 1
ATOM 3224 C C . LYS A 1 410 ? -0.892 -2.305 -42.937 1.00 30.20 410 LYS A C 1
ATOM 3226 O O . LYS A 1 410 ? -1.846 -2.865 -43.457 1.00 30.20 410 LYS A O 1
ATOM 3231 N N . SER A 1 411 ? -0.697 -2.310 -41.617 1.00 30.22 411 SER A N 1
ATOM 3232 C CA . SER A 1 411 ? -1.733 -2.708 -40.653 1.00 30.22 411 SER A CA 1
ATOM 3233 C C . SER A 1 411 ? -2.351 -1.444 -40.066 1.00 30.22 411 SER A C 1
ATOM 3235 O O . SER A 1 411 ? -1.796 -0.850 -39.144 1.00 30.22 411 SER A O 1
ATOM 3237 N N . SER A 1 412 ? -3.482 -1.035 -40.629 1.00 30.81 412 SER A N 1
ATOM 3238 C CA . SER A 1 412 ? -4.434 -0.109 -40.021 1.00 30.81 412 SER A CA 1
ATOM 3239 C C . SER A 1 412 ? -5.794 -0.801 -39.984 1.00 30.81 412 SER A C 1
ATOM 3241 O O . SER A 1 412 ? -6.277 -1.224 -41.030 1.00 30.81 412 SER A O 1
ATOM 3243 N N . ASP A 1 413 ? -6.351 -0.890 -38.778 1.00 33.22 413 ASP A N 1
ATOM 3244 C CA . ASP A 1 413 ? -7.769 -1.002 -38.424 1.00 33.22 413 ASP A CA 1
ATOM 3245 C C . ASP A 1 413 ? -8.648 -2.043 -39.132 1.00 33.22 413 ASP A C 1
ATOM 3247 O O . ASP A 1 413 ? -9.149 -1.831 -40.234 1.00 33.22 413 ASP A O 1
ATOM 3251 N N . ILE A 1 414 ? -9.008 -3.096 -38.387 1.00 31.61 414 ILE A N 1
ATOM 3252 C CA . ILE A 1 414 ? -10.263 -3.824 -38.603 1.00 31.61 414 ILE A CA 1
ATOM 3253 C C . ILE A 1 414 ? -11.027 -3.879 -37.277 1.00 31.61 414 ILE A C 1
ATOM 3255 O O . ILE A 1 414 ? -10.789 -4.718 -36.411 1.00 31.61 414 ILE A O 1
ATOM 3259 N N . ARG A 1 415 ? -11.976 -2.946 -37.150 1.00 28.86 415 ARG A N 1
ATOM 3260 C CA . ARG A 1 415 ? -13.234 -3.159 -36.433 1.00 28.86 415 ARG A CA 1
ATOM 3261 C C . ARG A 1 415 ? -14.026 -4.222 -37.193 1.00 28.86 415 ARG A C 1
ATOM 3263 O O . ARG A 1 415 ? -14.226 -4.071 -38.394 1.00 28.86 415 ARG A O 1
ATOM 3270 N N . THR A 1 416 ? -14.570 -5.204 -36.488 1.00 32.09 416 THR A N 1
ATOM 3271 C CA . THR A 1 416 ? -15.734 -5.957 -36.967 1.00 32.09 416 THR A CA 1
ATOM 3272 C C . THR A 1 416 ? -16.777 -6.006 -35.869 1.00 32.09 416 THR A C 1
ATOM 3274 O O . THR A 1 416 ? -16.598 -6.644 -34.833 1.00 32.09 416 THR A O 1
ATOM 3277 N N . GLU A 1 417 ? -17.851 -5.270 -36.133 1.00 28.81 417 GLU A N 1
ATOM 3278 C CA . GLU A 1 417 ? -19.182 -5.475 -35.592 1.00 28.81 417 GLU A CA 1
ATOM 3279 C C . GLU A 1 417 ? -19.621 -6.923 -35.841 1.00 28.81 417 GLU A C 1
ATOM 3281 O O . GLU A 1 417 ? -19.465 -7.447 -36.940 1.00 28.81 417 GLU A O 1
ATOM 3286 N N . ASN A 1 418 ? -20.204 -7.548 -34.822 1.00 29.20 418 ASN A N 1
ATOM 3287 C CA . ASN A 1 418 ? -21.254 -8.544 -34.990 1.00 29.20 418 ASN A CA 1
ATOM 3288 C C . ASN A 1 418 ? -22.210 -8.383 -33.808 1.00 29.20 418 ASN A C 1
ATOM 3290 O O . ASN A 1 418 ? -22.031 -8.944 -32.728 1.00 29.20 418 ASN A O 1
ATOM 3294 N N . THR A 1 419 ? -23.186 -7.510 -34.020 1.00 28.34 419 THR A N 1
ATOM 3295 C CA . THR A 1 419 ? -24.437 -7.429 -33.272 1.00 28.34 419 THR A CA 1
ATOM 3296 C C . THR A 1 419 ? -25.404 -8.528 -33.703 1.00 28.34 419 THR A C 1
ATOM 3298 O O . THR A 1 419 ? -25.338 -9.008 -34.830 1.00 28.34 419 THR A O 1
ATOM 3301 N N . GLU A 1 420 ? -26.354 -8.783 -32.797 1.00 29.17 420 GLU A N 1
ATOM 3302 C CA . GLU A 1 420 ? -27.546 -9.644 -32.857 1.00 29.17 420 GLU A CA 1
ATOM 3303 C C . GLU A 1 420 ? -27.372 -11.022 -32.177 1.00 29.17 420 GLU A C 1
ATOM 3305 O O . GLU A 1 420 ? -26.538 -11.821 -32.570 1.00 29.17 420 GLU A O 1
ATOM 3310 N N . ASN A 1 421 ? -28.143 -11.402 -31.150 1.00 28.59 421 ASN A N 1
ATOM 3311 C CA . ASN A 1 421 ? -29.319 -10.767 -30.558 1.00 28.59 421 ASN A CA 1
ATOM 3312 C C . ASN A 1 421 ? -29.704 -11.436 -29.213 1.00 28.59 421 ASN A C 1
ATOM 3314 O O . ASN A 1 421 ? -29.592 -12.649 -29.072 1.00 28.59 421 ASN A O 1
ATOM 3318 N N . LEU A 1 422 ? -30.259 -10.614 -28.308 1.00 26.62 422 LEU A N 1
ATOM 3319 C CA . LEU A 1 422 ? -31.321 -10.904 -27.318 1.00 26.62 422 LEU A CA 1
ATOM 3320 C C . LEU A 1 422 ? -31.067 -11.915 -26.169 1.00 26.62 422 LEU A C 1
ATOM 3322 O O . LEU A 1 422 ? -31.205 -13.119 -26.342 1.00 26.62 422 LEU A O 1
ATOM 3326 N N . ASN A 1 423 ? -30.980 -11.438 -24.917 1.00 27.98 423 ASN A N 1
ATOM 3327 C CA . ASN A 1 423 ? -32.185 -11.123 -24.131 1.00 27.98 423 ASN A CA 1
ATOM 3328 C C . ASN A 1 423 ? -31.896 -10.539 -22.737 1.00 27.98 423 ASN A C 1
ATOM 3330 O O . ASN A 1 423 ? -30.992 -10.949 -22.017 1.00 27.98 423 ASN A O 1
ATOM 3334 N N . LEU A 1 424 ? -32.755 -9.583 -22.384 1.00 28.44 424 LEU A N 1
ATOM 3335 C CA . LEU A 1 424 ? -32.917 -8.935 -21.090 1.00 28.44 424 LEU A CA 1
ATOM 3336 C C . LEU A 1 424 ? -33.176 -9.917 -19.940 1.00 28.44 424 LEU A C 1
ATOM 3338 O O . LEU A 1 424 ? -34.093 -10.723 -20.051 1.00 28.44 424 LEU A O 1
ATOM 3342 N N . VAL A 1 425 ? -32.554 -9.671 -18.781 1.00 27.77 425 VAL A N 1
ATOM 3343 C CA . VAL A 1 425 ? -33.254 -9.647 -17.483 1.00 27.77 425 VAL A CA 1
ATOM 3344 C C . VAL A 1 425 ? -32.627 -8.553 -16.609 1.00 27.77 425 VAL A C 1
ATOM 3346 O O . VAL A 1 425 ? -31.490 -8.665 -16.164 1.00 27.77 425 VAL A O 1
ATOM 3349 N N . LYS A 1 426 ? -33.393 -7.482 -16.369 1.00 26.36 426 LYS A N 1
ATOM 3350 C CA . LYS A 1 426 ? -33.203 -6.568 -15.237 1.00 26.36 426 LYS A CA 1
ATOM 3351 C C . LYS A 1 426 ? -33.726 -7.260 -13.982 1.00 26.36 426 LYS A C 1
ATOM 3353 O O . LYS A 1 426 ? -34.866 -7.710 -14.016 1.00 26.36 426 LYS A O 1
ATOM 3358 N N . TYR A 1 427 ? -32.985 -7.213 -12.882 1.00 28.25 427 TYR A N 1
ATOM 3359 C CA . TYR A 1 427 ? -33.586 -7.095 -11.554 1.00 28.25 427 TYR A CA 1
ATOM 3360 C C . TYR A 1 427 ? -32.792 -6.091 -10.717 1.00 28.25 427 TYR A C 1
ATOM 3362 O O . TYR A 1 427 ? -31.623 -5.832 -10.989 1.00 28.25 427 TYR A O 1
ATOM 3370 N N . TYR A 1 428 ? -33.560 -5.472 -9.829 1.00 34.62 428 TYR A N 1
ATOM 3371 C CA . TYR A 1 428 ? -33.378 -4.235 -9.080 1.00 34.62 428 TYR A CA 1
ATOM 3372 C C . TYR A 1 428 ? -32.146 -4.158 -8.186 1.00 34.62 428 TYR A C 1
ATOM 3374 O O . TYR A 1 428 ? -31.737 -5.216 -7.663 1.00 34.62 428 TYR A O 1
#

pLDDT: mean 73.72, std 25.84, range [21.84, 98.62]

InterPro domains:
  IPR000008 C2 domain [PF00168] (189-288)
  IPR000008 C2 domain [PS50004] (169-297)
  IPR000008 C2 domain [SM00239] (189-295)
  IPR001192 Phosphoinositide phospholipase C family [PR00390] (111-132)
  IPR001192 Phosphoinositide phospholipase C family [PR00390] (132-150)
  IPR001192 Phosphoinositide phospholipase C family [PR00390] (281-291)
  IPR001192 Phosphoinositide phospholipase C family [PTHR10336] (31-315)
  IPR001711 Phospholipase C, phosphatidylinositol-specific, Y domain [PF00387] (79-170)
  IPR001711 Phospholipase C, phosphatidylinositol-specific, Y domain [PS50008] (65-172)
  IPR001711 Phospholipase C, phosphatidylinositol-specific, Y domain [SM00149] (52-173)
  IPR017946 PLC-like phosphodiesterase, TIM beta/alpha-barrel domain superfamily [G3DSA:3.20.20.190] (13-181)
  IPR017946 PLC-like phosphodiesterase, TIM beta/alpha-barrel domain superfamily [SSF51695] (18-178)
  IPR035892 C2 domain superfamily [G3DSA:2.60.40.150] (184-355)
  IPR035892 C2 domain superfamily [SSF49562] (189-314)